Protein 6ESC (pdb70)

Solvent-accessible surface area: 39099 Å² total; per-residue (Å²): 238,95,47,38,141,10,73,58,69,144,231,32,88,3,49,1,12,46,90,12,70,47,99,72,77,58,166,46,118,73,110,99,100,34,52,164,108,115,168,70,130,98,91,30,85,1,0,0,0,0,0,79,45,45,140,54,30,13,118,18,167,3,48,0,7,23,2,28,6,18,41,5,32,10,65,11,9,103,135,124,68,37,110,74,81,126,116,69,15,65,0,15,0,55,18,128,20,0,34,40,16,0,6,144,100,8,58,0,32,8,54,3,100,31,81,52,130,147,124,190,55,62,7,77,22,130,70,83,127,63,89,59,38,61,14,149,72,35,238,154,43,56,188,41,92,57,9,3,37,22,26,134,109,61,52,46,56,167,33,65,57,51,123,151,37,65,0,13,3,3,27,2,28,0,53,33,6,74,0,130,1,106,95,66,12,67,39,4,35,8,81,58,62,24,86,0,120,0,0,3,4,24,0,105,104,161,60,9,102,69,44,91,47,48,41,63,124,62,77,14,76,22,42,83,138,18,100,44,25,46,21,68,54,87,128,117,45,101,136,38,42,19,17,0,0,0,80,7,51,76,10,0,0,0,1,69,39,23,53,35,74,194,115,11,16,34,4,26,82,69,127,61,0,41,74,0,21,25,14,51,60,106,140,56,24,20,32,0,30,2,138,82,27,11,4,2,0,16,7,92,72,102,93,10,77,22,156,81,11,63,13,7,85,8,0,69,110,58,0,32,109,10,0,48,44,1,32,165,156,116,24,86,132,80,30,64,31,15,69,135,165,8,39,5,7,63,4,129,33,13,5,0,0,0,0,29,13,13,57,31,59,133,141,58,182,99,132,46,168,14,103,27,70,73,20,114,61,0,136,108,47,36,69,141,18,121,105,62,64,105,64,81,67,61,107,3,148,110,32,35,55,164,20,95,99,107,25,162,56,74,103,125,112,20,97,84,7,163,138,69,15,32,48,4,6,33,59,81,92,67,73,52,2,19,11,136,56,97,61,140,44,9,0,20,19,141,2,62,48,10,200,27,19,5,70,0,38,31,36,0,122,21,92,83,105,240,43,42,0,21,23,71,0,13,0,29,1,67,46,150,73,100,44,99,24,122,0,1,1,9,84,86,3,36,0,43,96,52,54,120,60,90,31,98,46,74,70,134,2,159,87,125,24,64,7,0,76,18,68,0,23,0,71,61,1,47,46,54,142,83,32,144,68,104,145,123,175,87,139,215,142,125,143,124,145,116,172,175,125,131,158,149,188,140,134,171,132,130,136,56,214,144,86,114,86,116,114,54,174,126,63,170,64,118,71,51,186,172,83,134,87,100,49,103,117,119,152,99,103,122,164,134,115,250

Organism: Suid herpesvirus 1 (strain Kaplan) (NCBI:txid33703)

Structure (mmCIF, N/CA/C/O backbone):
data_6ESC
#
_entry.id   6ESC
#
_cell.length_a   99.890
_cell.length_b   99.890
_cell.length_c   272.800
_cell.angle_alpha   90.00
_cell.angle_beta   90.00
_cell.angle_gamma   120.00
#
_symmetry.space_group_name_H-M   'H 3'
#
loop_
_entity.id
_entity.type
_entity.pdbx_description
1 polymer 'Envelope glycoprotein B'
2 non-polymer 2-acetamido-2-deoxy-beta-D-glucopyranose
3 non-polymer GLYCEROL
4 water water
#
loop_
_atom_site.group_PDB
_atom_site.id
_atom_site.type_symbol
_atom_site.label_atom_id
_atom_site.label_alt_id
_atom_site.label_comp_id
_atom_site.label_asym_id
_atom_site.label_entity_id
_atom_site.label_seq_id
_atom_site.pdbx_PDB_ins_code
_atom_site.Cartn_x
_atom_site.Cartn_y
_atom_site.Cartn_z
_atom_site.occupancy
_atom_site.B_iso_or_equiv
_atom_site.auth_seq_id
_atom_site.auth_comp_id
_atom_site.auth_asym_id
_atom_site.auth_atom_id
_atom_site.pdbx_PDB_model_num
ATOM 1 N N . ARG A 1 56 ? 32.509 -10.154 51.422 1.00 118.91 113 ARG A N 1
ATOM 2 C CA . ARG A 1 56 ? 32.287 -8.705 51.363 1.00 118.56 113 ARG A CA 1
ATOM 3 C C . ARG A 1 56 ? 33.214 -7.988 50.329 1.00 121.07 113 ARG A C 1
ATOM 4 O O . ARG A 1 56 ? 33.484 -6.782 50.458 1.00 120.83 113 ARG A O 1
ATOM 12 N N . THR A 1 57 ? 33.665 -8.740 49.284 1.00 115.64 114 THR A N 1
ATOM 13 C CA . THR A 1 57 ? 34.520 -8.256 48.177 1.00 114.05 114 THR A CA 1
ATOM 14 C C . THR A 1 57 ? 33.637 -7.533 47.085 1.00 113.94 114 THR A C 1
ATOM 15 O O . THR A 1 57 ? 32.477 -7.193 47.355 1.00 113.03 114 THR A O 1
ATOM 19 N N . ALA A 1 58 ? 34.205 -7.264 45.890 1.00 107.89 115 ALA A N 1
ATOM 20 C CA . ALA A 1 58 ? 33.521 -6.573 44.792 1.00 106.47 115 ALA A CA 1
ATOM 21 C C . ALA A 1 58 ? 33.904 -7.112 43.411 1.00 107.68 115 ALA A C 1
ATOM 22 O O . ALA A 1 58 ? 35.063 -7.472 43.203 1.00 107.15 115 ALA A O 1
ATOM 24 N N . VAL A 1 59 ? 32.936 -7.135 42.458 1.00 102.31 116 VAL A N 1
ATOM 25 C CA . VAL A 1 59 ? 33.124 -7.603 41.065 1.00 100.81 116 VAL A CA 1
ATOM 26 C C . VAL A 1 59 ? 32.977 -6.406 40.103 1.00 104.56 116 VAL A C 1
ATOM 27 O O . VAL A 1 59 ? 31.960 -5.720 40.151 1.00 104.41 116 VAL A O 1
ATOM 31 N N . ARG A 1 60 ? 33.977 -6.160 39.233 1.00 100.81 117 ARG A N 1
ATOM 32 C CA . ARG A 1 60 ? 33.935 -5.036 38.291 1.00 100.27 117 ARG A CA 1
ATOM 33 C C . ARG A 1 60 ? 32.971 -5.286 37.135 1.00 102.76 117 ARG A C 1
ATOM 34 O O . ARG A 1 60 ? 33.136 -6.242 36.370 1.00 101.70 117 ARG A O 1
ATOM 42 N N . ALA A 1 61 ? 31.976 -4.398 37.018 1.00 98.90 118 ALA A N 1
ATOM 43 C CA . ALA A 1 61 ? 30.947 -4.413 35.988 1.00 98.98 118 ALA A CA 1
ATOM 44 C C . ALA A 1 61 ? 31.550 -4.033 34.641 1.00 104.46 118 ALA A C 1
ATOM 45 O O . ALA A 1 61 ? 32.548 -3.318 34.594 1.00 103.71 118 ALA A O 1
ATOM 47 N N . ALA A 1 62 ? 30.957 -4.535 33.550 1.00 102.91 119 ALA A N 1
ATOM 48 C CA . ALA A 1 62 ? 31.422 -4.267 32.192 1.00 103.25 119 ALA A CA 1
ATOM 49 C C . ALA A 1 62 ? 30.309 -3.674 31.298 1.00 108.19 119 ALA A C 1
ATOM 50 O O . ALA A 1 62 ? 29.289 -4.337 31.045 1.00 107.59 119 ALA A O 1
ATOM 52 N N . ALA A 1 63 ? 30.522 -2.407 30.833 1.00 105.21 120 ALA A N 1
ATOM 53 C CA . ALA A 1 63 ? 29.615 -1.649 29.950 1.00 104.81 120 ALA A CA 1
ATOM 54 C C . ALA A 1 63 ? 30.096 -1.594 28.487 1.00 108.81 120 ALA A C 1
ATOM 55 O O . ALA A 1 63 ? 31.280 -1.361 28.221 1.00 108.79 120 ALA A O 1
ATOM 57 N N . THR A 1 64 ? 29.163 -1.801 27.548 1.00 104.84 121 THR A N 1
ATOM 58 C CA . THR A 1 64 ? 29.412 -1.719 26.104 1.00 104.57 121 THR A CA 1
ATOM 59 C C . THR A 1 64 ? 28.702 -0.467 25.585 1.00 107.64 121 THR A C 1
ATOM 60 O O . THR A 1 64 ? 27.867 0.094 26.297 1.00 107.48 121 THR A O 1
ATOM 64 N N . GLU A 1 65 ? 29.007 -0.034 24.352 1.00 102.69 122 GLU A N 1
ATOM 65 C CA . GLU A 1 65 ? 28.254 1.062 23.759 1.00 102.34 122 GLU A CA 1
ATOM 66 C C . GLU A 1 65 ? 26.917 0.389 23.401 1.00 104.75 122 GLU A C 1
ATOM 67 O O . GLU A 1 65 ? 26.940 -0.686 22.791 1.00 105.66 122 GLU A O 1
ATOM 73 N N . ARG A 1 66 ? 25.784 0.953 23.889 1.00 98.08 123 ARG A N 1
ATOM 74 C CA . ARG A 1 66 ? 24.370 0.486 23.821 1.00 96.06 123 ARG A CA 1
ATOM 75 C C . ARG A 1 66 ? 23.892 0.081 25.219 1.00 93.77 123 ARG A C 1
ATOM 76 O O . ARG A 1 66 ? 22.732 0.320 25.584 1.00 93.27 123 ARG A O 1
ATOM 84 N N . ASP A 1 67 ? 24.823 -0.481 26.018 1.00 85.25 124 ASP A N 1
ATOM 85 C CA . ASP A 1 67 ? 24.605 -0.893 27.398 1.00 82.28 124 ASP A CA 1
ATOM 86 C C . ASP A 1 67 ? 25.560 -0.162 28.347 1.00 82.26 124 ASP A C 1
ATOM 87 O O . ASP A 1 67 ? 26.406 -0.764 29.018 1.00 80.98 124 ASP A O 1
ATOM 92 N N . ARG A 1 68 ? 25.404 1.175 28.359 1.00 76.77 125 ARG A N 1
ATOM 93 C CA . ARG A 1 68 ? 26.133 2.161 29.148 1.00 75.28 125 ARG A CA 1
ATOM 94 C C . ARG A 1 68 ? 25.433 2.372 30.487 1.00 77.31 125 ARG A C 1
ATOM 95 O O . ARG A 1 68 ? 24.207 2.262 30.574 1.00 78.22 125 ARG A O 1
ATOM 103 N N . PHE A 1 69 ? 26.209 2.744 31.510 1.00 71.49 126 PHE A N 1
ATOM 104 C CA . PHE A 1 69 ? 25.713 3.084 32.835 1.00 69.57 126 PHE A CA 1
ATOM 105 C C . PHE A 1 69 ? 25.314 4.540 32.836 1.00 71.85 126 PHE A C 1
ATOM 106 O O . PHE A 1 69 ? 25.926 5.356 32.129 1.00 70.07 126 PHE A O 1
ATOM 114 N N . TYR A 1 70 ? 24.262 4.855 33.614 1.00 68.88 127 TYR A N 1
ATOM 115 C CA . TYR A 1 70 ? 23.673 6.189 33.727 1.00 67.99 127 TYR A CA 1
ATOM 116 C C . TYR A 1 70 ? 23.386 6.621 35.141 1.00 68.82 127 TYR A C 1
ATOM 117 O O . TYR A 1 70 ? 22.904 5.825 35.944 1.00 67.13 127 TYR A O 1
ATOM 126 N N . VAL A 1 71 ? 23.628 7.908 35.422 1.00 65.28 128 VAL A N 1
ATOM 127 C CA . VAL A 1 71 ? 23.273 8.553 36.696 1.00 65.40 128 VAL A CA 1
ATOM 128 C C . VAL A 1 71 ? 22.165 9.527 36.346 1.00 69.01 128 VAL A C 1
ATOM 129 O O . VAL A 1 71 ? 22.259 10.228 35.333 1.00 65.70 128 VAL A O 1
ATOM 133 N N . CYS A 1 72 ? 21.128 9.588 37.190 1.00 67.95 129 CYS A N 1
ATOM 134 C CA . CYS A 1 72 ? 20.006 10.458 36.895 1.00 68.04 129 CYS A CA 1
ATOM 135 C C . CYS A 1 72 ? 19.832 11.562 37.922 1.00 74.48 129 CYS A C 1
ATOM 136 O O . CYS A 1 72 ? 19.208 11.321 38.963 1.00 75.80 129 CYS A O 1
ATOM 139 N N . PRO A 1 73 ? 20.382 12.787 37.638 1.00 71.45 130 PRO A N 1
ATOM 140 C CA . PRO A 1 73 ? 20.229 13.922 38.588 1.00 71.51 130 PRO A CA 1
ATOM 141 C C . PRO A 1 73 ? 18.757 14.249 38.858 1.00 77.38 130 PRO A C 1
ATOM 142 O O . PRO A 1 73 ? 17.940 14.103 37.941 1.00 78.11 130 PRO A O 1
ATOM 146 N N . PRO A 1 74 ? 18.376 14.640 40.092 1.00 74.42 131 PRO A N 1
ATOM 147 C CA . PRO A 1 74 ? 16.952 14.913 40.363 1.00 74.46 131 PRO A CA 1
ATOM 148 C C . PRO A 1 74 ? 16.379 16.067 39.555 1.00 81.48 131 PRO A C 1
ATOM 149 O O . PRO A 1 74 ? 17.041 17.108 39.403 1.00 82.23 131 PRO A O 1
ATOM 153 N N . PRO A 1 75 ? 15.152 15.906 39.013 1.00 79.02 132 PRO A N 1
ATOM 154 C CA . PRO A 1 75 ? 14.564 17.004 38.240 1.00 78.46 132 PRO A CA 1
ATOM 155 C C . PRO A 1 75 ? 13.886 18.061 39.109 1.00 80.89 132 PRO A C 1
ATOM 156 O O . PRO A 1 75 ? 13.006 17.736 39.928 1.00 80.18 132 PRO A O 1
ATOM 160 N N . SER A 1 76 ? 14.306 19.337 38.929 1.00 75.89 133 SER A N 1
ATOM 161 C CA . SER A 1 76 ? 13.663 20.510 39.548 1.00 74.38 133 SER A CA 1
ATOM 162 C C . SER A 1 76 ? 12.633 20.969 38.507 1.00 80.91 133 SER A C 1
ATOM 163 O O . SER A 1 76 ? 12.670 20.514 37.345 1.00 83.95 133 SER A O 1
ATOM 166 N N . GLY A 1 77 ? 11.767 21.897 38.874 1.00 74.75 134 GLY A N 1
ATOM 167 C CA . GLY A 1 77 ? 10.788 22.403 37.916 1.00 72.74 134 GLY A CA 1
ATOM 168 C C . GLY A 1 77 ? 11.371 23.277 36.816 1.00 71.17 134 GLY A C 1
ATOM 169 O O . GLY A 1 77 ? 10.627 24.047 36.210 1.00 72.40 134 GLY A O 1
ATOM 170 N N . SER A 1 78 ? 12.693 23.184 36.556 1.00 63.08 135 SER A N 1
ATOM 171 C CA . SER A 1 78 ? 13.401 23.990 35.554 1.00 62.93 135 SER A CA 1
ATOM 172 C C . SER A 1 78 ? 12.826 23.783 34.119 1.00 68.38 135 SER A C 1
ATOM 173 O O . SER A 1 78 ? 12.594 24.764 33.403 1.00 69.17 135 SER A O 1
ATOM 176 N N . THR A 1 79 ? 12.589 22.508 33.732 1.00 61.75 136 THR A N 1
ATOM 177 C CA . THR A 1 79 ? 11.978 22.116 32.476 1.00 59.39 136 THR A CA 1
ATOM 178 C C . THR A 1 79 ? 10.748 21.289 32.815 1.00 59.95 136 THR A C 1
ATOM 179 O O . THR A 1 79 ? 10.822 20.310 33.562 1.00 58.53 136 THR A O 1
ATOM 183 N N . VAL A 1 80 ? 9.606 21.733 32.328 1.00 56.89 137 VAL A N 1
ATOM 184 C CA . VAL A 1 80 ? 8.348 21.028 32.549 1.00 56.70 137 VAL A CA 1
ATOM 185 C C . VAL A 1 80 ? 7.708 20.695 31.213 1.00 62.17 137 VAL A C 1
ATOM 186 O O . VAL A 1 80 ? 7.789 21.466 30.250 1.00 63.34 137 VAL A O 1
ATOM 190 N N . VAL A 1 81 ? 7.169 19.487 31.119 1.00 57.60 138 VAL A N 1
ATOM 191 C CA . VAL A 1 81 ? 6.544 19.027 29.889 1.00 55.28 138 VAL A CA 1
ATOM 192 C C . VAL A 1 81 ? 5.177 18.454 30.172 1.00 58.89 138 VAL A C 1
ATOM 193 O O . VAL A 1 81 ? 4.886 18.007 31.290 1.00 59.60 138 VAL A O 1
ATOM 197 N N . ARG A 1 82 ? 4.386 18.400 29.103 1.00 52.66 139 ARG A N 1
ATOM 198 C CA . ARG A 1 82 ? 3.070 17.820 28.987 1.00 50.64 139 ARG A CA 1
ATOM 199 C C . ARG A 1 82 ? 3.174 16.704 27.962 1.00 53.23 139 ARG A C 1
ATOM 200 O O . ARG A 1 82 ? 3.957 16.798 27.013 1.00 49.84 139 ARG A O 1
ATOM 208 N N . LEU A 1 83 ? 2.282 15.709 28.070 1.00 51.15 140 LEU A N 1
ATOM 209 C CA . LEU A 1 83 ? 2.196 14.702 27.039 1.00 50.68 140 LEU A CA 1
ATOM 210 C C . LEU A 1 83 ? 1.369 15.320 25.930 1.00 54.17 140 LEU A C 1
ATOM 211 O O . LEU A 1 83 ? 0.308 15.870 26.214 1.00 53.53 140 LEU A O 1
ATOM 216 N N . GLU A 1 84 ? 1.881 15.265 24.681 1.00 51.78 141 GLU A N 1
ATOM 217 C CA . GLU A 1 84 ? 1.281 15.836 23.482 1.00 52.19 141 GLU A CA 1
ATOM 218 C C . GLU A 1 84 ? -0.120 15.332 23.296 1.00 59.58 141 GLU A C 1
ATOM 219 O O . GLU A 1 84 ? -0.332 14.120 23.321 1.00 60.67 141 GLU A O 1
ATOM 225 N N . PRO A 1 85 ? -1.110 16.237 23.147 1.00 57.92 142 PRO A N 1
ATOM 226 C CA . PRO A 1 85 ? -2.500 15.783 22.999 1.00 56.50 142 PRO A CA 1
ATOM 227 C C . PRO A 1 85 ? -2.745 15.071 21.668 1.00 55.91 142 PRO A C 1
ATOM 228 O O . PRO A 1 85 ? -1.930 15.181 20.750 1.00 54.48 142 PRO A O 1
ATOM 232 N N . GLU A 1 86 ? -3.889 14.353 21.588 1.00 49.32 143 GLU A N 1
ATOM 233 C CA . GLU A 1 86 ? -4.361 13.646 20.415 1.00 47.64 143 GLU A CA 1
ATOM 234 C C . GLU A 1 86 ? -4.301 14.606 19.227 1.00 53.56 143 GLU A C 1
ATOM 235 O O . GLU A 1 86 ? -4.630 15.792 19.385 1.00 52.04 143 GLU A O 1
ATOM 241 N N . GLN A 1 87 ? -3.829 14.101 18.057 1.00 50.92 144 GLN A N 1
ATOM 242 C CA . GLN A 1 87 ? -3.756 14.871 16.830 1.00 51.02 144 GLN A CA 1
ATOM 243 C C . GLN A 1 87 ? -5.060 14.830 16.046 1.00 58.62 144 GLN A C 1
ATOM 244 O O . GLN A 1 87 ? -5.938 13.983 16.274 1.00 58.49 144 GLN A O 1
ATOM 250 N N . ALA A 1 88 ? -5.160 15.747 15.095 1.00 57.96 145 ALA A N 1
ATOM 251 C CA . ALA A 1 88 ? -6.236 15.826 14.117 1.00 58.45 145 ALA A CA 1
ATOM 252 C C . ALA A 1 88 ? -5.872 14.799 13.060 1.00 61.97 145 ALA A C 1
ATOM 253 O O . ALA A 1 88 ? -4.719 14.732 12.618 1.00 60.24 145 ALA A O 1
ATOM 255 N N . CYS A 1 89 ? -6.850 13.999 12.653 1.00 60.73 146 CYS A N 1
ATOM 256 C CA . CYS A 1 89 ? -6.584 12.946 11.697 1.00 60.97 146 CYS A CA 1
ATOM 257 C C . CYS A 1 89 ? -6.819 13.330 10.257 1.00 72.99 146 CYS A C 1
ATOM 258 O O . CYS A 1 89 ? -7.746 14.073 9.966 1.00 73.23 146 CYS A O 1
ATOM 261 N N . PRO A 1 90 ? -5.962 12.842 9.330 1.00 75.45 147 PRO A N 1
ATOM 262 C CA . PRO A 1 90 ? -6.169 13.173 7.919 1.00 77.68 147 PRO A CA 1
ATOM 263 C C . PRO A 1 90 ? -7.463 12.563 7.374 1.00 87.52 147 PRO A C 1
ATOM 264 O O . PRO A 1 90 ? -7.738 11.375 7.582 1.00 86.36 147 PRO A O 1
ATOM 268 N N . GLU A 1 91 ? -8.283 13.424 6.745 1.00 89.54 148 GLU A N 1
ATOM 269 C CA . GLU A 1 91 ? -9.556 13.090 6.092 1.00 91.58 148 GLU A CA 1
ATOM 270 C C . GLU A 1 91 ? -9.264 13.195 4.589 1.00 99.65 148 GLU A C 1
ATOM 271 O O . GLU A 1 91 ? -8.912 14.278 4.095 1.00 100.04 148 GLU A O 1
ATOM 277 N N . TYR A 1 92 ? -9.305 12.054 3.891 1.00 97.98 149 TYR A N 1
ATOM 278 C CA . TYR A 1 92 ? -9.034 11.959 2.455 1.00 98.73 149 TYR A CA 1
ATOM 279 C C . TYR A 1 92 ? -10.365 11.868 1.678 1.00 107.66 149 TYR A C 1
ATOM 280 O O . TYR A 1 92 ? -11.400 11.522 2.270 1.00 107.31 149 TYR A O 1
ATOM 289 N N . SER A 1 93 ? -10.333 12.200 0.362 1.00 107.27 150 SER A N 1
ATOM 290 C CA . SER A 1 93 ? -11.491 12.205 -0.542 1.00 108.33 150 SER A CA 1
ATOM 291 C C . SER A 1 93 ? -12.369 10.949 -0.432 1.00 115.33 150 SER A C 1
ATOM 292 O O . SER A 1 93 ? -12.071 9.900 -1.018 1.00 115.46 150 SER A O 1
ATOM 295 N N . GLN A 1 94 ? -13.439 11.062 0.365 1.00 113.71 151 GLN A N 1
ATOM 296 C CA . GLN A 1 94 ? -14.405 9.981 0.553 1.00 114.14 151 GLN A CA 1
ATOM 297 C C . GLN A 1 94 ? -15.638 10.324 -0.268 1.00 117.85 151 GLN A C 1
ATOM 298 O O . GLN A 1 94 ? -16.451 11.172 0.128 1.00 117.85 151 GLN A O 1
ATOM 304 N N . GLY A 1 95 ? -15.697 9.721 -1.452 1.00 113.39 152 GLY A N 1
ATOM 305 C CA . GLY A 1 95 ? -16.752 9.943 -2.429 1.00 112.75 152 GLY A CA 1
ATOM 306 C C . GLY A 1 95 ? -16.243 10.691 -3.646 1.00 114.91 152 GLY A C 1
ATOM 307 O O . GLY A 1 95 ? -15.526 11.696 -3.522 1.00 114.04 152 GLY A O 1
ATOM 308 N N . ARG A 1 96 ? -16.608 10.184 -4.837 1.00 109.98 153 ARG A N 1
ATOM 309 C CA . ARG A 1 96 ? -16.245 10.755 -6.134 1.00 108.74 153 ARG A CA 1
ATOM 310 C C . ARG A 1 96 ? -17.493 11.205 -6.944 1.00 108.85 153 ARG A C 1
ATOM 311 O O . ARG A 1 96 ? -18.557 10.579 -6.865 1.00 107.50 153 ARG A O 1
ATOM 319 N N . ASN A 1 97 ? -17.359 12.308 -7.695 1.00 102.96 154 ASN A N 1
ATOM 320 C CA . ASN A 1 97 ? -18.446 12.883 -8.492 1.00 101.61 154 ASN A CA 1
ATOM 321 C C . ASN A 1 97 ? -18.463 12.298 -9.926 1.00 100.76 154 ASN A C 1
ATOM 322 O O . ASN A 1 97 ? -17.490 12.464 -10.665 1.00 99.99 154 ASN A O 1
ATOM 327 N N . PHE A 1 98 ? -19.558 11.608 -10.309 1.00 93.90 155 PHE A N 1
ATOM 328 C CA . PHE A 1 98 ? -19.676 11.008 -11.640 1.00 92.29 155 PHE A CA 1
ATOM 329 C C . PHE A 1 98 ? -21.123 10.874 -12.161 1.00 92.66 155 PHE A C 1
ATOM 330 O O . PHE A 1 98 ? -22.084 11.068 -11.411 1.00 92.75 155 PHE A O 1
ATOM 338 N N . THR A 1 99 ? -21.251 10.508 -13.459 1.00 85.49 156 THR A N 1
ATOM 339 C CA . THR A 1 99 ? -22.515 10.279 -14.160 1.00 83.46 156 THR A CA 1
ATOM 340 C C . THR A 1 99 ? -22.464 8.966 -14.959 1.00 85.47 156 THR A C 1
ATOM 341 O O . THR A 1 99 ? -21.566 8.763 -15.782 1.00 85.09 156 THR A O 1
ATOM 345 N N . GLU A 1 100 ? -23.445 8.087 -14.723 1.00 80.06 157 GLU A N 1
ATOM 346 C CA . GLU A 1 100 ? -23.603 6.838 -15.464 1.00 78.35 157 GLU A CA 1
ATOM 347 C C . GLU A 1 100 ? -24.313 7.254 -16.750 1.00 79.24 157 GLU A C 1
ATOM 348 O O . GLU A 1 100 ? -24.987 8.280 -16.766 1.00 76.96 157 GLU A O 1
ATOM 354 N N . GLY A 1 101 ? -24.174 6.450 -17.798 1.00 75.75 158 GLY A N 1
ATOM 355 C CA . GLY A 1 101 ? -24.837 6.690 -19.074 1.00 74.29 158 GLY A CA 1
ATOM 356 C C . GLY A 1 101 ? -24.523 5.640 -20.108 1.00 74.70 158 GLY A C 1
ATOM 357 O O . GLY A 1 101 ? -24.068 4.539 -19.779 1.00 75.42 158 GLY A O 1
ATOM 358 N N . ILE A 1 102 ? -24.796 5.972 -21.363 1.00 67.64 159 ILE A N 1
ATOM 359 C CA . ILE A 1 102 ? -24.467 5.126 -22.517 1.00 65.30 159 ILE A CA 1
ATOM 360 C C . ILE A 1 102 ? -23.732 6.013 -23.516 1.00 64.99 159 ILE A C 1
ATOM 361 O O . ILE A 1 102 ? -24.097 7.179 -23.700 1.00 63.89 159 ILE A O 1
ATOM 366 N N . ALA A 1 103 ? -22.675 5.469 -24.134 1.00 59.34 160 ALA A N 1
ATOM 367 C CA . ALA A 1 103 ? -21.882 6.192 -25.127 1.00 56.95 160 ALA A CA 1
ATOM 368 C C . ALA A 1 103 ? -21.650 5.407 -26.403 1.00 56.61 160 ALA A C 1
ATOM 369 O O . ALA A 1 103 ? -21.737 4.178 -26.414 1.00 54.67 160 ALA A O 1
ATOM 371 N N . VAL A 1 104 ? -21.427 6.147 -27.491 1.00 53.07 161 VAL A N 1
ATOM 372 C CA . VAL A 1 104 ? -21.071 5.625 -28.810 1.00 53.93 161 VAL A CA 1
ATOM 373 C C . VAL A 1 104 ? -19.874 6.455 -29.245 1.00 61.50 161 VAL A C 1
ATOM 374 O O . VAL A 1 104 ? -19.971 7.691 -29.324 1.00 62.92 161 VAL A O 1
ATOM 378 N N . LEU A 1 105 ? -18.730 5.786 -29.450 1.00 57.36 162 LEU A N 1
ATOM 379 C CA . LEU A 1 105 ? -17.483 6.440 -29.836 1.00 56.72 162 LEU A CA 1
ATOM 380 C C . LEU A 1 105 ? -17.358 6.456 -31.339 1.00 62.33 162 LEU A C 1
ATOM 381 O O . LEU A 1 105 ? -17.692 5.470 -32.000 1.00 63.08 162 LEU A O 1
ATOM 386 N N . PHE A 1 106 ? -16.927 7.599 -31.884 1.00 58.52 163 PHE A N 1
ATOM 387 C CA . PHE A 1 106 ? -16.762 7.817 -33.324 1.00 56.44 163 PHE A CA 1
ATOM 388 C C . PHE A 1 106 ? -15.305 8.200 -33.621 1.00 60.25 163 PHE A C 1
ATOM 389 O O . PHE A 1 106 ? -14.680 8.952 -32.863 1.00 59.55 163 PHE A O 1
ATOM 397 N N . LYS A 1 107 ? -14.766 7.641 -34.711 1.00 55.65 164 LYS A N 1
ATOM 398 C CA . LYS A 1 107 ? -13.403 7.836 -35.200 1.00 54.34 164 LYS A CA 1
ATOM 399 C C . LYS A 1 107 ? -13.448 8.538 -36.578 1.00 60.84 164 LYS A C 1
ATOM 400 O O . LYS A 1 107 ? -14.484 8.510 -37.243 1.00 61.91 164 LYS A O 1
ATOM 406 N N . GLU A 1 108 ? -12.333 9.133 -37.013 1.00 56.46 165 GLU A N 1
ATOM 407 C CA . GLU A 1 108 ? -12.238 9.752 -38.328 1.00 56.27 165 GLU A CA 1
ATOM 408 C C . GLU A 1 108 ? -12.509 8.673 -39.392 1.00 61.28 165 GLU A C 1
ATOM 409 O O . GLU A 1 108 ? -11.950 7.582 -39.287 1.00 62.06 165 GLU A O 1
ATOM 415 N N . ASN A 1 109 ? -13.371 8.964 -40.398 1.00 57.54 166 ASN A N 1
ATOM 416 C CA . ASN A 1 109 ? -13.662 8.026 -41.479 1.00 56.35 166 ASN A CA 1
ATOM 417 C C . ASN A 1 109 ? -12.473 8.031 -42.394 1.00 60.03 166 ASN A C 1
ATOM 418 O O . ASN A 1 109 ? -12.058 9.083 -42.864 1.00 61.04 166 ASN A O 1
ATOM 423 N N . ILE A 1 110 ? -11.882 6.861 -42.590 1.00 54.61 167 ILE A N 1
ATOM 424 C CA . ILE A 1 110 ? -10.684 6.665 -43.401 1.00 52.28 167 ILE A CA 1
ATOM 425 C C . ILE A 1 110 ? -11.019 5.929 -44.712 1.00 53.82 167 ILE A C 1
ATOM 426 O O . ILE A 1 110 ? -10.298 6.045 -45.703 1.00 51.31 167 ILE A O 1
ATOM 431 N N . ALA A 1 111 ? -12.192 5.249 -44.718 1.00 51.39 168 ALA A N 1
ATOM 432 C CA . ALA A 1 111 ? -12.739 4.451 -45.811 1.00 50.30 168 ALA A CA 1
ATOM 433 C C . ALA A 1 111 ? -13.241 5.315 -46.948 1.00 57.51 168 ALA A C 1
ATOM 434 O O . ALA A 1 111 ? -13.832 6.384 -46.708 1.00 58.72 168 ALA A O 1
ATOM 436 N N . PRO A 1 112 ? -13.052 4.860 -48.210 1.00 52.62 169 PRO A N 1
ATOM 437 C CA . PRO A 1 112 ? -13.599 5.621 -49.331 1.00 50.54 169 PRO A CA 1
ATOM 438 C C . PRO A 1 112 ? -15.118 5.381 -49.441 1.00 55.09 169 PRO A C 1
ATOM 439 O O . PRO A 1 112 ? -15.691 4.472 -48.795 1.00 54.45 169 PRO A O 1
ATOM 443 N N . HIS A 1 113 ? -15.778 6.236 -50.222 1.00 50.62 170 HIS A N 1
ATOM 444 C CA . HIS A 1 113 ? -17.187 6.132 -50.495 1.00 50.41 170 HIS A CA 1
ATOM 445 C C . HIS A 1 113 ? -17.266 5.111 -51.592 1.00 55.83 170 HIS A C 1
ATOM 446 O O . HIS A 1 113 ? -16.634 5.300 -52.644 1.00 56.25 170 HIS A O 1
ATOM 453 N N . LYS A 1 114 ? -17.980 3.997 -51.342 1.00 52.09 171 LYS A N 1
ATOM 454 C CA . LYS A 1 114 ? -18.114 2.939 -52.346 1.00 50.62 171 LYS A CA 1
ATOM 455 C C . LYS A 1 114 ? -19.554 2.875 -52.847 1.00 54.08 171 LYS A C 1
ATOM 456 O O . LYS A 1 114 ? -20.502 2.983 -52.050 1.00 54.30 171 LYS A O 1
ATOM 462 N N . PHE A 1 115 ? -19.708 2.726 -54.172 1.00 47.72 172 PHE A N 1
ATOM 463 C CA . PHE A 1 115 ? -21.004 2.647 -54.842 1.00 46.78 172 PHE A CA 1
ATOM 464 C C . PHE A 1 115 ? -20.929 1.788 -56.085 1.00 50.86 172 PHE A C 1
ATOM 465 O O . PHE A 1 115 ? -19.847 1.650 -56.688 1.00 49.63 172 PHE A O 1
ATOM 473 N N . LYS A 1 116 ? -22.106 1.238 -56.485 1.00 46.78 173 LYS A N 1
ATOM 474 C CA . LYS A 1 116 ? -22.248 0.430 -57.697 1.00 45.64 173 LYS A CA 1
ATOM 475 C C . LYS A 1 116 ? -22.378 1.317 -58.943 1.00 49.10 173 LYS A C 1
ATOM 476 O O . LYS A 1 116 ? -22.878 2.451 -58.871 1.00 48.98 173 LYS A O 1
ATOM 482 N N . ALA A 1 117 ? -21.899 0.807 -60.081 1.00 45.51 174 ALA A N 1
ATOM 483 C CA . ALA A 1 117 ? -21.893 1.530 -61.355 1.00 45.75 174 ALA A CA 1
ATOM 484 C C . ALA A 1 117 ? -21.867 0.552 -62.536 1.00 52.58 174 ALA A C 1
ATOM 485 O O . ALA A 1 117 ? -21.655 -0.649 -62.323 1.00 54.04 174 ALA A O 1
ATOM 487 N N . HIS A 1 118 ? -22.056 1.050 -63.779 1.00 48.71 175 HIS A N 1
ATOM 488 C CA . HIS A 1 118 ? -21.991 0.198 -64.983 1.00 47.81 175 HIS A CA 1
ATOM 489 C C . HIS A 1 118 ? -21.146 0.895 -65.988 1.00 55.18 175 HIS A C 1
ATOM 490 O O . HIS A 1 118 ? -21.246 2.108 -66.124 1.00 56.15 175 HIS A O 1
ATOM 497 N N . ILE A 1 119 ? -20.302 0.140 -66.681 1.00 53.89 176 ILE A N 1
ATOM 498 C CA . ILE A 1 119 ? -19.437 0.643 -67.734 1.00 54.45 176 ILE A CA 1
ATOM 499 C C . ILE A 1 119 ? -19.958 0.092 -69.085 1.00 58.90 176 ILE A C 1
ATOM 500 O O . ILE A 1 119 ? -20.329 -1.079 -69.188 1.00 59.65 176 ILE A O 1
ATOM 505 N N . TYR A 1 120 ? -20.125 0.971 -70.066 1.00 55.25 177 TYR A N 1
ATOM 506 C CA . TYR A 1 120 ? -20.641 0.611 -71.394 1.00 54.20 177 TYR A CA 1
ATOM 507 C C . TYR A 1 120 ? -19.646 1.159 -72.395 1.00 58.38 177 TYR A C 1
ATOM 508 O O . TYR A 1 120 ? -19.338 2.356 -72.383 1.00 58.91 177 TYR A O 1
ATOM 517 N N . TYR A 1 121 ? -19.099 0.273 -73.218 1.00 54.36 178 TYR A N 1
ATOM 518 C CA . TYR A 1 121 ? -18.084 0.594 -74.216 1.00 53.68 178 TYR A CA 1
ATOM 519 C C . TYR A 1 121 ? -18.097 -0.443 -75.316 1.00 58.88 178 TYR A C 1
ATOM 520 O O . TYR A 1 121 ? -18.629 -1.537 -75.133 1.00 59.64 178 TYR A O 1
ATOM 529 N N . LYS A 1 122 ? -17.491 -0.120 -76.438 1.00 55.26 179 LYS A N 1
ATOM 530 C CA . LYS A 1 122 ? -17.339 -1.081 -77.513 1.00 55.59 179 LYS A CA 1
ATOM 531 C C . LYS A 1 122 ? -15.833 -1.281 -77.686 1.00 59.14 179 LYS A C 1
ATOM 532 O O . LYS A 1 122 ? -15.075 -0.304 -77.776 1.00 57.73 179 LYS A O 1
ATOM 538 N N . ASN A 1 123 ? -15.396 -2.540 -77.587 1.00 55.47 180 ASN A N 1
ATOM 539 C CA . ASN A 1 123 ? -14.003 -2.899 -77.701 1.00 55.53 180 ASN A CA 1
ATOM 540 C C . ASN A 1 123 ? -13.663 -3.118 -79.156 1.00 61.09 180 ASN A C 1
ATOM 541 O O . ASN A 1 123 ? -13.966 -4.177 -79.716 1.00 61.14 180 ASN A O 1
ATOM 546 N N . VAL A 1 124 ? -13.049 -2.085 -79.770 1.00 57.97 181 VAL A N 1
ATOM 547 C CA . VAL A 1 124 ? -12.603 -2.030 -81.169 1.00 57.14 181 VAL A CA 1
ATOM 548 C C . VAL A 1 124 ? -11.150 -2.523 -81.274 1.00 62.48 181 VAL A C 1
ATOM 549 O O . VAL A 1 124 ? -10.243 -1.890 -80.737 1.00 62.04 181 VAL A O 1
ATOM 553 N N . ILE A 1 125 ? -10.940 -3.633 -81.987 1.00 61.02 182 ILE A N 1
ATOM 554 C CA . ILE A 1 125 ? -9.613 -4.201 -82.294 1.00 61.36 182 ILE A CA 1
ATOM 555 C C . ILE A 1 125 ? -9.434 -4.243 -83.834 1.00 67.39 182 ILE A C 1
ATOM 556 O O . ILE A 1 125 ? -10.251 -4.845 -84.539 1.00 66.96 182 ILE A O 1
ATOM 561 N N . VAL A 1 126 ? -8.377 -3.602 -84.352 1.00 65.05 183 VAL A N 1
ATOM 562 C CA . VAL A 1 126 ? -8.075 -3.568 -85.802 1.00 63.91 183 VAL A CA 1
ATOM 563 C C . VAL A 1 126 ? -6.752 -4.293 -86.044 1.00 69.09 183 VAL A C 1
ATOM 564 O O . VAL A 1 126 ? -5.696 -3.863 -85.572 1.00 68.51 183 VAL A O 1
ATOM 568 N N . THR A 1 127 ? -6.825 -5.417 -86.762 1.00 67.32 184 THR A N 1
ATOM 569 C CA . THR A 1 127 ? -5.672 -6.267 -87.044 1.00 66.95 184 THR A CA 1
ATOM 570 C C . THR A 1 127 ? -5.217 -6.241 -88.506 1.00 72.59 184 THR A C 1
ATOM 571 O O . THR A 1 127 ? -6.022 -6.473 -89.407 1.00 72.18 184 THR A O 1
ATOM 575 N N . THR A 1 128 ? -3.907 -6.000 -88.721 1.00 70.44 185 THR A N 1
ATOM 576 C CA . THR A 1 128 ? -3.256 -6.008 -90.032 1.00 70.33 185 THR A CA 1
ATOM 577 C C . THR A 1 128 ? -2.427 -7.274 -90.088 1.00 78.17 185 THR A C 1
ATOM 578 O O . THR A 1 128 ? -1.512 -7.457 -89.289 1.00 77.96 185 THR A O 1
ATOM 582 N N . VAL A 1 129 ? -2.784 -8.160 -91.012 1.00 78.56 186 VAL A N 1
ATOM 583 C CA . VAL A 1 129 ? -2.138 -9.443 -91.246 1.00 80.16 186 VAL A CA 1
ATOM 584 C C . VAL A 1 129 ? -1.429 -9.431 -92.596 1.00 89.08 186 VAL A C 1
ATOM 585 O O . VAL A 1 129 ? -2.000 -8.964 -93.586 1.00 88.93 186 VAL A O 1
ATOM 589 N N . TRP A 1 130 ? -0.186 -9.917 -92.637 1.00 89.70 187 TRP A N 1
ATOM 590 C CA . TRP A 1 130 ? 0.482 -10.059 -93.910 1.00 92.04 187 TRP A CA 1
ATOM 591 C C . TRP A 1 130 ? 0.459 -11.538 -94.280 1.00 97.85 187 TRP A C 1
ATOM 592 O O . TRP A 1 130 ? 1.130 -12.343 -93.624 1.00 97.47 187 TRP A O 1
ATOM 603 N N . SER A 1 131 ? -0.357 -11.901 -95.301 1.00 95.54 188 SER A N 1
ATOM 604 C CA . SER A 1 131 ? -0.455 -13.280 -95.786 1.00 95.70 188 SER A CA 1
ATOM 605 C C . SER A 1 131 ? 0.739 -13.595 -96.679 1.00 99.69 188 SER A C 1
ATOM 606 O O . SER A 1 131 ? 1.024 -12.869 -97.632 1.00 98.64 188 SER A O 1
ATOM 609 N N . GLY A 1 132 ? 1.476 -14.620 -96.293 1.00 96.93 189 GLY A N 1
ATOM 610 C CA . GLY A 1 132 ? 2.643 -15.066 -97.025 1.00 97.23 189 GLY A CA 1
ATOM 611 C C . GLY A 1 132 ? 2.381 -16.347 -97.775 1.00 102.12 189 GLY A C 1
ATOM 612 O O . GLY A 1 132 ? 1.230 -16.755 -97.974 1.00 100.86 189 GLY A O 1
ATOM 613 N N . SER A 1 133 ? 3.475 -16.984 -98.177 1.00 100.16 190 SER A N 1
ATOM 614 C CA . SER A 1 133 ? 3.533 -18.253 -98.898 1.00 100.23 190 SER A CA 1
ATOM 615 C C . SER A 1 133 ? 2.811 -19.374 -98.121 1.00 102.40 190 SER A C 1
ATOM 616 O O . SER A 1 133 ? 1.754 -19.838 -98.557 1.00 101.87 190 SER A O 1
ATOM 619 N N . THR A 1 134 ? 3.375 -19.755 -96.951 1.00 97.33 191 THR A N 1
ATOM 620 C CA . THR A 1 134 ? 2.912 -20.815 -96.044 1.00 96.21 191 THR A CA 1
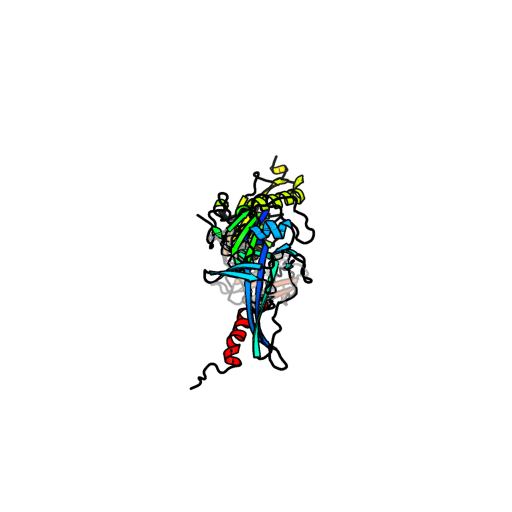ATOM 621 C C . THR A 1 134 ? 2.664 -20.286 -94.610 1.00 95.83 191 THR A C 1
ATOM 622 O O . THR A 1 134 ? 2.806 -21.037 -93.631 1.00 95.07 191 THR A O 1
ATOM 626 N N . TYR A 1 135 ? 2.298 -19.000 -94.486 1.00 88.53 192 TYR A N 1
ATOM 627 C CA . TYR A 1 135 ? 2.080 -18.381 -93.180 1.00 86.27 192 TYR A CA 1
ATOM 628 C C . TYR A 1 135 ? 1.346 -17.045 -93.272 1.00 86.34 192 TYR A C 1
ATOM 629 O O . TYR A 1 135 ? 1.155 -16.499 -94.360 1.00 84.94 192 TYR A O 1
ATOM 638 N N . ALA A 1 136 ? 0.977 -16.515 -92.096 1.00 80.08 193 ALA A N 1
ATOM 639 C CA . ALA A 1 136 ? 0.361 -15.212 -91.890 1.00 78.31 193 ALA A CA 1
ATOM 640 C C . ALA A 1 136 ? 1.085 -14.617 -90.697 1.00 79.82 193 ALA A C 1
ATOM 641 O O . ALA A 1 136 ? 1.428 -15.345 -89.760 1.00 79.40 193 ALA A O 1
ATOM 643 N N . ALA A 1 137 ? 1.354 -13.311 -90.733 1.00 73.83 194 ALA A N 1
ATOM 644 C CA . ALA A 1 137 ? 2.040 -12.648 -89.632 1.00 71.46 194 ALA A CA 1
ATOM 645 C C . ALA A 1 137 ? 1.269 -11.419 -89.253 1.00 74.82 194 ALA A C 1
ATOM 646 O O . ALA A 1 137 ? 0.878 -10.659 -90.140 1.00 74.56 194 ALA A O 1
ATOM 648 N N . ILE A 1 138 ? 1.030 -11.222 -87.935 1.00 70.66 195 ILE A N 1
ATOM 649 C CA . ILE A 1 138 ? 0.388 -10.007 -87.438 1.00 69.06 195 ILE A CA 1
ATOM 650 C C . ILE A 1 138 ? 1.443 -8.910 -87.484 1.00 72.07 195 ILE A C 1
ATOM 651 O O . ILE A 1 138 ? 2.525 -9.048 -86.904 1.00 70.83 195 ILE A O 1
ATOM 656 N N . THR A 1 139 ? 1.158 -7.872 -88.254 1.00 69.80 196 THR A N 1
ATOM 657 C CA . THR A 1 139 ? 2.064 -6.737 -88.366 1.00 70.32 196 THR A CA 1
ATOM 658 C C . THR A 1 139 ? 1.556 -5.610 -87.455 1.00 73.74 196 THR A C 1
ATOM 659 O O . THR A 1 139 ? 2.342 -4.757 -87.036 1.00 73.43 196 THR A O 1
ATOM 663 N N . ASN A 1 140 ? 0.246 -5.648 -87.121 1.00 69.61 197 ASN A N 1
ATOM 664 C CA . ASN A 1 140 ? -0.411 -4.700 -86.221 1.00 69.23 197 ASN A CA 1
ATOM 665 C C . ASN A 1 140 ? -1.723 -5.239 -85.628 1.00 72.09 197 ASN A C 1
ATOM 666 O O . ASN A 1 140 ? -2.427 -6.026 -86.262 1.00 72.10 197 ASN A O 1
ATOM 671 N N . ARG A 1 141 ? -2.021 -4.811 -84.396 1.00 65.97 198 ARG A N 1
ATOM 672 C CA . ARG A 1 141 ? -3.210 -5.165 -83.644 1.00 64.40 198 ARG A CA 1
ATOM 673 C C . ARG A 1 141 ? -3.504 -3.973 -82.755 1.00 65.86 198 ARG A C 1
ATOM 674 O O . ARG A 1 141 ? -3.001 -3.880 -81.634 1.00 66.08 198 ARG A O 1
ATOM 682 N N . PHE A 1 142 ? -4.284 -3.032 -83.280 1.00 60.54 199 PHE A N 1
ATOM 683 C CA . PHE A 1 142 ? -4.611 -1.804 -82.561 1.00 59.54 199 PHE A CA 1
ATOM 684 C C . PHE A 1 142 ? -5.971 -1.890 -81.835 1.00 62.52 199 PHE A C 1
ATOM 685 O O . PHE A 1 142 ? -7.023 -1.997 -82.477 1.00 62.68 199 PHE A O 1
ATOM 693 N N . THR A 1 143 ? -5.920 -1.803 -80.482 1.00 58.08 200 THR A N 1
ATOM 694 C CA . THR A 1 143 ? -7.051 -1.898 -79.544 1.00 57.71 200 THR A CA 1
ATOM 695 C C . THR A 1 143 ? -7.482 -0.507 -79.020 1.00 61.33 200 THR A C 1
ATOM 696 O O . THR A 1 143 ? -6.640 0.342 -78.692 1.00 61.28 200 THR A O 1
ATOM 700 N N . ASP A 1 144 ? -8.798 -0.300 -78.909 1.00 56.90 201 ASP A N 1
ATOM 701 C CA . ASP A 1 144 ? -9.363 0.954 -78.450 1.00 56.24 201 ASP A CA 1
ATOM 702 C C . ASP A 1 144 ? -10.773 0.762 -77.946 1.00 60.87 201 ASP A C 1
ATOM 703 O O . ASP A 1 144 ? -11.601 0.170 -78.642 1.00 61.09 201 ASP A O 1
ATOM 708 N N . ARG A 1 145 ? -11.042 1.262 -76.727 1.00 57.67 202 ARG A N 1
ATOM 709 C CA . ARG A 1 145 ? -12.369 1.287 -76.124 1.00 57.51 202 ARG A CA 1
ATOM 710 C C . ARG A 1 145 ? -13.013 2.613 -76.522 1.00 62.88 202 ARG A C 1
ATOM 711 O O . ARG A 1 145 ? -12.400 3.686 -76.458 1.00 63.16 202 ARG A O 1
ATOM 719 N N . VAL A 1 146 ? -14.259 2.505 -76.964 1.00 59.53 203 VAL A N 1
ATOM 720 C CA . VAL A 1 146 ? -15.104 3.556 -77.509 1.00 58.29 203 VAL A CA 1
ATOM 721 C C . VAL A 1 146 ? -16.423 3.644 -76.685 1.00 57.34 203 VAL A C 1
ATOM 722 O O . VAL A 1 146 ? -16.960 2.622 -76.266 1.00 55.32 203 VAL A O 1
ATOM 726 N N . PRO A 1 147 ? -16.972 4.844 -76.434 1.00 51.89 204 PRO A N 1
ATOM 727 C CA . PRO A 1 147 ? -18.197 4.904 -75.640 1.00 52.17 204 PRO A CA 1
ATOM 728 C C . PRO A 1 147 ? -19.444 4.441 -76.383 1.00 58.60 204 PRO A C 1
ATOM 729 O O . PRO A 1 147 ? -19.527 4.568 -77.603 1.00 59.83 204 PRO A O 1
ATOM 733 N N . VAL A 1 148 ? -20.428 3.963 -75.627 1.00 55.81 205 VAL A N 1
ATOM 734 C CA . VAL A 1 148 ? -21.763 3.617 -76.115 1.00 55.89 205 VAL A CA 1
ATOM 735 C C . VAL A 1 148 ? -22.660 4.862 -75.772 1.00 61.25 205 VAL A C 1
ATOM 736 O O . VAL A 1 148 ? -22.802 5.191 -74.579 1.00 60.44 205 VAL A O 1
ATOM 740 N N . PRO A 1 149 ? -23.257 5.565 -76.777 1.00 57.62 206 PRO A N 1
ATOM 741 C CA . PRO A 1 149 ? -24.081 6.750 -76.462 1.00 56.11 206 PRO A CA 1
ATOM 742 C C . PRO A 1 149 ? -25.269 6.432 -75.557 1.00 60.99 206 PRO A C 1
ATOM 743 O O . PRO A 1 149 ? -25.792 5.321 -75.623 1.00 62.14 206 PRO A O 1
ATOM 747 N N . VAL A 1 150 ? -25.677 7.384 -74.696 1.00 57.16 207 VAL A N 1
ATOM 748 C CA . VAL A 1 150 ? -26.800 7.215 -73.755 1.00 56.81 207 VAL A CA 1
ATOM 749 C C . VAL A 1 150 ? -28.067 6.681 -74.465 1.00 62.53 207 VAL A C 1
ATOM 750 O O . VAL A 1 150 ? -28.702 5.740 -73.969 1.00 61.86 207 VAL A O 1
ATOM 754 N N . GLN A 1 151 ? -28.388 7.271 -75.646 1.00 60.25 208 GLN A N 1
ATOM 755 C CA . GLN A 1 151 ? -29.482 6.899 -76.546 1.00 60.00 208 GLN A CA 1
ATOM 756 C C . GLN A 1 151 ? -29.464 5.376 -76.721 1.00 62.05 208 GLN A C 1
ATOM 757 O O . GLN A 1 151 ? -30.475 4.748 -76.449 1.00 61.76 208 GLN A O 1
ATOM 763 N N . GLU A 1 152 ? -28.308 4.800 -77.144 1.00 57.83 209 GLU A N 1
ATOM 764 C CA . GLU A 1 152 ? -28.101 3.371 -77.364 1.00 58.13 209 GLU A CA 1
ATOM 765 C C . GLU A 1 152 ? -28.263 2.516 -76.104 1.00 63.02 209 GLU A C 1
ATOM 766 O O . GLU A 1 152 ? -28.723 1.379 -76.188 1.00 61.43 209 GLU A O 1
ATOM 772 N N . ILE A 1 153 ? -27.880 3.063 -74.936 1.00 62.49 210 ILE A N 1
ATOM 773 C CA . ILE A 1 153 ? -28.006 2.386 -73.646 1.00 61.51 210 ILE A CA 1
ATOM 774 C C . ILE A 1 153 ? -29.485 2.202 -73.369 1.00 67.27 210 ILE A C 1
ATOM 775 O O . ILE A 1 153 ? -29.932 1.069 -73.278 1.00 68.31 210 ILE A O 1
ATOM 780 N N . THR A 1 154 ? -30.246 3.309 -73.273 1.00 63.23 211 THR A N 1
ATOM 781 C CA . THR A 1 154 ? -31.682 3.291 -72.960 1.00 62.60 211 THR A CA 1
ATOM 782 C C . THR A 1 154 ? -32.576 2.638 -74.035 1.00 68.81 211 THR A C 1
ATOM 783 O O . THR A 1 154 ? -33.471 1.859 -73.692 1.00 70.40 211 THR A O 1
ATOM 787 N N . ASP A 1 155 ? -32.348 2.967 -75.320 1.00 64.40 212 ASP A N 1
ATOM 788 C CA . ASP A 1 155 ? -33.194 2.535 -76.437 1.00 64.21 212 ASP A CA 1
ATOM 789 C C . ASP A 1 155 ? -32.861 1.174 -77.072 1.00 68.97 212 ASP A C 1
ATOM 790 O O . ASP A 1 155 ? -33.734 0.617 -77.732 1.00 69.34 212 ASP A O 1
ATOM 795 N N . VAL A 1 156 ? -31.622 0.658 -76.922 1.00 64.06 213 VAL A N 1
ATOM 796 C CA . VAL A 1 156 ? -31.229 -0.627 -77.511 1.00 62.05 213 VAL A CA 1
ATOM 797 C C . VAL A 1 156 ? -30.883 -1.599 -76.386 1.00 66.96 213 VAL A C 1
ATOM 798 O O . VAL A 1 156 ? -31.574 -2.619 -76.236 1.00 67.64 213 VAL A O 1
ATOM 802 N N . ILE A 1 157 ? -29.854 -1.252 -75.560 1.00 62.01 214 ILE A N 1
ATOM 803 C CA . ILE A 1 157 ? -29.355 -2.079 -74.443 1.00 60.65 214 ILE A CA 1
ATOM 804 C C . ILE A 1 157 ? -30.440 -2.321 -73.380 1.00 64.08 214 ILE A C 1
ATOM 805 O O . ILE A 1 157 ? -30.688 -3.483 -73.098 1.00 64.98 214 ILE A O 1
ATOM 810 N N . ASP A 1 158 ? -31.073 -1.296 -72.786 1.00 61.38 215 ASP A N 1
ATOM 811 C CA . ASP A 1 158 ? -32.122 -1.565 -71.779 1.00 62.03 215 ASP A CA 1
ATOM 812 C C . ASP A 1 158 ? -33.373 -2.143 -72.440 1.00 66.57 215 ASP A C 1
ATOM 813 O O . ASP A 1 158 ? -33.895 -3.165 -71.994 1.00 65.10 215 ASP A O 1
ATOM 818 N N . ARG A 1 159 ? -33.832 -1.501 -73.524 1.00 65.69 216 ARG A N 1
ATOM 819 C CA . ARG A 1 159 ? -35.048 -1.887 -74.237 1.00 66.08 216 ARG A CA 1
ATOM 820 C C . ARG A 1 159 ? -35.063 -3.337 -74.750 1.00 71.59 216 ARG A C 1
ATOM 821 O O . ARG A 1 159 ? -36.005 -4.081 -74.438 1.00 71.91 216 ARG A O 1
ATOM 829 N N . ARG A 1 160 ? -34.012 -3.747 -75.480 1.00 67.82 217 ARG A N 1
ATOM 830 C CA . ARG A 1 160 ? -33.976 -5.075 -76.086 1.00 68.08 217 ARG A CA 1
ATOM 831 C C . ARG A 1 160 ? -32.898 -6.037 -75.578 1.00 72.31 217 ARG A C 1
ATOM 832 O O . ARG A 1 160 ? -33.048 -7.251 -75.746 1.00 73.14 217 ARG A O 1
ATOM 840 N N . GLY A 1 161 ? -31.824 -5.515 -75.005 1.00 68.05 218 GLY A N 1
ATOM 841 C CA . GLY A 1 161 ? -30.724 -6.354 -74.526 1.00 67.81 218 GLY A CA 1
ATOM 842 C C . GLY A 1 161 ? -29.795 -6.687 -75.673 1.00 69.60 218 GLY A C 1
ATOM 843 O O . GLY A 1 161 ? -29.141 -7.741 -75.714 1.00 68.82 218 GLY A O 1
ATOM 844 N N . LYS A 1 162 ? -29.776 -5.764 -76.617 1.00 64.67 219 LYS A N 1
ATOM 845 C CA . LYS A 1 162 ? -29.033 -5.832 -77.852 1.00 63.70 219 LYS A CA 1
ATOM 846 C C . LYS A 1 162 ? -28.172 -4.589 -77.927 1.00 67.35 219 LYS A C 1
ATOM 847 O O . LYS A 1 162 ? -28.442 -3.589 -77.257 1.00 65.59 219 LYS A O 1
ATOM 853 N N . CYS A 1 163 ? -27.152 -4.653 -78.768 1.00 65.69 220 CYS A N 1
ATOM 854 C CA . CYS A 1 163 ? -26.219 -3.585 -79.020 1.00 66.57 220 CYS A CA 1
ATOM 855 C C . CYS A 1 163 ? -25.882 -3.577 -80.553 1.00 68.06 220 CYS A C 1
ATOM 856 O O . CYS A 1 163 ? -25.729 -4.640 -81.149 1.00 68.06 220 CYS A O 1
ATOM 859 N N . VAL A 1 164 ? -25.802 -2.392 -81.177 1.00 62.09 221 VAL A N 1
ATOM 860 C CA . VAL A 1 164 ? -25.475 -2.218 -82.607 1.00 61.25 221 VAL A CA 1
ATOM 861 C C . VAL A 1 164 ? -23.993 -2.653 -82.891 1.00 69.17 221 VAL A C 1
ATOM 862 O O . VAL A 1 164 ? -23.102 -2.347 -82.097 1.00 70.52 221 VAL A O 1
ATOM 866 N N . SER A 1 165 ? -23.740 -3.347 -84.017 1.00 66.26 222 SER A N 1
ATOM 867 C CA . SER A 1 165 ? -22.421 -3.891 -84.348 1.00 66.16 222 SER A CA 1
ATOM 868 C C . SER A 1 165 ? -21.415 -2.853 -84.858 1.00 69.72 222 SER A C 1
ATOM 869 O O . SER A 1 165 ? -20.312 -3.223 -85.280 1.00 69.13 222 SER A O 1
ATOM 872 N N . LYS A 1 166 ? -21.759 -1.565 -84.768 1.00 66.71 223 LYS A N 1
ATOM 873 C CA . LYS A 1 166 ? -20.861 -0.476 -85.168 1.00 66.06 223 LYS A CA 1
ATOM 874 C C . LYS A 1 166 ? -20.675 0.547 -84.035 1.00 71.34 223 LYS A C 1
ATOM 875 O O . LYS A 1 166 ? -21.519 0.624 -83.137 1.00 71.23 223 LYS A O 1
ATOM 881 N N . ALA A 1 167 ? -19.604 1.370 -84.133 1.00 68.06 224 ALA A N 1
ATOM 882 C CA . ALA A 1 167 ? -19.258 2.452 -83.209 1.00 67.48 224 ALA A CA 1
ATOM 883 C C . ALA A 1 167 ? -19.121 3.751 -84.006 1.00 70.94 224 ALA A C 1
ATOM 884 O O . ALA A 1 167 ? -18.624 3.718 -85.126 1.00 70.07 224 ALA A O 1
ATOM 886 N N . GLU A 1 168 ? -19.608 4.879 -83.450 1.00 68.21 225 GLU A N 1
ATOM 887 C CA . GLU A 1 168 ? -19.570 6.219 -84.065 1.00 68.30 225 GLU A CA 1
ATOM 888 C C . GLU A 1 168 ? -19.117 7.148 -82.955 1.00 71.11 225 GLU A C 1
ATOM 889 O O . GLU A 1 168 ? -19.894 7.524 -82.071 1.00 70.69 225 GLU A O 1
ATOM 895 N N . TYR A 1 169 ? -17.833 7.477 -82.991 1.00 66.59 226 TYR A N 1
ATOM 896 C CA . TYR A 1 169 ? -17.124 8.238 -81.975 1.00 65.18 226 TYR A CA 1
ATOM 897 C C . TYR A 1 169 ? -16.162 9.314 -82.561 1.00 68.46 226 TYR A C 1
ATOM 898 O O . TYR A 1 169 ? -15.970 9.376 -83.773 1.00 67.42 226 TYR A O 1
ATOM 907 N N . VAL A 1 170 ? -15.556 10.144 -81.690 1.00 65.27 227 VAL A N 1
ATOM 908 C CA . VAL A 1 170 ? -14.588 11.174 -82.088 1.00 64.83 227 VAL A CA 1
ATOM 909 C C . VAL A 1 170 ? -13.200 10.820 -81.593 1.00 70.61 227 VAL A C 1
ATOM 910 O O . VAL A 1 170 ? -12.989 10.578 -80.392 1.00 70.91 227 VAL A O 1
ATOM 914 N N . ARG A 1 171 ? -12.253 10.807 -82.536 1.00 67.36 228 ARG A N 1
ATOM 915 C CA . ARG A 1 171 ? -10.849 10.525 -82.293 1.00 66.53 228 ARG A CA 1
ATOM 916 C C . ARG A 1 171 ? -10.047 11.552 -83.099 1.00 70.87 228 ARG A C 1
ATOM 917 O O . ARG A 1 171 ? -10.327 11.766 -84.281 1.00 71.05 228 ARG A O 1
ATOM 925 N N . ASN A 1 172 ? -9.102 12.246 -82.434 1.00 67.83 229 ASN A N 1
ATOM 926 C CA . ASN A 1 172 ? -8.242 13.301 -83.007 1.00 67.19 229 ASN A CA 1
ATOM 927 C C . ASN A 1 172 ? -9.034 14.487 -83.528 1.00 72.91 229 ASN A C 1
ATOM 928 O O . ASN A 1 172 ? -8.550 15.202 -84.406 1.00 72.59 229 ASN A O 1
ATOM 933 N N . ASN A 1 173 ? -10.242 14.709 -82.955 1.00 70.77 230 ASN A N 1
ATOM 934 C CA . ASN A 1 173 ? -11.205 15.769 -83.282 1.00 69.97 230 ASN A CA 1
ATOM 935 C C . ASN A 1 173 ? -12.030 15.436 -84.532 1.00 73.50 230 ASN A C 1
ATOM 936 O O . ASN A 1 173 ? -12.908 16.209 -84.924 1.00 73.89 230 ASN A O 1
ATOM 941 N N . HIS A 1 174 ? -11.779 14.262 -85.118 1.00 69.08 231 HIS A N 1
ATOM 942 C CA . HIS A 1 174 ? -12.490 13.748 -86.283 1.00 68.25 231 HIS A CA 1
ATOM 943 C C . HIS A 1 174 ? -13.510 12.688 -85.913 1.00 72.59 231 HIS A C 1
ATOM 944 O O . HIS A 1 174 ? -13.229 11.791 -85.111 1.00 73.03 231 HIS A O 1
ATOM 951 N N . LYS A 1 175 ? -14.687 12.792 -86.526 1.00 68.77 232 LYS A N 1
ATOM 952 C CA . LYS A 1 175 ? -15.816 11.875 -86.392 1.00 68.03 232 LYS A CA 1
ATOM 953 C C . LYS A 1 175 ? -15.406 10.579 -87.150 1.00 70.18 232 LYS A C 1
ATOM 954 O O . LYS A 1 175 ? -15.187 10.617 -88.363 1.00 69.18 232 LYS A O 1
ATOM 960 N N . VAL A 1 176 ? -15.236 9.456 -86.422 1.00 65.81 233 VAL A N 1
ATOM 961 C CA . VAL A 1 176 ? -14.809 8.176 -87.015 1.00 65.34 233 VAL A CA 1
ATOM 962 C C . VAL A 1 176 ? -15.788 7.008 -86.705 1.00 68.20 233 VAL A C 1
ATOM 963 O O . VAL A 1 176 ? -16.540 7.077 -85.731 1.00 68.71 233 VAL A O 1
ATOM 967 N N . THR A 1 177 ? -15.780 5.957 -87.553 1.00 63.40 234 THR A N 1
ATOM 968 C CA . THR A 1 177 ? -16.664 4.793 -87.448 1.00 63.65 234 THR A CA 1
ATOM 969 C C . THR A 1 177 ? -15.888 3.486 -87.438 1.00 70.02 234 THR A C 1
ATOM 970 O O . THR A 1 177 ? -14.855 3.372 -88.091 1.00 71.20 234 THR A O 1
ATOM 974 N N . ALA A 1 178 ? -16.426 2.481 -86.755 1.00 67.16 235 ALA A N 1
ATOM 975 C CA . ALA A 1 178 ? -15.862 1.142 -86.710 1.00 67.16 235 ALA A CA 1
ATOM 976 C C . ALA A 1 178 ? -16.980 0.125 -86.880 1.00 70.48 235 ALA A C 1
ATOM 977 O O . ALA A 1 178 ? -17.990 0.200 -86.178 1.00 69.26 235 ALA A O 1
ATOM 979 N N . PHE A 1 179 ? -16.806 -0.810 -87.829 1.00 66.76 236 PHE A N 1
ATOM 980 C CA . PHE A 1 179 ? -17.782 -1.845 -88.123 1.00 65.81 236 PHE A CA 1
ATOM 981 C C . PHE A 1 179 ? -17.233 -3.204 -87.774 1.00 66.12 236 PHE A C 1
ATOM 982 O O . PHE A 1 179 ? -16.152 -3.570 -88.258 1.00 64.93 236 PHE A O 1
ATOM 990 N N . ASP A 1 180 ? -18.000 -3.982 -86.992 1.00 61.72 237 ASP A N 1
ATOM 991 C CA . ASP A 1 180 ? -17.623 -5.360 -86.695 1.00 62.56 237 ASP A CA 1
ATOM 992 C C . ASP A 1 180 ? -17.679 -6.159 -88.004 1.00 71.46 237 ASP A C 1
ATOM 993 O O . ASP A 1 180 ? -18.638 -6.007 -88.782 1.00 70.29 237 ASP A O 1
ATOM 998 N N . ARG A 1 181 ? -16.639 -7.002 -88.239 1.00 71.43 238 ARG A N 1
ATOM 999 C CA . ARG A 1 181 ? -16.441 -7.883 -89.419 1.00 72.26 238 ARG A CA 1
ATOM 1000 C C . ARG A 1 181 ? -16.403 -7.115 -90.762 1.00 80.06 238 ARG A C 1
ATOM 1001 O O . ARG A 1 181 ? -16.574 -7.731 -91.833 1.00 81.11 238 ARG A O 1
ATOM 1009 N N . ASP A 1 182 ? -16.153 -5.765 -90.698 1.00 77.07 239 ASP A N 1
ATOM 1010 C CA . ASP A 1 182 ? -16.160 -4.829 -91.828 1.00 76.60 239 ASP A CA 1
ATOM 1011 C C . ASP A 1 182 ? -17.458 -5.076 -92.633 1.00 81.24 239 ASP A C 1
ATOM 1012 O O . ASP A 1 182 ? -17.416 -5.301 -93.839 1.00 82.02 239 ASP A O 1
ATOM 1017 N N . GLU A 1 183 ? -18.603 -5.117 -91.910 1.00 77.10 240 GLU A N 1
ATOM 1018 C CA . GLU A 1 183 ? -19.957 -5.430 -92.389 1.00 76.01 240 GLU A CA 1
ATOM 1019 C C . GLU A 1 183 ? -20.970 -4.373 -91.972 1.00 82.70 240 GLU A C 1
ATOM 1020 O O . GLU A 1 183 ? -20.629 -3.460 -91.228 1.00 83.08 240 GLU A O 1
ATOM 1026 N N . ASN A 1 184 ? -22.231 -4.535 -92.421 1.00 81.17 241 ASN A N 1
ATOM 1027 C CA . ASN A 1 184 ? -23.346 -3.626 -92.160 1.00 81.43 241 ASN A CA 1
ATOM 1028 C C . ASN A 1 184 ? -23.878 -3.724 -90.736 1.00 84.88 241 ASN A C 1
ATOM 1029 O O . ASN A 1 184 ? -23.955 -4.836 -90.188 1.00 84.23 241 ASN A O 1
ATOM 1034 N N . PRO A 1 185 ? -24.306 -2.562 -90.160 1.00 80.78 242 PRO A N 1
ATOM 1035 C CA . PRO A 1 185 ? -24.840 -2.564 -88.786 1.00 80.38 242 PRO A CA 1
ATOM 1036 C C . PRO A 1 185 ? -26.059 -3.451 -88.547 1.00 83.97 242 PRO A C 1
ATOM 1037 O O . PRO A 1 185 ? -27.072 -3.365 -89.251 1.00 84.28 242 PRO A O 1
ATOM 1041 N N . VAL A 1 186 ? -25.935 -4.295 -87.515 1.00 79.09 243 VAL A N 1
ATOM 1042 C CA . VAL A 1 186 ? -26.933 -5.238 -87.016 1.00 77.57 243 VAL A CA 1
ATOM 1043 C C . VAL A 1 186 ? -26.993 -5.106 -85.466 1.00 78.57 243 VAL A C 1
ATOM 1044 O O . VAL A 1 186 ? -25.951 -4.942 -84.816 1.00 77.78 243 VAL A O 1
ATOM 1048 N N . GLU A 1 187 ? -28.217 -5.132 -84.891 1.00 71.79 244 GLU A N 1
ATOM 1049 C CA . GLU A 1 187 ? -28.389 -5.134 -83.444 1.00 69.14 244 GLU A CA 1
ATOM 1050 C C . GLU A 1 187 ? -28.116 -6.571 -83.024 1.00 71.04 244 GLU A C 1
ATOM 1051 O O . GLU A 1 187 ? -28.766 -7.507 -83.500 1.00 71.32 244 GLU A O 1
ATOM 1057 N N . VAL A 1 188 ? -27.075 -6.742 -82.228 1.00 65.55 245 VAL A N 1
ATOM 1058 C CA . VAL A 1 188 ? -26.616 -8.034 -81.755 1.00 64.25 245 VAL A CA 1
ATOM 1059 C C . VAL A 1 188 ? -27.041 -8.188 -80.312 1.00 68.65 245 VAL A C 1
ATOM 1060 O O . VAL A 1 188 ? -27.016 -7.218 -79.577 1.00 68.67 245 VAL A O 1
ATOM 1064 N N . ASP A 1 189 ? -27.419 -9.400 -79.903 1.00 65.74 246 ASP A N 1
ATOM 1065 C CA . ASP A 1 189 ? -27.797 -9.690 -78.520 1.00 65.51 246 ASP A CA 1
ATOM 1066 C C . ASP A 1 189 ? -26.553 -9.643 -77.635 1.00 68.06 246 ASP A C 1
ATOM 1067 O O . ASP A 1 189 ? -25.473 -10.046 -78.083 1.00 66.87 246 ASP A O 1
ATOM 1072 N N . LEU A 1 190 ? -26.719 -9.164 -76.374 1.00 63.35 247 LEU A N 1
ATOM 1073 C CA . LEU A 1 190 ? -25.668 -9.105 -75.343 1.00 60.94 247 LEU A CA 1
ATOM 1074 C C . LEU A 1 190 ? -25.760 -10.389 -74.537 1.00 63.32 247 LEU A C 1
ATOM 1075 O O . LEU A 1 190 ? -26.754 -10.608 -73.831 1.00 62.88 247 LEU A O 1
ATOM 1080 N N . ARG A 1 191 ? -24.738 -11.241 -74.634 1.00 60.01 248 ARG A N 1
ATOM 1081 C CA . ARG A 1 191 ? -24.742 -12.518 -73.897 1.00 59.29 248 ARG A CA 1
ATOM 1082 C C . ARG A 1 191 ? -23.825 -12.436 -72.697 1.00 62.16 248 ARG A C 1
ATOM 1083 O O . ARG A 1 191 ? -22.783 -11.761 -72.771 1.00 60.04 248 ARG A O 1
ATOM 1091 N N . PRO A 1 192 ? -24.186 -13.095 -71.568 1.00 60.67 249 PRO A N 1
ATOM 1092 C CA . PRO A 1 192 ? -23.305 -13.055 -70.391 1.00 61.39 249 PRO A CA 1
ATOM 1093 C C . PRO A 1 192 ? -21.974 -13.754 -70.631 1.00 67.93 249 PRO A C 1
ATOM 1094 O O . PRO A 1 192 ? -21.894 -14.708 -71.418 1.00 69.05 249 PRO A O 1
ATOM 1098 N N . SER A 1 193 ? -20.929 -13.287 -69.946 1.00 64.84 250 SER A N 1
ATOM 1099 C CA . SER A 1 193 ? -19.636 -13.948 -70.016 1.00 63.91 250 SER A CA 1
ATOM 1100 C C . SER A 1 193 ? -19.688 -15.226 -69.154 1.00 65.53 250 SER A C 1
ATOM 1101 O O . SER A 1 193 ? -20.468 -15.294 -68.207 1.00 63.52 250 SER A O 1
ATOM 1104 N N . ARG A 1 194 ? -18.869 -16.238 -69.505 1.00 63.88 251 ARG A N 1
ATOM 1105 C CA . ARG A 1 194 ? -18.743 -17.535 -68.807 1.00 64.04 251 ARG A CA 1
ATOM 1106 C C . ARG A 1 194 ? -18.279 -17.339 -67.354 1.00 65.96 251 ARG A C 1
ATOM 1107 O O . ARG A 1 194 ? -18.695 -18.062 -66.437 1.00 62.96 251 ARG A O 1
ATOM 1115 N N . LEU A 1 195 ? -17.429 -16.315 -67.162 1.00 64.16 252 LEU A N 1
ATOM 1116 C CA . LEU A 1 195 ? -16.802 -15.952 -65.901 1.00 64.02 252 LEU A CA 1
ATOM 1117 C C . LEU A 1 195 ? -17.686 -15.137 -64.975 1.00 65.31 252 LEU A C 1
ATOM 1118 O O . LEU A 1 195 ? -17.287 -14.921 -63.836 1.00 66.13 252 LEU A O 1
ATOM 1123 N N . ASN A 1 196 ? -18.904 -14.759 -65.407 1.00 60.16 253 ASN A N 1
ATOM 1124 C CA . ASN A 1 196 ? -19.850 -13.970 -64.600 1.00 59.43 253 ASN A CA 1
ATOM 1125 C C . ASN A 1 196 ? -20.061 -14.493 -63.148 1.00 66.18 253 ASN A C 1
ATOM 1126 O O . ASN A 1 196 ? -20.360 -15.668 -62.919 1.00 65.90 253 ASN A O 1
ATOM 1131 N N . ALA A 1 197 ? -19.875 -13.580 -62.186 1.00 64.79 254 ALA A N 1
ATOM 1132 C CA . ALA A 1 197 ? -19.997 -13.798 -60.744 1.00 65.45 254 ALA A CA 1
ATOM 1133 C C . ALA A 1 197 ? -20.665 -12.583 -60.095 1.00 71.99 254 ALA A C 1
ATOM 1134 O O . ALA A 1 197 ? -20.691 -11.492 -60.684 1.00 71.81 254 ALA A O 1
ATOM 1136 N N . LEU A 1 198 ? -21.215 -12.796 -58.877 1.00 69.57 255 LEU A N 1
ATOM 1137 C CA . LEU A 1 198 ? -21.877 -11.807 -58.027 1.00 69.18 255 LEU A CA 1
ATOM 1138 C C . LEU A 1 198 ? -21.002 -10.523 -57.953 1.00 72.74 255 LEU A C 1
ATOM 1139 O O . LEU A 1 198 ? -19.815 -10.614 -57.622 1.00 72.11 255 LEU A O 1
ATOM 1144 N N . GLY A 1 199 ? -21.569 -9.399 -58.420 1.00 68.90 256 GLY A N 1
ATOM 1145 C CA . GLY A 1 199 ? -20.924 -8.086 -58.494 1.00 68.22 256 GLY A CA 1
ATOM 1146 C C . GLY A 1 199 ? -19.953 -7.816 -59.646 1.00 69.63 256 GLY A C 1
ATOM 1147 O O . GLY A 1 199 ? -19.464 -6.685 -59.776 1.00 67.51 256 GLY A O 1
ATOM 1148 N N . THR A 1 200 ? -19.650 -8.849 -60.479 1.00 65.29 257 THR A N 1
ATOM 1149 C CA . THR A 1 200 ? -18.701 -8.802 -61.609 1.00 64.54 257 THR A CA 1
ATOM 1150 C C . THR A 1 200 ? -19.290 -9.393 -62.913 1.00 68.89 257 THR A C 1
ATOM 1151 O O . THR A 1 200 ? -18.594 -10.069 -63.690 1.00 69.78 257 THR A O 1
ATOM 1155 N N . ARG A 1 201 ? -20.578 -9.130 -63.159 1.00 61.90 258 ARG A N 1
ATOM 1156 C CA . ARG A 1 201 ? -21.212 -9.605 -64.368 1.00 58.08 258 ARG A CA 1
ATOM 1157 C C . ARG A 1 201 ? -20.813 -8.712 -65.516 1.00 62.15 258 ARG A C 1
ATOM 1158 O O . ARG A 1 201 ? -20.502 -7.545 -65.328 1.00 63.73 258 ARG A O 1
ATOM 1166 N N . GLY A 1 202 ? -20.759 -9.296 -66.692 1.00 57.40 259 GLY A N 1
ATOM 1167 C CA . GLY A 1 202 ? -20.409 -8.625 -67.927 1.00 55.45 259 GLY A CA 1
ATOM 1168 C C . GLY A 1 202 ? -21.157 -9.302 -69.050 1.00 56.63 259 GLY A C 1
ATOM 1169 O O . GLY A 1 202 ? -21.441 -10.504 -68.970 1.00 55.96 259 GLY A O 1
ATOM 1170 N N . TRP A 1 203 ? -21.510 -8.520 -70.082 1.00 50.43 260 TRP A N 1
ATOM 1171 C CA . TRP A 1 203 ? -22.225 -8.977 -71.252 1.00 49.69 260 TRP A CA 1
ATOM 1172 C C . TRP A 1 203 ? -21.445 -8.473 -72.429 1.00 57.65 260 TRP A C 1
ATOM 1173 O O . TRP A 1 203 ? -20.853 -7.373 -72.372 1.00 57.33 260 TRP A O 1
ATOM 1184 N N . HIS A 1 204 ? -21.378 -9.297 -73.487 1.00 55.79 261 HIS A N 1
ATOM 1185 C CA . HIS A 1 204 ? -20.663 -8.908 -74.704 1.00 55.79 261 HIS A CA 1
ATOM 1186 C C . HIS A 1 204 ? -21.442 -9.381 -75.927 1.00 60.25 261 HIS A C 1
ATOM 1187 O O . HIS A 1 204 ? -22.437 -10.094 -75.744 1.00 59.21 261 HIS A O 1
ATOM 1194 N N . THR A 1 205 ? -21.045 -8.935 -77.153 1.00 57.56 262 THR A N 1
ATOM 1195 C CA . THR A 1 205 ? -21.768 -9.265 -78.392 1.00 57.34 262 THR A CA 1
ATOM 1196 C C . THR A 1 205 ? -21.056 -10.273 -79.282 1.00 62.64 262 THR A C 1
ATOM 1197 O O . THR A 1 205 ? -21.714 -10.865 -80.137 1.00 61.99 262 THR A O 1
ATOM 1201 N N . THR A 1 206 ? -19.739 -10.475 -79.094 1.00 59.39 263 THR A N 1
ATOM 1202 C CA . THR A 1 206 ? -18.975 -11.448 -79.867 1.00 58.14 263 THR A CA 1
ATOM 1203 C C . THR A 1 206 ? -17.880 -12.120 -79.053 1.00 65.38 263 THR A C 1
ATOM 1204 O O . THR A 1 206 ? -17.322 -11.502 -78.140 1.00 66.66 263 THR A O 1
ATOM 1208 N N . ASN A 1 207 ? -17.532 -13.369 -79.427 1.00 61.70 264 ASN A N 1
ATOM 1209 C CA . ASN A 1 207 ? -16.454 -14.147 -78.806 1.00 60.89 264 ASN A CA 1
ATOM 1210 C C . ASN A 1 207 ? -15.272 -14.136 -79.755 1.00 65.68 264 ASN A C 1
ATOM 1211 O O . ASN A 1 207 ? -14.198 -14.650 -79.425 1.00 65.80 264 ASN A O 1
ATOM 1216 N N . ASP A 1 208 ? -15.504 -13.599 -80.956 1.00 63.12 2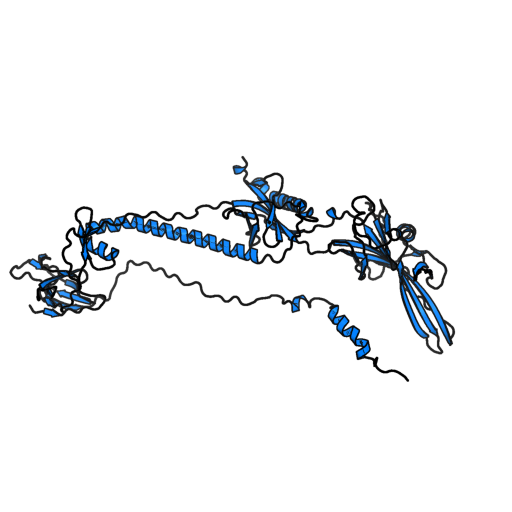65 ASP A N 1
ATOM 1217 C CA . ASP A 1 208 ? -14.565 -13.572 -82.059 1.00 63.76 265 ASP A CA 1
ATOM 1218 C C . ASP A 1 208 ? -13.980 -12.216 -82.299 1.00 71.24 265 ASP A C 1
ATOM 1219 O O . ASP A 1 208 ? -14.655 -11.201 -82.101 1.00 71.20 265 ASP A O 1
ATOM 1224 N N . THR A 1 209 ? -12.713 -12.200 -82.761 1.00 70.45 266 THR A N 1
ATOM 1225 C CA . THR A 1 209 ? -11.958 -10.995 -83.137 1.00 70.53 266 THR A CA 1
ATOM 1226 C C . THR A 1 209 ? -11.707 -11.093 -84.651 1.00 78.69 266 THR A C 1
ATOM 1227 O O . THR A 1 209 ? -10.864 -11.893 -85.082 1.00 80.22 266 THR A O 1
ATOM 1231 N N . TYR A 1 210 ? -12.466 -10.330 -85.457 1.00 76.20 267 TYR A N 1
ATOM 1232 C CA . TYR A 1 210 ? -12.349 -10.357 -86.917 1.00 76.74 267 TYR A CA 1
ATOM 1233 C C . TYR A 1 210 ? -10.958 -10.027 -87.473 1.00 83.07 267 TYR A C 1
ATOM 1234 O O . TYR A 1 210 ? -10.402 -8.963 -87.205 1.00 83.51 267 TYR A O 1
ATOM 1243 N N . THR A 1 211 ? -10.438 -10.943 -88.296 1.00 80.81 268 THR A N 1
ATOM 1244 C CA . THR A 1 211 ? -9.150 -10.848 -88.980 1.00 81.13 268 THR A CA 1
ATOM 1245 C C . THR A 1 211 ? -9.383 -11.227 -90.452 1.00 88.12 268 THR A C 1
ATOM 1246 O O . THR A 1 211 ? -10.212 -12.102 -90.752 1.00 86.39 268 THR A O 1
ATOM 1250 N N . LYS A 1 212 ? -8.630 -10.582 -91.356 1.00 87.95 269 LYS A N 1
ATOM 1251 C CA . LYS A 1 212 ? -8.742 -10.828 -92.784 1.00 89.18 269 LYS A CA 1
ATOM 1252 C C . LYS A 1 212 ? -7.769 -11.872 -93.297 1.00 94.56 269 LYS A C 1
ATOM 1253 O O . LYS A 1 212 ? -6.564 -11.777 -93.072 1.00 91.73 269 LYS A O 1
ATOM 1259 N N . ILE A 1 213 ? -8.345 -12.872 -94.003 1.00 95.41 270 ILE A N 1
ATOM 1260 C CA . ILE A 1 213 ? -7.741 -14.042 -94.670 1.00 96.28 270 ILE A CA 1
ATOM 1261 C C . ILE A 1 213 ? -7.639 -13.683 -96.160 1.00 101.75 270 ILE A C 1
ATOM 1262 O O . ILE A 1 213 ? -8.663 -13.697 -96.874 1.00 102.26 270 ILE A O 1
ATOM 1267 N N . GLY A 1 214 ? -6.434 -13.342 -96.613 1.00 97.55 271 GLY A N 1
ATOM 1268 C CA . GLY A 1 214 ? -6.263 -12.945 -98.002 1.00 96.94 271 GLY A CA 1
ATOM 1269 C C . GLY A 1 214 ? -5.160 -13.591 -98.811 1.00 99.43 271 GLY A C 1
ATOM 1270 O O . GLY A 1 214 ? -4.508 -14.549 -98.380 1.00 98.73 271 GLY A O 1
ATOM 1271 N N . ALA A 1 215 ? -4.969 -13.026 -100.012 1.00 95.18 272 ALA A N 1
ATOM 1272 C CA . ALA A 1 215 ? -4.011 -13.418 -101.036 1.00 94.65 272 ALA A CA 1
ATOM 1273 C C . ALA A 1 215 ? -2.584 -13.098 -100.617 1.00 98.31 272 ALA A C 1
ATOM 1274 O O . ALA A 1 215 ? -2.333 -11.989 -100.141 1.00 98.99 272 ALA A O 1
ATOM 1276 N N . ALA A 1 216 ? -1.641 -14.044 -100.835 1.00 93.34 273 ALA A N 1
ATOM 1277 C CA . ALA A 1 216 ? -0.212 -13.872 -100.511 1.00 92.52 273 ALA A CA 1
ATOM 1278 C C . ALA A 1 216 ? 0.419 -12.646 -101.205 1.00 95.40 273 ALA A C 1
ATOM 1279 O O . ALA A 1 216 ? -0.044 -12.238 -102.269 1.00 95.13 273 ALA A O 1
ATOM 1281 N N . GLY A 1 217 ? 1.436 -12.065 -100.569 1.00 91.36 274 GLY A N 1
ATOM 1282 C CA . GLY A 1 217 ? 2.123 -10.862 -101.030 1.00 90.54 274 GLY A CA 1
ATOM 1283 C C . GLY A 1 217 ? 1.349 -9.588 -100.743 1.00 93.23 274 GLY A C 1
ATOM 1284 O O . GLY A 1 217 ? 1.678 -8.527 -101.288 1.00 92.63 274 GLY A O 1
ATOM 1285 N N . PHE A 1 218 ? 0.303 -9.683 -99.890 1.00 89.51 275 PHE A N 1
ATOM 1286 C CA . PHE A 1 218 ? -0.568 -8.559 -99.530 1.00 89.37 275 PHE A CA 1
ATOM 1287 C C . PHE A 1 218 ? -0.801 -8.367 -98.034 1.00 90.47 275 PHE A C 1
ATOM 1288 O O . PHE A 1 218 ? -0.766 -9.329 -97.260 1.00 88.89 275 PHE A O 1
ATOM 1296 N N . TYR A 1 219 ? -1.065 -7.101 -97.651 1.00 86.00 276 TYR A N 1
ATOM 1297 C CA . TYR A 1 219 ? -1.421 -6.673 -96.302 1.00 85.09 276 TYR A CA 1
ATOM 1298 C C . TYR A 1 219 ? -2.944 -6.502 -96.227 1.00 89.46 276 TYR A C 1
ATOM 1299 O O . TYR A 1 219 ? -3.510 -5.638 -96.915 1.00 87.54 276 TYR A O 1
ATOM 1308 N N . HIS A 1 220 ? -3.597 -7.330 -95.378 1.00 87.88 277 HIS A N 1
ATOM 1309 C CA . HIS A 1 220 ? -5.046 -7.315 -95.141 1.00 88.20 277 HIS A CA 1
ATOM 1310 C C . HIS A 1 220 ? -5.394 -6.753 -93.759 1.00 88.76 277 HIS A C 1
ATOM 1311 O O . HIS A 1 220 ? -4.723 -7.064 -92.780 1.00 88.12 277 HIS A O 1
ATOM 1318 N N . THR A 1 221 ? -6.463 -5.952 -93.681 1.00 83.09 278 THR A N 1
ATOM 1319 C CA . THR A 1 221 ? -6.932 -5.354 -92.435 1.00 81.34 278 THR A CA 1
ATOM 1320 C C . THR A 1 221 ? -8.374 -5.784 -92.110 1.00 84.11 278 THR A C 1
ATOM 1321 O O . THR A 1 221 ? -9.275 -5.596 -92.919 1.00 84.19 278 THR A O 1
ATOM 1325 N N . GLY A 1 222 ? -8.552 -6.365 -90.926 1.00 79.58 279 GLY A N 1
ATOM 1326 C CA . GLY A 1 222 ? -9.848 -6.772 -90.391 1.00 78.25 279 GLY A CA 1
ATOM 1327 C C . GLY A 1 222 ? -10.238 -5.919 -89.194 1.00 78.23 279 GLY A C 1
ATOM 1328 O O . GLY A 1 222 ? -9.356 -5.426 -88.489 1.00 77.04 279 GLY A O 1
ATOM 1329 N N . THR A 1 223 ? -11.562 -5.728 -88.953 1.00 72.58 280 THR A N 1
ATOM 1330 C CA . THR A 1 223 ? -12.081 -4.921 -87.838 1.00 70.55 280 THR A CA 1
ATOM 1331 C C . THR A 1 223 ? -13.084 -5.667 -86.965 1.00 72.82 280 THR A C 1
ATOM 1332 O O . THR A 1 223 ? -14.184 -5.996 -87.404 1.00 74.15 280 THR A O 1
ATOM 1336 N N . SER A 1 224 ? -12.720 -5.855 -85.702 1.00 66.25 281 SER A N 1
ATOM 1337 C CA . SER A 1 224 ? -13.563 -6.451 -84.686 1.00 63.85 281 SER A CA 1
ATOM 1338 C C . SER A 1 224 ? -14.150 -5.324 -83.847 1.00 64.62 281 SER A C 1
ATOM 1339 O O . SER A 1 224 ? -13.444 -4.385 -83.496 1.00 64.16 281 SER A O 1
ATOM 1342 N N . VAL A 1 225 ? -15.453 -5.408 -83.555 1.00 59.72 282 VAL A N 1
ATOM 1343 C CA . VAL A 1 225 ? -16.192 -4.504 -82.673 1.00 58.47 282 VAL A CA 1
ATOM 1344 C C . VAL A 1 225 ? -17.027 -5.395 -81.745 1.00 62.66 282 VAL A C 1
ATOM 1345 O O . VAL A 1 225 ? -17.938 -6.104 -82.206 1.00 62.13 282 VAL A O 1
ATOM 1349 N N . ASN A 1 226 ? -16.638 -5.417 -80.442 1.00 58.85 283 ASN A N 1
ATOM 1350 C CA . ASN A 1 226 ? -17.272 -6.182 -79.362 1.00 57.14 283 ASN A CA 1
ATOM 1351 C C . ASN A 1 226 ? -17.928 -5.193 -78.450 1.00 63.51 283 ASN A C 1
ATOM 1352 O O . ASN A 1 226 ? -17.235 -4.357 -77.905 1.00 64.79 283 ASN A O 1
ATOM 1357 N N . CYS A 1 227 ? -19.245 -5.214 -78.319 1.00 63.12 284 CYS A N 1
ATOM 1358 C CA . CYS A 1 227 ? -19.927 -4.250 -77.444 1.00 65.11 284 CYS A CA 1
ATOM 1359 C C . CYS A 1 227 ? -19.962 -4.843 -76.033 1.00 65.96 284 CYS A C 1
ATOM 1360 O O . CYS A 1 227 ? -20.462 -5.956 -75.861 1.00 65.63 284 CYS A O 1
ATOM 1363 N N . ILE A 1 228 ? -19.379 -4.125 -75.041 1.00 59.45 285 ILE A N 1
ATOM 1364 C CA . ILE A 1 228 ? -19.242 -4.621 -73.670 1.00 58.18 285 ILE A CA 1
ATOM 1365 C C . ILE A 1 228 ? -19.931 -3.744 -72.588 1.00 62.49 285 ILE A C 1
ATOM 1366 O O . ILE A 1 228 ? -19.781 -2.522 -72.533 1.00 63.47 285 ILE A O 1
ATOM 1371 N N . VAL A 1 229 ? -20.700 -4.421 -71.736 1.00 56.79 286 VAL A N 1
ATOM 1372 C CA . VAL A 1 229 ? -21.400 -3.856 -70.587 1.00 55.95 286 VAL A CA 1
ATOM 1373 C C . VAL A 1 229 ? -20.879 -4.645 -69.400 1.00 59.38 286 VAL A C 1
ATOM 1374 O O . VAL A 1 229 ? -20.819 -5.866 -69.455 1.00 58.79 286 VAL A O 1
ATOM 1378 N N . GLU A 1 230 ? -20.430 -3.944 -68.368 1.00 56.03 287 GLU A N 1
ATOM 1379 C CA . GLU A 1 230 ? -19.789 -4.553 -67.212 1.00 55.12 287 GLU A CA 1
ATOM 1380 C C . GLU A 1 230 ? -20.294 -3.914 -65.914 1.00 57.00 287 GLU A C 1
ATOM 1381 O O . GLU A 1 230 ? -20.422 -2.681 -65.831 1.00 55.71 287 GLU A O 1
ATOM 1387 N N . GLU A 1 231 ? -20.644 -4.770 -64.931 1.00 52.90 288 GLU A N 1
ATOM 1388 C CA . GLU A 1 231 ? -20.999 -4.374 -63.561 1.00 53.09 288 GLU A CA 1
ATOM 1389 C C . GLU A 1 231 ? -19.685 -3.873 -62.959 1.00 61.33 288 GLU A C 1
ATOM 1390 O O . GLU A 1 231 ? -18.672 -4.572 -62.995 1.00 62.12 288 GLU A O 1
ATOM 1396 N N . VAL A 1 232 ? -19.672 -2.647 -62.480 1.00 58.46 289 VAL A N 1
ATOM 1397 C CA . VAL A 1 232 ? -18.429 -2.087 -61.980 1.00 57.11 289 VAL A CA 1
ATOM 1398 C C . VAL A 1 232 ? -18.595 -1.505 -60.559 1.00 59.85 289 VAL A C 1
ATOM 1399 O O . VAL A 1 232 ? -19.687 -1.122 -60.164 1.00 59.79 289 VAL A O 1
ATOM 1403 N N . GLU A 1 233 ? -17.534 -1.545 -59.770 1.00 56.43 290 GLU A N 1
ATOM 1404 C CA . GLU A 1 233 ? -17.513 -1.009 -58.408 1.00 55.03 290 GLU A CA 1
ATOM 1405 C C . GLU A 1 233 ? -16.756 0.273 -58.482 1.00 56.48 290 GLU A C 1
ATOM 1406 O O . GLU A 1 233 ? -15.721 0.345 -59.153 1.00 55.22 290 GLU A O 1
ATOM 1412 N N . ALA A 1 234 ? -17.324 1.325 -57.866 1.00 51.79 291 ALA A N 1
ATOM 1413 C CA . ALA A 1 234 ? -16.704 2.636 -57.833 1.00 48.36 291 ALA A CA 1
ATOM 1414 C C . ALA A 1 234 ? -16.346 3.010 -56.400 1.00 52.38 291 ALA A C 1
ATOM 1415 O O . ALA A 1 234 ? -16.868 2.433 -55.434 1.00 51.84 291 ALA A O 1
ATOM 1417 N N . ARG A 1 235 ? -15.299 3.842 -56.291 1.00 48.25 292 ARG A N 1
ATOM 1418 C CA . ARG A 1 235 ? -14.690 4.318 -55.058 1.00 45.87 292 ARG A CA 1
ATOM 1419 C C . ARG A 1 235 ? -14.382 5.765 -55.222 1.00 50.66 292 ARG A C 1
ATOM 1420 O O . ARG A 1 235 ? -13.855 6.184 -56.257 1.00 47.88 292 ARG A O 1
ATOM 1428 N N . SER A 1 236 ? -14.655 6.529 -54.167 1.00 49.78 293 SER A N 1
ATOM 1429 C CA . SER A 1 236 ? -14.335 7.940 -54.149 1.00 49.54 293 SER A CA 1
ATOM 1430 C C . SER A 1 236 ? -13.605 8.264 -52.858 1.00 54.34 293 SER A C 1
ATOM 1431 O O . SER A 1 236 ? -13.989 7.841 -51.761 1.00 52.25 293 SER A O 1
ATOM 1434 N N . VAL A 1 237 ? -12.512 8.970 -52.994 1.00 54.34 294 VAL A N 1
ATOM 1435 C CA . VAL A 1 237 ? -11.730 9.356 -51.822 1.00 54.42 294 VAL A CA 1
ATOM 1436 C C . VAL A 1 237 ? -11.904 10.858 -51.661 1.00 60.83 294 VAL A C 1
ATOM 1437 O O . VAL A 1 237 ? -11.946 11.575 -52.665 1.00 61.85 294 VAL A O 1
ATOM 1441 N N . TYR A 1 238 ? -12.083 11.300 -50.406 1.00 59.86 295 TYR A N 1
ATOM 1442 C CA . TYR A 1 238 ? -12.227 12.683 -49.950 1.00 61.68 295 TYR A CA 1
ATOM 1443 C C . TYR A 1 238 ? -11.251 13.593 -50.705 1.00 64.44 295 TYR A C 1
ATOM 1444 O O . TYR A 1 238 ? -10.098 13.199 -50.920 1.00 62.17 295 TYR A O 1
ATOM 1453 N N . PRO A 1 239 ? -11.695 14.781 -51.195 1.00 62.08 296 PRO A N 1
ATOM 1454 C CA . PRO A 1 239 ? -12.988 15.458 -50.973 1.00 61.60 296 PRO A CA 1
ATOM 1455 C C . PRO A 1 239 ? -14.137 15.022 -51.878 1.00 66.39 296 PRO A C 1
ATOM 1456 O O . PRO A 1 239 ? -15.180 15.678 -51.892 1.00 68.09 296 PRO A O 1
ATOM 1460 N N . TYR A 1 240 ? -13.965 13.897 -52.582 1.00 61.14 297 TYR A N 1
ATOM 1461 C CA . TYR A 1 240 ? -14.915 13.290 -53.514 1.00 59.71 297 TYR A CA 1
ATOM 1462 C C . TYR A 1 240 ? -15.204 14.170 -54.753 1.00 63.63 297 TYR A C 1
ATOM 1463 O O . TYR A 1 240 ? -16.364 14.409 -55.076 1.00 64.51 297 TYR A O 1
ATOM 1472 N N . ASP A 1 241 ? -14.145 14.620 -55.456 1.00 58.95 298 ASP A N 1
ATOM 1473 C CA . ASP A 1 241 ? -14.234 15.455 -56.664 1.00 58.20 298 ASP A CA 1
ATOM 1474 C C . ASP A 1 241 ? -13.917 14.600 -57.891 1.00 60.76 298 ASP A C 1
ATOM 1475 O O . ASP A 1 241 ? -13.785 15.130 -59.011 1.00 60.01 298 ASP A O 1
ATOM 1480 N N . SER A 1 242 ? -13.719 13.275 -57.650 1.00 55.22 299 SER A N 1
ATOM 1481 C CA . SER A 1 242 ? -13.420 12.230 -58.644 1.00 52.61 299 SER A CA 1
ATOM 1482 C C . SER A 1 242 ? -13.752 10.823 -58.072 1.00 57.61 299 SER A C 1
ATOM 1483 O O . SER A 1 242 ? -13.889 10.656 -56.854 1.00 54.53 299 SER A O 1
ATOM 1486 N N . PHE A 1 243 ? -13.901 9.823 -58.963 1.00 55.70 300 PHE A N 1
ATOM 1487 C CA . PHE A 1 243 ? -14.101 8.426 -58.574 1.00 54.96 300 PHE A CA 1
ATOM 1488 C C . PHE A 1 243 ? -13.355 7.476 -59.471 1.00 56.25 300 PHE A C 1
ATOM 1489 O O . PHE A 1 243 ? -12.989 7.846 -60.571 1.00 57.55 300 PHE A O 1
ATOM 1497 N N . ALA A 1 244 ? -13.081 6.277 -59.006 1.00 50.81 301 ALA A N 1
ATOM 1498 C CA . ALA A 1 244 ? -12.396 5.296 -59.834 1.00 50.27 301 ALA A CA 1
ATOM 1499 C C . ALA A 1 244 ? -13.169 4.016 -59.839 1.00 54.61 301 ALA A C 1
ATOM 1500 O O . ALA A 1 244 ? -13.759 3.638 -58.816 1.00 55.88 301 ALA A O 1
ATOM 1502 N N . LEU A 1 245 ? -13.178 3.352 -60.999 1.00 49.49 302 LEU A N 1
ATOM 1503 C CA . LEU A 1 245 ? -13.882 2.103 -61.257 1.00 47.98 302 LEU A CA 1
ATOM 1504 C C . LEU A 1 245 ? -12.901 0.922 -61.173 1.00 51.23 302 LEU A C 1
ATOM 1505 O O . LEU A 1 245 ? -11.682 1.102 -61.319 1.00 48.87 302 LEU A O 1
ATOM 1510 N N . SER A 1 246 ? -13.457 -0.283 -60.917 1.00 48.91 303 SER A N 1
ATOM 1511 C CA . SER A 1 246 ? -12.805 -1.592 -60.820 1.00 48.90 303 SER A CA 1
ATOM 1512 C C . SER A 1 246 ? -11.933 -1.909 -62.047 1.00 56.15 303 SER A C 1
ATOM 1513 O O . SER A 1 246 ? -11.102 -2.818 -61.999 1.00 56.38 303 SER A O 1
ATOM 1516 N N . THR A 1 247 ? -12.167 -1.186 -63.148 1.00 53.44 304 THR A N 1
ATOM 1517 C CA . THR A 1 247 ? -11.455 -1.347 -64.407 1.00 54.19 304 THR A CA 1
ATOM 1518 C C . THR A 1 247 ? -10.131 -0.574 -64.478 1.00 60.53 304 THR A C 1
ATOM 1519 O O . THR A 1 247 ? -9.350 -0.815 -65.406 1.00 63.53 304 THR A O 1
ATOM 1523 N N . GLY A 1 248 ? -9.887 0.310 -63.504 1.00 53.62 305 GLY A N 1
ATOM 1524 C CA . GLY A 1 248 ? -8.698 1.137 -63.416 1.00 51.48 305 GLY A CA 1
ATOM 1525 C C . GLY A 1 248 ? -8.951 2.557 -63.870 1.00 54.07 305 GLY A C 1
ATOM 1526 O O . GLY A 1 248 ? -8.063 3.409 -63.755 1.00 53.68 305 GLY A O 1
ATOM 1527 N N . ASP A 1 249 ? -10.161 2.829 -64.383 1.00 50.35 306 ASP A N 1
ATOM 1528 C CA . ASP A 1 249 ? -10.546 4.147 -64.912 1.00 50.18 306 ASP A CA 1
ATOM 1529 C C . ASP A 1 249 ? -10.936 5.096 -63.848 1.00 53.58 306 ASP A C 1
ATOM 1530 O O . ASP A 1 249 ? -11.734 4.747 -62.994 1.00 52.64 306 ASP A O 1
ATOM 1535 N N . ILE A 1 250 ? -10.415 6.322 -63.940 1.00 51.52 307 ILE A N 1
ATOM 1536 C CA . ILE A 1 250 ? -10.675 7.423 -63.010 1.00 51.39 307 ILE A CA 1
ATOM 1537 C C . ILE A 1 250 ? -11.604 8.327 -63.741 1.00 55.75 307 ILE A C 1
ATOM 1538 O O . ILE A 1 250 ? -11.290 8.686 -64.872 1.00 56.87 307 ILE A O 1
ATOM 1543 N N . VAL A 1 251 ? -12.735 8.690 -63.099 1.00 51.80 308 VAL A N 1
ATOM 1544 C CA . VAL A 1 251 ? -13.750 9.614 -63.607 1.00 52.15 308 VAL A CA 1
ATOM 1545 C C . VAL A 1 251 ? -13.562 10.945 -62.871 1.00 55.06 308 VAL A C 1
ATOM 1546 O O . VAL A 1 251 ? -13.756 10.988 -61.659 1.00 55.10 308 VAL A O 1
ATOM 1550 N N . TYR A 1 252 ? -13.139 12.007 -63.599 1.00 50.42 309 TYR A N 1
ATOM 1551 C CA . TYR A 1 252 ? -12.832 13.329 -63.042 1.00 49.46 309 TYR A CA 1
ATOM 1552 C C . TYR A 1 252 ? -14.063 14.169 -62.789 1.00 55.18 309 TYR A C 1
ATOM 1553 O O . TYR A 1 252 ? -14.202 15.294 -63.262 1.00 56.55 309 TYR A O 1
ATOM 1562 N N . MET A 1 253 ? -14.913 13.653 -61.940 1.00 52.57 310 MET A N 1
ATOM 1563 C CA . MET A 1 253 ? -16.147 14.288 -61.615 1.00 53.94 310 MET A CA 1
ATOM 1564 C C . MET A 1 253 ? -16.592 13.812 -60.257 1.00 58.10 310 MET A C 1
ATOM 1565 O O . MET A 1 253 ? -16.235 12.719 -59.819 1.00 58.78 310 ME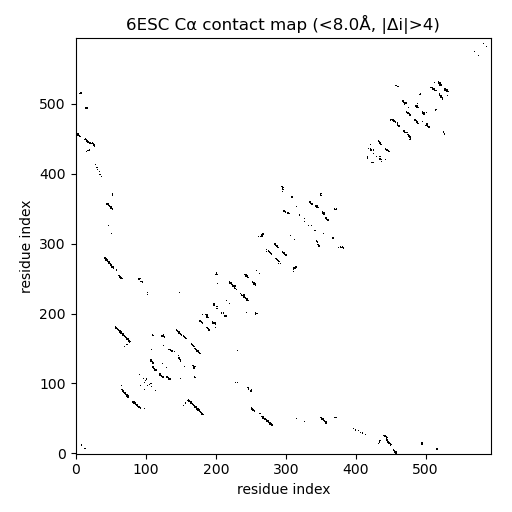T A O 1
ATOM 1570 N N . SER A 1 254 ? -17.446 14.574 -59.620 1.00 55.83 311 SER A N 1
ATOM 1571 C CA . SER A 1 254 ? -18.000 14.167 -58.333 1.00 56.23 311 SER A CA 1
ATOM 1572 C C . SER A 1 254 ? -19.075 13.054 -58.523 1.00 61.36 311 SER A C 1
ATOM 1573 O O . SER A 1 254 ? -19.995 13.214 -59.340 1.00 61.76 311 SER A O 1
ATOM 1576 N N . PRO A 1 255 ? -19.055 11.960 -57.738 1.00 55.95 312 PRO A N 1
ATOM 1577 C CA . PRO A 1 255 ? -20.169 10.990 -57.834 1.00 55.18 312 PRO A CA 1
ATOM 1578 C C . PRO A 1 255 ? -21.534 11.594 -57.454 1.00 58.48 312 PRO A C 1
ATOM 1579 O O . PRO A 1 255 ? -22.566 11.002 -57.736 1.00 56.43 312 PRO A O 1
ATOM 1583 N N . PHE A 1 256 ? -21.530 12.745 -56.760 1.00 57.16 313 PHE A N 1
ATOM 1584 C CA . PHE A 1 256 ? -22.737 13.405 -56.251 1.00 57.71 313 PHE A CA 1
ATOM 1585 C C . PHE A 1 256 ? -23.142 14.631 -57.063 1.00 65.57 313 PHE A C 1
ATOM 1586 O O . PHE A 1 256 ? -24.007 15.397 -56.644 1.00 66.13 313 PHE A O 1
ATOM 1594 N N . TYR A 1 257 ? -22.532 14.797 -58.232 1.00 64.17 314 TYR A N 1
ATOM 1595 C CA . TYR A 1 257 ? -22.851 15.862 -59.162 1.00 64.88 314 TYR A CA 1
ATOM 1596 C C . TYR A 1 257 ? -24.169 15.509 -59.834 1.00 73.04 314 TYR A C 1
ATOM 1597 O O . TYR A 1 257 ? -24.373 14.373 -60.279 1.00 72.48 314 TYR A O 1
ATOM 1606 N N . GLY A 1 258 ? -25.052 16.494 -59.841 1.00 72.61 315 GLY A N 1
ATOM 1607 C CA . GLY A 1 258 ? -26.381 16.450 -60.421 1.00 73.66 315 GLY A CA 1
ATOM 1608 C C . GLY A 1 258 ? -26.735 17.796 -61.018 1.00 80.55 315 GLY A C 1
ATOM 1609 O O . GLY A 1 258 ? -25.906 18.704 -61.042 1.00 79.24 315 GLY A O 1
ATOM 1610 N N . LEU A 1 259 ? -27.960 17.931 -61.521 1.00 80.86 316 LEU A N 1
ATOM 1611 C CA . LEU A 1 259 ? -28.401 19.184 -62.116 1.00 82.26 316 LEU A CA 1
ATOM 1612 C C . LEU A 1 259 ? -29.473 19.852 -61.257 1.00 91.98 316 LEU A C 1
ATOM 1613 O O . LEU A 1 259 ? -29.624 21.074 -61.333 1.00 91.73 316 LEU A O 1
ATOM 1618 N N . ARG A 1 260 ? -30.155 19.074 -60.381 1.00 93.11 317 ARG A N 1
ATOM 1619 C CA . ARG A 1 260 ? -31.126 19.625 -59.428 1.00 95.72 317 ARG A CA 1
ATOM 1620 C C . ARG A 1 260 ? -30.315 20.263 -58.304 1.00 106.10 317 ARG A C 1
ATOM 1621 O O . ARG A 1 260 ? -29.336 19.654 -57.843 1.00 107.15 317 ARG A O 1
ATOM 1629 N N . GLU A 1 261 ? -30.736 21.482 -57.871 1.00 104.62 318 GLU A N 1
ATOM 1630 C CA . GLU A 1 261 ? -30.132 22.363 -56.849 1.00 104.86 318 GLU A CA 1
ATOM 1631 C C . GLU A 1 261 ? -29.385 21.645 -55.683 1.00 107.42 318 GLU A C 1
ATOM 1632 O O . GLU A 1 261 ? -29.866 20.645 -55.127 1.00 105.89 318 GLU A O 1
ATOM 1638 N N . GLY A 1 262 ? -28.212 22.206 -55.359 1.00 103.48 319 GLY A N 1
ATOM 1639 C CA . GLY A 1 262 ? -27.275 21.729 -54.345 1.00 102.51 319 GLY A CA 1
ATOM 1640 C C . GLY A 1 262 ? -26.162 20.916 -54.979 1.00 103.79 319 GLY A C 1
ATOM 1641 O O . GLY A 1 262 ? -24.971 21.245 -54.849 1.00 103.10 319 GLY A O 1
ATOM 1642 N N . ALA A 1 263 ? -26.586 19.869 -55.723 1.00 97.84 320 ALA A N 1
ATOM 1643 C CA . ALA A 1 263 ? -25.765 18.916 -56.459 1.00 96.21 320 ALA A CA 1
ATOM 1644 C C . ALA A 1 263 ? -24.915 19.540 -57.581 1.00 99.09 320 ALA A C 1
ATOM 1645 O O . ALA A 1 263 ? -23.819 19.051 -57.826 1.00 99.35 320 ALA A O 1
ATOM 1647 N N . HIS A 1 264 ? -25.398 20.610 -58.245 1.00 94.86 321 HIS A N 1
ATOM 1648 C CA . HIS A 1 264 ? -24.704 21.308 -59.352 1.00 94.68 321 HIS A CA 1
ATOM 1649 C C . HIS A 1 264 ? -23.392 22.097 -58.924 1.00 93.52 321 HIS A C 1
ATOM 1650 O O . HIS A 1 264 ? -22.563 22.417 -59.786 1.00 93.81 321 HIS A O 1
ATOM 1657 N N . GLY A 1 265 ? -23.213 22.359 -57.620 1.00 84.76 322 GLY A N 1
ATOM 1658 C CA . GLY A 1 265 ? -22.029 23.023 -57.076 1.00 82.07 322 GLY A CA 1
ATOM 1659 C C . GLY A 1 265 ? -20.965 22.047 -56.596 1.00 80.76 322 GLY A C 1
ATOM 1660 O O . GLY A 1 265 ? -20.287 22.280 -55.585 1.00 80.70 322 GLY A O 1
ATOM 1661 N N . GLU A 1 266 ? -20.849 20.923 -57.319 1.00 71.82 323 GLU A N 1
ATOM 1662 C CA . GLU A 1 266 ? -19.953 19.793 -57.106 1.00 68.14 323 GLU A CA 1
ATOM 1663 C C . GLU A 1 266 ? -19.077 19.713 -58.378 1.00 68.79 323 GLU A C 1
ATOM 1664 O O . GLU A 1 266 ? -19.535 20.126 -59.447 1.00 70.93 323 GLU A O 1
ATOM 1670 N N . HIS A 1 267 ? -17.811 19.285 -58.271 1.00 60.44 324 HIS A N 1
ATOM 1671 C CA . HIS A 1 267 ? -16.888 19.273 -59.416 1.00 58.62 324 HIS A CA 1
ATOM 1672 C C . HIS A 1 267 ? -17.327 18.396 -60.598 1.00 62.08 324 HIS A C 1
ATOM 1673 O O . HIS A 1 267 ? -17.889 17.327 -60.407 1.00 63.07 324 HIS A O 1
ATOM 1680 N N . ILE A 1 268 ? -17.046 18.867 -61.819 1.00 58.88 325 ILE A N 1
ATOM 1681 C CA . ILE A 1 268 ? -17.227 18.177 -63.095 1.00 59.00 325 ILE A CA 1
ATOM 1682 C C . ILE A 1 268 ? -16.068 18.620 -63.990 1.00 66.36 325 ILE A C 1
ATOM 1683 O O . ILE A 1 268 ? -15.969 19.807 -64.311 1.00 68.32 325 ILE A O 1
ATOM 1688 N N . GLY A 1 269 ? -15.168 17.687 -64.316 1.00 61.58 326 GLY A N 1
ATOM 1689 C CA . GLY A 1 269 ? -13.983 17.971 -65.122 1.00 60.33 326 GLY A CA 1
ATOM 1690 C C . GLY A 1 269 ? -14.214 17.765 -66.594 1.00 63.59 326 GLY A C 1
ATOM 1691 O O . GLY A 1 269 ? -13.280 17.774 -67.405 1.00 62.83 326 GLY A O 1
ATOM 1692 N N . TYR A 1 270 ? -15.481 17.592 -66.938 1.00 60.61 327 TYR A N 1
ATOM 1693 C CA . TYR A 1 270 ? -15.936 17.289 -68.283 1.00 59.51 327 TYR A CA 1
ATOM 1694 C C . TYR A 1 270 ? -16.937 18.360 -68.771 1.00 65.81 327 TYR A C 1
ATOM 1695 O O . TYR A 1 270 ? -17.748 18.863 -67.976 1.00 64.90 327 TYR A O 1
ATOM 1704 N N . ALA A 1 271 ? -16.862 18.693 -70.089 1.00 64.24 328 ALA A N 1
ATOM 1705 C CA . ALA A 1 271 ? -17.764 19.578 -70.838 1.00 64.82 328 ALA A CA 1
ATOM 1706 C C . ALA A 1 271 ? -19.224 19.170 -70.559 1.00 72.97 328 ALA A C 1
ATOM 1707 O O . ALA A 1 271 ? -19.500 17.969 -70.461 1.00 72.70 328 ALA A O 1
ATOM 1709 N N . PRO A 1 272 ? -20.162 20.145 -70.409 1.00 73.08 329 PRO A N 1
ATOM 1710 C CA . PRO A 1 272 ? -21.558 19.808 -70.031 1.00 73.33 329 PRO A CA 1
ATOM 1711 C C . PRO A 1 272 ? -22.318 18.811 -70.909 1.00 77.47 329 PRO A C 1
ATOM 1712 O O . PRO A 1 272 ? -23.235 18.145 -70.409 1.00 77.99 329 PRO A O 1
ATOM 1716 N N . GLY A 1 273 ? -21.944 18.731 -72.186 1.00 73.61 330 GLY A N 1
ATOM 1717 C CA . GLY A 1 273 ? -22.531 17.822 -73.166 1.00 72.86 330 GLY A CA 1
ATOM 1718 C C . GLY A 1 273 ? -22.205 16.361 -72.929 1.00 76.30 330 GLY A C 1
ATOM 1719 O O . GLY A 1 273 ? -22.995 15.481 -73.300 1.00 77.93 330 GLY A O 1
ATOM 1720 N N . ARG A 1 274 ? -21.036 16.095 -72.297 1.00 69.26 331 ARG A N 1
ATOM 1721 C CA . ARG A 1 274 ? -20.547 14.756 -71.970 1.00 66.62 331 ARG A CA 1
ATOM 1722 C C . ARG A 1 274 ? -21.351 14.123 -70.834 1.00 66.34 331 ARG A C 1
ATOM 1723 O O . ARG A 1 274 ? -21.277 12.909 -70.671 1.00 66.50 331 ARG A O 1
ATOM 1731 N N . PHE A 1 275 ? -22.123 14.935 -70.059 1.00 59.56 332 PHE A N 1
ATOM 1732 C CA . PHE A 1 275 ? -22.955 14.502 -68.910 1.00 57.05 332 PHE A CA 1
ATOM 1733 C C . PHE A 1 275 ? -24.444 14.647 -69.200 1.00 62.39 332 PHE A C 1
ATOM 1734 O O . PHE A 1 275 ? -24.828 15.478 -70.017 1.00 64.44 332 PHE A O 1
ATOM 1742 N N . GLN A 1 276 ? -25.285 13.863 -68.486 1.00 59.05 333 GLN A N 1
ATOM 1743 C CA . GLN A 1 276 ? -26.742 13.767 -68.587 1.00 57.48 333 GLN A CA 1
ATOM 1744 C C . GLN A 1 276 ? -27.322 12.960 -67.398 1.00 61.63 333 GLN A C 1
ATOM 1745 O O . GLN A 1 276 ? -26.750 11.934 -67.022 1.00 62.44 333 GLN A O 1
ATOM 1751 N N . GLN A 1 277 ? -28.466 13.397 -66.836 1.00 56.98 334 GLN A N 1
ATOM 1752 C CA . GLN A 1 277 ? -29.195 12.668 -65.788 1.00 56.07 334 GLN A CA 1
ATOM 1753 C C . GLN A 1 277 ? -30.511 12.221 -66.415 1.00 63.71 334 GLN A C 1
ATOM 1754 O O . GLN A 1 277 ? -31.048 12.916 -67.291 1.00 64.45 334 GLN A O 1
ATOM 1760 N N . VAL A 1 278 ? -31.022 11.051 -65.989 1.00 60.46 335 VAL A N 1
ATOM 1761 C CA . VAL A 1 278 ? -32.285 10.504 -66.466 1.00 59.31 335 VAL A CA 1
ATOM 1762 C C . VAL A 1 278 ? -33.097 10.160 -65.256 1.00 65.76 335 VAL A C 1
ATOM 1763 O O . VAL A 1 278 ? -32.771 9.215 -64.534 1.00 67.00 335 VAL A O 1
ATOM 1767 N N . GLU A 1 279 ? -34.111 10.996 -64.991 1.00 63.80 336 GLU A N 1
ATOM 1768 C CA . GLU A 1 279 ? -35.001 10.897 -63.838 1.00 64.49 336 GLU A CA 1
ATOM 1769 C C . GLU A 1 279 ? -36.018 9.779 -64.048 1.00 69.47 336 GLU A C 1
ATOM 1770 O O . GLU A 1 279 ? -36.293 9.402 -65.188 1.00 69.06 336 GLU A O 1
ATOM 1776 N N . HIS A 1 280 ? -36.541 9.216 -62.953 1.00 67.39 337 HIS A N 1
ATOM 1777 C CA . HIS A 1 280 ? -37.543 8.135 -62.986 1.00 68.63 337 HIS A CA 1
ATOM 1778 C C . HIS A 1 280 ? -37.116 6.911 -63.804 1.00 70.17 337 HIS A C 1
ATOM 1779 O O . HIS A 1 280 ? -37.966 6.166 -64.276 1.00 69.62 337 HIS A O 1
ATOM 1786 N N . TYR A 1 281 ? -35.789 6.704 -63.927 1.00 64.59 338 TYR A N 1
ATOM 1787 C CA . TYR A 1 281 ? -35.129 5.588 -64.595 1.00 61.82 338 TYR A CA 1
ATOM 1788 C C . TYR A 1 281 ? -35.357 4.317 -63.773 1.00 66.44 338 TYR A C 1
ATOM 1789 O O . TYR A 1 281 ? -35.034 4.289 -62.589 1.00 66.16 338 TYR A O 1
ATOM 1798 N N . TYR A 1 282 ? -35.960 3.285 -64.385 1.00 63.43 339 TYR A N 1
ATOM 1799 C CA . TYR A 1 282 ? -36.185 2.010 -63.704 1.00 61.85 339 TYR A CA 1
ATOM 1800 C C . TYR A 1 282 ? -35.133 1.063 -64.274 1.00 62.96 339 TYR A C 1
ATOM 1801 O O . TYR A 1 282 ? -35.156 0.791 -65.478 1.00 62.61 339 TYR A O 1
ATOM 1810 N N . PRO A 1 283 ? -34.127 0.640 -63.484 1.00 57.43 340 PRO A N 1
ATOM 1811 C CA . PRO A 1 283 ? -33.086 -0.227 -64.051 1.00 56.19 340 PRO A CA 1
ATOM 1812 C C . PRO A 1 283 ? -33.623 -1.595 -64.480 1.00 59.76 340 PRO A C 1
ATOM 1813 O O . PRO A 1 283 ? -34.660 -2.046 -63.973 1.00 59.32 340 PRO A O 1
ATOM 1817 N N . ILE A 1 284 ? -32.882 -2.267 -65.385 1.00 53.93 341 ILE A N 1
ATOM 1818 C CA . ILE A 1 284 ? -33.233 -3.592 -65.873 1.00 51.37 341 ILE A CA 1
ATOM 1819 C C . ILE A 1 284 ? -32.091 -4.597 -65.675 1.00 53.80 341 ILE A C 1
ATOM 1820 O O . ILE A 1 284 ? -30.934 -4.299 -65.995 1.00 54.10 341 ILE A O 1
ATOM 1825 N N . ASP A 1 285 ? -32.415 -5.820 -65.255 1.00 48.54 342 ASP A N 1
ATOM 1826 C CA . ASP A 1 285 ? -31.389 -6.855 -65.204 1.00 48.16 342 ASP A CA 1
ATOM 1827 C C . ASP A 1 285 ? -31.103 -7.332 -66.645 1.00 53.67 342 ASP A C 1
ATOM 1828 O O . ASP A 1 285 ? -32.023 -7.580 -67.422 1.00 54.02 342 ASP A O 1
ATOM 1833 N N . LEU A 1 286 ? -29.842 -7.375 -67.039 1.00 51.41 34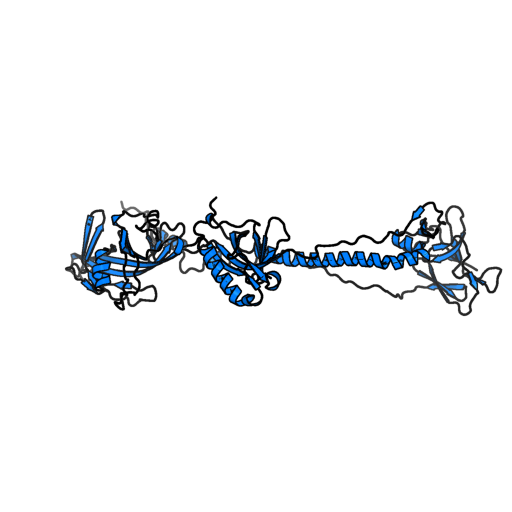3 LEU A N 1
ATOM 1834 C CA . LEU A 1 286 ? -29.541 -7.787 -68.405 1.00 50.83 343 LEU A CA 1
ATOM 1835 C C . LEU A 1 286 ? -29.504 -9.312 -68.536 1.00 57.17 343 LEU A C 1
ATOM 1836 O O . LEU A 1 286 ? -29.086 -9.821 -69.570 1.00 58.66 343 LEU A O 1
ATOM 1841 N N . ASP A 1 287 ? -29.961 -10.048 -67.506 1.00 54.68 344 ASP A N 1
ATOM 1842 C CA . ASP A 1 287 ? -30.039 -11.511 -67.559 1.00 55.19 344 ASP A CA 1
ATOM 1843 C C . ASP A 1 287 ? -31.497 -11.899 -67.574 1.00 63.06 344 ASP A C 1
ATOM 1844 O O . ASP A 1 287 ? -31.960 -12.385 -68.599 1.00 64.45 344 ASP A O 1
ATOM 1849 N N . SER A 1 288 ? -32.240 -11.608 -66.481 1.00 60.46 345 SER A N 1
ATOM 1850 C CA . SER A 1 288 ? -33.696 -11.746 -66.396 1.00 60.23 345 SER A CA 1
ATOM 1851 C C . SER A 1 288 ? -34.041 -10.393 -66.926 1.00 68.67 345 SER A C 1
ATOM 1852 O O . SER A 1 288 ? -33.557 -9.406 -66.385 1.00 72.92 345 SER A O 1
ATOM 1855 N N . ARG A 1 289 ? -34.744 -10.285 -68.009 1.00 62.18 346 ARG A N 1
ATOM 1856 C CA . ARG A 1 289 ? -34.904 -8.934 -68.512 1.00 60.02 346 ARG A CA 1
ATOM 1857 C C . ARG A 1 289 ? -36.059 -8.203 -67.848 1.00 62.88 346 ARG A C 1
ATOM 1858 O O . ARG A 1 289 ? -36.919 -7.615 -68.513 1.00 63.16 346 ARG A O 1
ATOM 1866 N N . LEU A 1 290 ? -36.021 -8.193 -66.501 1.00 58.00 347 LEU A N 1
ATOM 1867 C CA . LEU A 1 290 ? -36.988 -7.586 -65.594 1.00 56.44 347 LEU A CA 1
ATOM 1868 C C . LEU A 1 290 ? -36.521 -6.218 -65.092 1.00 62.13 347 LEU A C 1
ATOM 1869 O O . LEU A 1 290 ? -35.342 -6.029 -64.807 1.00 63.33 347 LEU A O 1
ATOM 1874 N N . ARG A 1 291 ? -37.459 -5.282 -64.940 1.00 58.61 348 ARG A N 1
ATOM 1875 C CA . ARG A 1 291 ? -37.169 -3.963 -64.390 1.00 57.94 348 ARG A CA 1
ATOM 1876 C C . ARG A 1 291 ? -37.352 -3.977 -62.854 1.00 62.98 348 ARG A C 1
ATOM 1877 O O . ARG A 1 291 ? -38.117 -4.806 -62.306 1.00 62.48 348 ARG A O 1
ATOM 1885 N N . ALA A 1 292 ? -36.637 -3.055 -62.169 1.00 58.91 349 ALA A N 1
ATOM 1886 C CA . ALA A 1 292 ? -36.732 -2.885 -60.723 1.00 59.54 349 ALA A CA 1
ATOM 1887 C C . ALA A 1 292 ? -38.034 -2.143 -60.387 1.00 63.98 349 ALA A C 1
ATOM 1888 O O . ALA A 1 292 ? -38.508 -1.347 -61.196 1.00 64.54 349 ALA A O 1
ATOM 1890 N N . SER A 1 293 ? -38.590 -2.393 -59.207 1.00 61.11 350 SER A N 1
ATOM 1891 C CA . SER A 1 293 ? -39.835 -1.803 -58.723 1.00 62.64 350 SER A CA 1
ATOM 1892 C C . SER A 1 293 ? -39.709 -0.301 -58.427 1.00 71.84 350 SER A C 1
ATOM 1893 O O . SER A 1 293 ? -40.659 0.452 -58.668 1.00 73.14 350 SER A O 1
ATOM 1896 N N . GLU A 1 294 ? -38.544 0.130 -57.907 1.00 69.34 351 GLU A N 1
ATOM 1897 C CA . GLU A 1 294 ? -38.297 1.533 -57.592 1.00 68.55 351 GLU A CA 1
ATOM 1898 C C . GLU A 1 294 ? -37.390 2.187 -58.647 1.00 67.73 351 GLU A C 1
ATOM 1899 O O . GLU A 1 294 ? -36.405 1.592 -59.076 1.00 67.10 351 GLU A O 1
ATOM 1905 N N . SER A 1 295 ? -37.733 3.405 -59.060 1.00 61.51 352 SER A N 1
ATOM 1906 C CA . SER A 1 295 ? -36.952 4.177 -60.007 1.00 60.67 352 SER A CA 1
ATOM 1907 C C . SER A 1 295 ? -35.824 4.936 -59.307 1.00 64.87 352 SER A C 1
ATOM 1908 O O . SER A 1 295 ? -35.788 5.005 -58.074 1.00 66.13 352 SER A O 1
ATOM 1911 N N . VAL A 1 296 ? -34.906 5.518 -60.103 1.00 58.36 353 VAL A N 1
ATOM 1912 C CA . VAL A 1 296 ? -33.762 6.302 -59.645 1.00 56.02 353 VAL A CA 1
ATOM 1913 C C . VAL A 1 296 ? -33.463 7.460 -60.617 1.00 61.48 353 VAL A C 1
ATOM 1914 O O . VAL A 1 296 ? -33.886 7.445 -61.782 1.00 60.92 353 VAL A O 1
ATOM 1918 N N . THR A 1 297 ? -32.639 8.411 -60.156 1.00 59.15 354 THR A N 1
ATOM 1919 C CA . THR A 1 297 ? -32.096 9.453 -61.007 1.00 59.64 354 THR A CA 1
ATOM 1920 C C . THR A 1 297 ? -30.781 8.833 -61.469 1.00 63.76 354 THR A C 1
ATOM 1921 O O . THR A 1 297 ? -29.912 8.504 -60.643 1.00 64.00 354 THR A O 1
ATOM 1925 N N . ARG A 1 298 ? -30.684 8.580 -62.764 1.00 58.38 355 ARG A N 1
ATOM 1926 C CA . ARG A 1 298 ? -29.524 7.896 -63.315 1.00 57.99 355 ARG A CA 1
ATOM 1927 C C . ARG A 1 298 ? -28.513 8.848 -63.955 1.00 61.91 355 ARG A C 1
ATOM 1928 O O . ARG A 1 298 ? -28.866 9.587 -64.871 1.00 61.80 355 ARG A O 1
ATOM 1936 N N . ASN A 1 299 ? -27.259 8.838 -63.458 1.00 58.15 356 ASN A N 1
ATOM 1937 C CA . ASN A 1 299 ? -26.201 9.694 -63.985 1.00 57.62 356 ASN A CA 1
ATOM 1938 C C . ASN A 1 299 ? -25.521 8.975 -65.106 1.00 59.44 356 ASN A C 1
ATOM 1939 O O . ASN A 1 299 ? -25.324 7.775 -65.029 1.00 58.63 356 ASN A O 1
ATOM 1944 N N . PHE A 1 300 ? -25.176 9.712 -66.147 1.00 54.82 357 PHE A N 1
ATOM 1945 C CA . PHE A 1 300 ? -24.479 9.217 -67.313 1.00 54.09 357 PHE A CA 1
ATOM 1946 C C . PHE A 1 300 ? -23.361 10.165 -67.649 1.00 56.85 357 PHE A C 1
ATOM 1947 O O . PHE A 1 300 ? -23.585 11.371 -67.828 1.00 55.53 357 PHE A O 1
ATOM 1955 N N . LEU A 1 301 ? -22.168 9.604 -67.806 1.00 51.97 358 LEU A N 1
ATOM 1956 C CA . LEU A 1 301 ? -21.022 10.358 -68.245 1.00 50.08 358 LEU A CA 1
ATOM 1957 C C . LEU A 1 301 ? -20.325 9.621 -69.368 1.00 53.89 358 LEU A C 1
ATOM 1958 O O . LEU A 1 301 ? -19.884 8.482 -69.195 1.00 53.95 358 LEU A O 1
ATOM 1963 N N . ARG A 1 302 ? -20.217 10.296 -70.514 1.00 51.43 359 ARG A N 1
ATOM 1964 C CA . ARG A 1 302 ? -19.572 9.784 -71.709 1.00 52.00 359 ARG A CA 1
ATOM 1965 C C . ARG A 1 302 ? -18.168 10.340 -71.791 1.00 57.21 359 ARG A C 1
ATOM 1966 O O . ARG A 1 302 ? -17.989 11.541 -71.996 1.00 57.44 359 ARG A O 1
ATOM 1974 N N . THR A 1 303 ? -17.172 9.475 -71.584 1.00 53.81 360 THR A N 1
ATOM 1975 C CA . THR A 1 303 ? -15.767 9.866 -71.707 1.00 52.94 360 THR A CA 1
ATOM 1976 C C . THR A 1 303 ? -15.306 9.368 -73.082 1.00 56.53 360 THR A C 1
ATOM 1977 O O . THR A 1 303 ? -15.992 8.528 -73.662 1.00 55.67 360 THR A O 1
ATOM 1981 N N . PRO A 1 304 ? -14.122 9.769 -73.600 1.00 52.13 361 PRO A N 1
ATOM 1982 C CA . PRO A 1 304 ? -13.710 9.243 -74.910 1.00 51.66 361 PRO A CA 1
ATOM 1983 C C . PRO A 1 304 ? -13.595 7.718 -74.992 1.00 56.48 361 PRO A C 1
ATOM 1984 O O . PRO A 1 304 ? -13.692 7.176 -76.098 1.00 55.17 361 PRO A O 1
ATOM 1988 N N . HIS A 1 305 ? -13.453 7.013 -73.848 1.00 55.02 362 HIS A N 1
ATOM 1989 C CA . HIS A 1 305 ? -13.279 5.560 -73.942 1.00 56.64 362 HIS A CA 1
ATOM 1990 C C . HIS A 1 305 ? -14.417 4.723 -73.433 1.00 61.39 362 HIS A C 1
ATOM 1991 O O . HIS A 1 305 ? -14.415 3.526 -73.711 1.00 62.80 362 HIS A O 1
ATOM 1998 N N . PHE A 1 306 ? -15.397 5.316 -72.725 1.00 56.13 363 PHE A N 1
ATOM 1999 C CA . PHE A 1 306 ? -16.533 4.564 -72.201 1.00 55.16 363 PHE A CA 1
ATOM 2000 C C . PHE A 1 306 ? -17.629 5.497 -71.720 1.00 59.25 363 PHE A C 1
ATOM 2001 O O . PHE A 1 306 ? -17.378 6.683 -71.466 1.00 58.76 363 PHE A O 1
ATOM 2009 N N . THR A 1 307 ? -18.836 4.937 -71.546 1.00 54.90 364 THR A N 1
ATOM 2010 C CA . THR A 1 307 ? -19.936 5.600 -70.884 1.00 54.04 364 THR A CA 1
ATOM 2011 C C . THR A 1 307 ? -20.062 4.875 -69.550 1.00 58.48 364 THR A C 1
ATOM 2012 O O . THR A 1 307 ? -20.044 3.651 -69.515 1.00 58.97 364 THR A O 1
ATOM 2016 N N . VAL A 1 308 ? -20.107 5.636 -68.451 1.00 53.69 365 VAL A N 1
ATOM 2017 C CA . VAL A 1 308 ? -20.286 5.125 -67.091 1.00 51.52 365 VAL A CA 1
ATOM 2018 C C . VAL A 1 308 ? -21.634 5.672 -66.579 1.00 56.62 365 VAL A C 1
ATOM 2019 O O . VAL A 1 308 ? -21.994 6.834 -66.831 1.00 56.47 365 VAL A O 1
ATOM 2023 N N . ALA A 1 309 ? -22.388 4.809 -65.903 1.00 52.03 366 ALA A N 1
ATOM 2024 C CA . ALA A 1 309 ? -23.654 5.182 -65.329 1.00 50.49 366 ALA A CA 1
ATOM 2025 C C . ALA A 1 309 ? -23.641 4.803 -63.861 1.00 54.38 366 ALA A C 1
ATOM 2026 O O . ALA A 1 309 ? -23.042 3.779 -63.498 1.00 54.78 366 ALA A O 1
ATOM 2028 N N . TRP A 1 310 ? -24.323 5.612 -63.030 1.00 48.10 367 TRP A N 1
ATOM 2029 C CA . TRP A 1 310 ? -24.460 5.379 -61.613 1.00 47.90 367 TRP A CA 1
ATOM 2030 C C . TRP A 1 310 ? -25.716 6.049 -61.039 1.00 54.18 367 TRP A C 1
ATOM 2031 O O . TRP A 1 310 ? -26.241 6.955 -61.660 1.00 54.62 367 TRP A O 1
ATOM 2042 N N . ASP A 1 311 ? -26.222 5.589 -59.887 1.00 53.62 368 ASP A N 1
ATOM 2043 C CA . ASP A 1 311 ? -27.403 6.211 -59.273 1.00 54.65 368 ASP A CA 1
ATOM 2044 C C . ASP A 1 311 ? -26.960 7.408 -58.487 1.00 63.44 368 ASP A C 1
ATOM 2045 O O . ASP A 1 311 ? -26.102 7.306 -57.602 1.00 63.58 368 ASP A O 1
ATOM 2050 N N . TRP A 1 312 ? -27.575 8.536 -58.793 1.00 63.02 369 TRP A N 1
ATOM 2051 C CA . TRP A 1 312 ? -27.311 9.783 -58.134 1.00 63.78 369 TRP A CA 1
ATOM 2052 C C . TRP A 1 312 ? -27.954 9.747 -56.766 1.00 67.79 369 TRP A C 1
ATOM 2053 O O . TRP A 1 312 ? -29.073 9.284 -56.583 1.00 65.71 369 TRP A O 1
ATOM 2064 N N . ALA A 1 313 ? -27.205 10.221 -55.798 1.00 68.43 370 ALA A N 1
ATOM 2065 C CA . ALA A 1 313 ? -27.613 10.320 -54.409 1.00 69.31 370 ALA A CA 1
ATOM 2066 C C . ALA A 1 313 ? -26.984 11.597 -53.829 1.00 75.03 370 ALA A C 1
ATOM 2067 O O . ALA A 1 313 ? -25.928 12.045 -54.315 1.00 73.64 370 ALA A O 1
ATOM 2069 N N . PRO A 1 314 ? -27.664 12.247 -52.857 1.00 73.89 371 PRO A N 1
ATOM 2070 C CA . PRO A 1 314 ? -27.086 13.463 -52.250 1.00 73.64 371 PRO A CA 1
ATOM 2071 C C . PRO A 1 314 ? -25.956 13.135 -51.243 1.00 75.66 371 PRO A C 1
ATOM 2072 O O . PRO A 1 314 ? -26.116 12.281 -50.350 1.00 74.11 371 PRO A O 1
ATOM 2076 N N . LYS A 1 315 ? -24.809 13.829 -51.402 1.00 72.06 372 LYS A N 1
ATOM 2077 C CA . LYS A 1 315 ? -23.580 13.705 -50.607 1.00 72.08 372 LYS A CA 1
ATOM 2078 C C . LYS A 1 315 ? -23.818 13.495 -49.100 1.00 78.04 372 LYS A C 1
ATOM 2079 O O . LYS A 1 315 ? -23.340 12.508 -48.548 1.00 76.85 372 LYS A O 1
ATOM 2085 N N . THR A 1 316 ? -24.586 14.395 -48.463 1.00 76.78 373 THR A N 1
ATOM 2086 C CA . THR A 1 316 ? -24.900 14.401 -47.027 1.00 77.21 373 THR A CA 1
ATOM 2087 C C . THR A 1 316 ? -25.565 13.112 -46.512 1.00 84.69 373 THR A C 1
ATOM 2088 O O . THR A 1 316 ? -25.405 12.758 -45.337 1.00 85.10 373 THR A O 1
ATOM 2092 N N . ARG A 1 317 ? -26.291 12.410 -47.382 1.00 83.42 374 ARG A N 1
ATOM 2093 C CA . ARG A 1 317 ? -26.973 11.172 -47.001 1.00 84.09 374 ARG A CA 1
ATOM 2094 C C . ARG A 1 317 ? -26.002 9.968 -47.062 1.00 86.74 374 ARG A C 1
ATOM 2095 O O . ARG A 1 317 ? -25.870 9.222 -46.086 1.00 87.36 374 ARG A O 1
ATOM 2103 N N . ARG A 1 318 ? -25.276 9.842 -48.183 1.00 80.89 375 ARG A N 1
ATOM 2104 C CA . ARG A 1 318 ? -24.320 8.774 -48.509 1.00 78.95 375 ARG A CA 1
ATOM 2105 C C . ARG A 1 318 ? -22.932 8.798 -47.747 1.00 76.58 375 ARG A C 1
ATOM 2106 O O . ARG A 1 318 ? -22.366 7.740 -47.464 1.00 75.31 375 ARG A O 1
ATOM 2114 N N . VAL A 1 319 ? -22.383 9.981 -47.467 1.00 69.36 376 VAL A N 1
ATOM 2115 C CA . VAL A 1 319 ? -21.047 10.143 -46.884 1.00 67.79 376 VAL A CA 1
ATOM 2116 C C . VAL A 1 319 ? -20.999 10.869 -45.538 1.00 70.78 376 VAL A C 1
ATOM 2117 O O . VAL A 1 319 ? -21.719 11.836 -45.326 1.00 70.24 376 VAL A O 1
ATOM 2121 N N . CYS A 1 320 ? -20.076 10.438 -44.664 1.00 68.83 377 CYS A N 1
ATOM 2122 C CA . CYS A 1 320 ? -19.795 11.041 -43.350 1.00 68.98 377 CYS A CA 1
ATOM 2123 C C . CYS A 1 320 ? -18.265 11.136 -43.109 1.00 67.55 377 CYS A C 1
ATOM 2124 O O . CYS A 1 320 ? -17.518 10.274 -43.569 1.00 66.22 377 CYS A O 1
ATOM 2127 N N . SER A 1 321 ? -17.803 12.201 -42.429 1.00 60.29 378 SER A N 1
ATOM 2128 C CA . SER A 1 321 ? -16.380 12.374 -42.132 1.00 58.45 378 SER A CA 1
ATOM 2129 C C . SER A 1 321 ? -15.950 11.554 -40.902 1.00 58.36 378 SER A C 1
ATOM 2130 O O . SER A 1 321 ? -14.763 11.412 -40.643 1.00 57.34 378 SER A O 1
ATOM 2133 N N . LEU A 1 322 ? -16.916 11.008 -40.174 1.00 53.50 379 LEU A N 1
ATOM 2134 C CA . LEU A 1 322 ? -16.702 10.209 -38.975 1.00 52.90 379 LEU A CA 1
ATOM 2135 C C . LEU A 1 322 ? -17.302 8.829 -39.152 1.00 56.28 379 LEU A C 1
ATOM 2136 O O . LEU A 1 322 ? -18.138 8.637 -40.038 1.00 58.74 379 LEU A O 1
ATOM 2141 N N . ALA A 1 323 ? -16.862 7.860 -38.343 1.00 49.82 380 ALA A N 1
ATOM 2142 C CA . ALA A 1 323 ? -17.367 6.494 -38.419 1.00 49.79 380 ALA A CA 1
ATOM 2143 C C . ALA A 1 323 ? -17.531 5.922 -37.041 1.00 55.33 380 ALA A C 1
ATOM 2144 O O . ALA A 1 323 ? -16.669 6.122 -36.185 1.00 55.71 380 ALA A O 1
ATOM 2146 N N . LYS A 1 324 ? -18.631 5.204 -36.827 1.00 53.44 381 LYS A N 1
ATOM 2147 C CA . LYS A 1 324 ? -18.897 4.515 -35.570 1.00 54.98 381 LYS A CA 1
ATOM 2148 C C . LYS A 1 324 ? -17.747 3.568 -35.288 1.00 61.77 381 LYS A C 1
ATOM 2149 O O . LYS A 1 324 ? -17.345 2.799 -36.156 1.00 61.98 381 LYS A O 1
ATOM 2155 N N . TRP A 1 325 ? -17.197 3.664 -34.086 1.00 58.70 382 TRP A N 1
ATOM 2156 C CA . TRP A 1 325 ? -16.103 2.829 -33.674 1.00 57.40 382 TRP A CA 1
ATOM 2157 C C . TRP A 1 325 ? -16.566 1.770 -32.676 1.00 61.24 382 TRP A C 1
ATOM 2158 O O . TRP A 1 325 ? -16.466 0.577 -32.969 1.00 60.85 382 TRP A O 1
ATOM 2169 N N . ARG A 1 326 ? -17.042 2.199 -31.493 1.00 57.94 383 ARG A N 1
ATOM 2170 C CA . ARG A 1 326 ? -17.464 1.284 -30.433 1.00 58.54 383 ARG A CA 1
ATOM 2171 C C . ARG A 1 326 ? -18.615 1.813 -29.590 1.00 64.94 383 ARG A C 1
ATOM 2172 O O . ARG A 1 326 ? -18.766 3.023 -29.401 1.00 64.04 383 ARG A O 1
ATOM 2180 N N . GLU A 1 327 ? -19.358 0.880 -28.985 1.00 63.24 384 GLU A N 1
ATOM 2181 C CA . GLU A 1 327 ? -20.431 1.200 -28.055 1.00 62.96 384 GLU A CA 1
ATOM 2182 C C . GLU A 1 327 ? -19.925 0.948 -26.636 1.00 68.19 384 GLU A C 1
ATOM 2183 O O . GLU A 1 327 ? -19.339 -0.101 -26.375 1.00 67.40 384 GLU A O 1
ATOM 2189 N N . ALA A 1 328 ? -20.144 1.910 -25.725 1.00 68.17 385 ALA A N 1
ATOM 2190 C CA . ALA A 1 328 ? -19.780 1.794 -24.299 1.00 69.30 385 ALA A CA 1
ATOM 2191 C C . ALA A 1 328 ? -21.079 1.762 -23.475 1.00 73.75 385 ALA A C 1
ATOM 2192 O O . ALA A 1 328 ? -21.583 2.803 -23.041 1.00 73.40 385 ALA A O 1
ATOM 2194 N N . GLU A 1 329 ? -21.653 0.550 -23.344 1.00 70.65 386 GLU A N 1
ATOM 2195 C CA . GLU A 1 329 ? -22.929 0.271 -22.677 1.00 70.32 386 GLU A CA 1
ATOM 2196 C C . GLU A 1 329 ? -23.012 0.787 -21.245 1.00 71.70 386 GLU A C 1
ATOM 2197 O O . GLU A 1 329 ? -24.062 1.291 -20.850 1.00 70.23 386 GLU A O 1
ATOM 2203 N N . GLU A 1 330 ? -21.902 0.684 -20.489 1.00 68.07 387 GLU A N 1
ATOM 2204 C CA . GLU A 1 330 ? -21.790 1.118 -19.092 1.00 67.15 387 GLU A CA 1
ATOM 2205 C C . GLU A 1 330 ? -20.818 2.313 -18.926 1.00 70.39 387 GLU A C 1
ATOM 2206 O O . GLU A 1 330 ? -20.058 2.350 -17.951 1.00 70.55 387 GLU A O 1
ATOM 2212 N N . MET A 1 331 ? -20.856 3.292 -19.856 1.00 66.10 388 MET A N 1
ATOM 2213 C CA . MET A 1 331 ? -19.956 4.454 -19.820 1.00 65.76 388 MET A CA 1
ATOM 2214 C C . MET A 1 331 ? -20.141 5.299 -18.573 1.00 70.41 388 MET A C 1
ATOM 2215 O O . MET A 1 331 ? -21.262 5.708 -18.261 1.00 71.52 388 MET A O 1
ATOM 2220 N N . ILE A 1 332 ? -19.040 5.530 -17.845 1.00 66.71 389 ILE A N 1
ATOM 2221 C CA . ILE A 1 332 ? -19.005 6.369 -16.639 1.00 65.88 389 ILE A CA 1
ATOM 2222 C C . ILE A 1 332 ? -18.300 7.642 -17.032 1.00 69.67 389 ILE A C 1
ATOM 2223 O O . ILE A 1 332 ? -17.191 7.588 -17.578 1.00 68.18 389 ILE A O 1
ATOM 2228 N N . ARG A 1 333 ? -18.945 8.784 -16.771 1.00 68.25 390 ARG A N 1
ATOM 2229 C CA . ARG A 1 333 ? -18.362 10.096 -17.024 1.00 68.27 390 ARG A CA 1
ATOM 2230 C C . ARG A 1 333 ? -17.959 10.658 -15.658 1.00 77.88 390 ARG A C 1
ATOM 2231 O O . ARG A 1 333 ? -18.813 10.938 -14.822 1.00 77.34 390 ARG A O 1
ATOM 2239 N N . ASP A 1 334 ? -16.648 10.735 -15.418 1.00 79.49 391 ASP A N 1
ATOM 2240 C CA . ASP A 1 334 ? -16.031 11.214 -14.183 1.00 80.99 391 ASP A CA 1
ATOM 2241 C C . ASP A 1 334 ? -16.005 12.727 -14.191 1.00 86.81 391 ASP A C 1
ATOM 2242 O O . ASP A 1 334 ? -15.799 13.355 -15.233 1.00 84.94 391 ASP A O 1
ATOM 2247 N N . GLU A 1 335 ? -16.219 13.317 -13.021 1.00 87.34 392 GLU A N 1
ATOM 2248 C CA . GLU A 1 335 ? -16.280 14.768 -12.879 1.00 88.64 392 GLU A CA 1
ATOM 2249 C C . GLU A 1 335 ? -15.392 15.308 -11.725 1.00 94.40 392 GLU A C 1
ATOM 2250 O O . GLU A 1 335 ? -15.553 16.464 -11.313 1.00 94.34 392 GLU A O 1
ATOM 2256 N N . THR A 1 336 ? -14.434 14.481 -11.239 1.00 92.43 393 THR A N 1
ATOM 2257 C CA . THR A 1 336 ? -13.510 14.826 -10.143 1.00 93.61 393 THR A CA 1
ATOM 2258 C C . THR A 1 336 ? -12.479 15.912 -10.578 1.00 100.57 393 THR A C 1
ATOM 2259 O O . THR A 1 336 ? -12.287 16.905 -9.851 1.00 100.96 393 THR A O 1
ATOM 2263 N N . ARG A 1 337 ? -11.846 15.746 -11.764 1.00 97.35 394 ARG A N 1
ATOM 2264 C CA . ARG A 1 337 ? -10.937 16.766 -12.287 1.00 96.64 394 ARG A CA 1
ATOM 2265 C C . ARG A 1 337 ? -11.788 17.886 -12.902 1.00 102.00 394 ARG A C 1
ATOM 2266 O O . ARG A 1 337 ? -12.847 17.615 -13.487 1.00 101.95 394 ARG A O 1
ATOM 2274 N N . ASP A 1 338 ? -11.375 19.143 -12.675 1.00 98.97 395 ASP A N 1
ATOM 2275 C CA . ASP A 1 338 ? -12.111 20.330 -13.098 1.00 98.62 395 ASP A CA 1
ATOM 2276 C C . ASP A 1 338 ? -11.774 20.834 -14.488 1.00 98.95 395 ASP A C 1
ATOM 2277 O O . ASP A 1 338 ? -10.597 20.885 -14.876 1.00 99.06 395 ASP A O 1
ATOM 2282 N N . GLY A 1 339 ? -12.829 21.237 -15.197 1.00 91.41 396 GLY A N 1
ATOM 2283 C CA . GLY A 1 339 ? -12.762 21.779 -16.548 1.00 89.73 396 GLY A CA 1
ATOM 2284 C C . GLY A 1 339 ? -12.611 20.715 -17.611 1.00 90.12 396 GLY A C 1
ATOM 2285 O O . GLY A 1 339 ? -12.316 21.022 -18.776 1.00 90.32 396 GLY A O 1
ATOM 2286 N N . SER A 1 340 ? -12.852 19.451 -17.208 1.00 82.35 397 SER A N 1
ATOM 2287 C CA . SER A 1 340 ? -12.731 18.282 -18.060 1.00 79.60 397 SER A CA 1
ATOM 2288 C C . SER A 1 340 ? -13.662 17.164 -17.633 1.00 79.92 397 SER A C 1
ATOM 2289 O O . SER A 1 340 ? -14.028 17.052 -16.464 1.00 79.77 397 SER A O 1
ATOM 2292 N N . PHE A 1 341 ? -14.021 16.328 -18.603 1.00 73.58 398 PHE A N 1
ATOM 2293 C CA . PHE A 1 341 ? -14.788 15.111 -18.433 1.00 71.43 398 PHE A CA 1
ATOM 2294 C C . PHE A 1 341 ? -13.815 14.000 -18.802 1.00 72.76 398 PHE A C 1
ATOM 2295 O O . PHE A 1 341 ? -12.842 14.242 -19.533 1.00 72.25 398 PHE A O 1
ATOM 2303 N N . ARG A 1 342 ? -14.050 12.806 -18.268 1.00 67.30 399 ARG A N 1
ATOM 2304 C CA . ARG A 1 342 ? -13.205 11.642 -18.486 1.00 66.97 399 ARG A CA 1
ATOM 2305 C C . ARG A 1 342 ? -14.179 10.510 -18.664 1.00 68.91 399 ARG A C 1
ATOM 2306 O O . ARG A 1 342 ? -14.965 10.217 -17.761 1.00 68.83 399 ARG A O 1
ATOM 2314 N N . PHE A 1 343 ? -14.217 9.959 -19.878 1.00 63.16 400 PHE A N 1
ATOM 2315 C CA . PHE A 1 343 ? -15.170 8.923 -20.237 1.00 61.34 400 PHE A CA 1
ATOM 2316 C C . PHE A 1 343 ? -14.514 7.571 -20.111 1.00 65.42 400 PHE A C 1
ATOM 2317 O O . PHE A 1 343 ? -13.733 7.158 -20.971 1.00 67.09 400 PHE A O 1
ATOM 2325 N N . THR A 1 344 ? -14.800 6.899 -19.004 1.00 60.81 401 THR A N 1
ATOM 2326 C CA . THR A 1 344 ? -14.189 5.623 -18.670 1.00 59.79 401 THR A CA 1
ATOM 2327 C C . THR A 1 344 ? -15.080 4.465 -19.019 1.00 61.88 401 THR A C 1
ATOM 2328 O O . THR A 1 344 ? -16.254 4.446 -18.642 1.00 62.05 401 THR A O 1
ATOM 2332 N N . SER A 1 345 ? -14.514 3.486 -19.730 1.00 56.91 402 SER A N 1
ATOM 2333 C CA . SER A 1 345 ? -15.251 2.308 -20.128 1.00 56.84 402 SER A CA 1
ATOM 2334 C C . SER A 1 345 ? -14.524 1.063 -19.649 1.00 63.64 402 SER A C 1
ATOM 2335 O O . SER A 1 345 ? -13.378 0.833 -20.019 1.00 63.55 402 SER A O 1
ATOM 2338 N N . ARG A 1 346 ? -15.179 0.304 -18.758 1.00 62.49 403 ARG A N 1
ATOM 2339 C CA . ARG A 1 346 ? -14.709 -0.957 -18.170 1.00 62.96 403 ARG A CA 1
ATOM 2340 C C . ARG A 1 346 ? -14.591 -1.941 -19.321 1.00 67.33 403 ARG A C 1
ATOM 2341 O O . ARG A 1 346 ? -13.528 -2.508 -19.532 1.00 67.03 403 ARG A O 1
ATOM 2349 N N . ALA A 1 347 ? -15.688 -2.080 -20.099 1.00 64.96 404 ALA A N 1
ATOM 2350 C CA . ALA A 1 347 ? -15.831 -2.918 -21.284 1.00 64.26 404 ALA A CA 1
ATOM 2351 C C . ALA A 1 347 ? -14.608 -2.751 -22.168 1.00 67.32 404 ALA A C 1
ATOM 2352 O O . ALA A 1 347 ? -13.845 -3.692 -22.277 1.00 68.16 404 ALA A O 1
ATOM 2354 N N . LEU A 1 348 ? -14.344 -1.517 -22.655 1.00 62.29 405 LEU A N 1
ATOM 2355 C CA . LEU A 1 348 ? -13.221 -1.161 -23.520 1.00 60.11 405 LEU A CA 1
ATOM 2356 C C . LEU A 1 348 ? -11.838 -1.152 -22.872 1.00 60.68 405 LEU A C 1
ATOM 2357 O O . LEU A 1 348 ? -10.858 -1.433 -23.556 1.00 59.23 405 LEU A O 1
ATOM 2362 N N . GLY A 1 349 ? -11.760 -0.809 -21.589 1.00 55.54 406 GLY A N 1
ATOM 2363 C CA . GLY A 1 349 ? -10.481 -0.633 -20.901 1.00 54.30 406 GLY A CA 1
ATOM 2364 C C . GLY A 1 349 ? -9.841 0.640 -21.429 1.00 56.01 406 GLY A C 1
ATOM 2365 O O . GLY A 1 349 ? -8.682 0.631 -21.863 1.00 55.99 406 GLY A O 1
ATOM 2366 N N . ALA A 1 350 ? -10.642 1.732 -21.478 1.00 49.87 407 ALA A N 1
ATOM 2367 C CA . ALA A 1 350 ? -10.207 3.002 -22.033 1.00 49.92 407 ALA A CA 1
ATOM 2368 C C . ALA A 1 350 ? -10.870 4.178 -21.348 1.00 55.01 407 ALA A C 1
ATOM 2369 O O . ALA A 1 350 ? -12.057 4.111 -21.048 1.00 53.54 407 ALA A O 1
ATOM 2371 N N . SER A 1 351 ? -10.104 5.277 -21.159 1.00 54.06 408 SER A N 1
ATOM 2372 C CA . SER A 1 351 ? -10.527 6.556 -20.575 1.00 55.21 408 SER A CA 1
ATOM 2373 C C . SER A 1 351 ? -10.318 7.630 -21.634 1.00 59.30 408 SER A C 1
ATOM 2374 O O . SER A 1 351 ? -9.234 7.710 -22.202 1.00 58.88 408 SER A O 1
ATOM 2377 N N . PHE A 1 352 ? -11.337 8.454 -21.905 1.00 56.87 409 PHE A N 1
ATOM 2378 C CA . PHE A 1 352 ? -11.240 9.518 -22.903 1.00 57.01 409 PHE A CA 1
ATOM 2379 C C . PHE A 1 352 ? -11.504 10.868 -22.289 1.00 61.70 409 PHE A C 1
ATOM 2380 O O . PHE A 1 352 ? -12.588 11.117 -21.768 1.00 60.56 409 PHE A O 1
ATOM 2388 N N . VAL A 1 353 ? -10.504 11.733 -22.361 1.00 60.59 410 VAL A N 1
ATOM 2389 C CA . VAL A 1 353 ? -10.520 13.070 -21.789 1.00 61.86 410 VAL A CA 1
ATOM 2390 C C . VAL A 1 353 ? -11.006 14.098 -22.803 1.00 69.65 410 VAL A C 1
ATOM 2391 O O . VAL A 1 353 ? -10.428 14.234 -23.886 1.00 69.85 410 VAL A O 1
ATOM 2395 N N . SER A 1 354 ? -12.042 14.853 -22.425 1.00 68.43 411 SER A N 1
ATOM 2396 C CA . SER A 1 354 ? -12.605 15.926 -23.240 1.00 69.07 411 SER A CA 1
ATOM 2397 C C . SER A 1 354 ? -12.903 17.130 -22.369 1.00 75.76 411 SER A C 1
ATOM 2398 O O . SER A 1 354 ? -12.847 17.037 -21.145 1.00 74.29 411 SER A O 1
ATOM 2401 N N . ASP A 1 355 ? -13.304 18.228 -23.009 1.00 75.80 412 ASP A N 1
ATOM 2402 C CA . ASP A 1 355 ? -13.734 19.446 -22.349 1.00 76.66 412 ASP A CA 1
ATOM 2403 C C . ASP A 1 355 ? -15.147 19.269 -21.803 1.00 79.55 412 ASP A C 1
ATOM 2404 O O . ASP A 1 355 ? -15.858 18.336 -22.184 1.00 78.37 412 ASP A O 1
ATOM 2409 N N . VAL A 1 356 ? -15.547 20.174 -20.904 1.00 77.27 413 VAL A N 1
ATOM 2410 C CA . VAL A 1 356 ? -16.865 20.180 -20.269 1.00 77.18 413 VAL A CA 1
ATOM 2411 C C . VAL A 1 356 ? -17.918 20.690 -21.276 1.00 81.31 413 VAL A C 1
ATOM 2412 O O . VAL A 1 356 ? -19.112 20.353 -21.192 1.00 80.39 413 VAL A O 1
ATOM 2416 N N . THR A 1 357 ? -17.431 21.478 -22.243 1.00 77.76 414 THR A N 1
ATOM 2417 C CA . THR A 1 357 ? -18.199 22.110 -23.300 1.00 78.17 414 THR A CA 1
ATOM 2418 C C . THR A 1 357 ? -18.375 21.174 -24.507 1.00 81.87 414 THR A C 1
ATOM 2419 O O . THR A 1 357 ? -17.406 20.599 -25.010 1.00 81.94 414 THR A O 1
ATOM 2423 N N . GLN A 1 358 ? -19.625 21.021 -24.958 1.00 76.77 415 GLN A N 1
ATOM 2424 C CA . GLN A 1 358 ? -19.978 20.150 -26.079 1.00 75.23 415 GLN A CA 1
ATOM 2425 C C . GLN A 1 358 ? -19.372 20.546 -27.439 1.00 79.51 415 GLN A C 1
ATOM 2426 O O . GLN A 1 358 ? -18.937 21.684 -27.660 1.00 79.28 415 GLN A O 1
ATOM 2432 N N . LEU A 1 359 ? -19.303 19.558 -28.326 1.00 75.83 416 LEU A N 1
ATOM 2433 C CA . LEU A 1 359 ? -18.861 19.733 -29.689 1.00 75.68 416 LEU A CA 1
ATOM 2434 C C . LEU A 1 359 ? -20.104 20.130 -30.503 1.00 81.33 416 LEU A C 1
ATOM 2435 O O . LEU A 1 359 ? -21.134 19.428 -30.465 1.00 80.88 416 LEU A O 1
ATOM 2440 N N . ASP A 1 360 ? -20.015 21.263 -31.221 1.00 78.38 417 ASP A N 1
ATOM 2441 C CA . ASP A 1 360 ? -21.094 21.640 -32.116 1.00 78.72 417 ASP A CA 1
ATOM 2442 C C . ASP A 1 360 ? -20.753 20.922 -33.430 1.00 82.29 417 ASP A C 1
ATOM 2443 O O . ASP A 1 360 ? -19.714 21.202 -34.041 1.00 81.49 417 ASP A O 1
ATOM 2448 N N . LEU A 1 361 ? -21.600 19.952 -33.824 1.00 78.05 418 LEU A N 1
ATOM 2449 C CA . LEU A 1 361 ? -21.381 19.146 -35.022 1.00 76.97 418 LEU A CA 1
ATOM 2450 C C . LEU A 1 361 ? -21.527 19.919 -36.335 1.00 81.28 418 LEU A C 1
ATOM 2451 O O . LEU A 1 361 ? -21.198 19.384 -37.391 1.00 81.27 418 LEU A O 1
ATOM 2456 N N . GLN A 1 362 ? -21.941 21.193 -36.259 1.00 78.18 419 GLN A N 1
ATOM 2457 C CA . GLN A 1 362 ? -22.054 22.089 -37.409 1.00 77.87 419 GLN A CA 1
ATOM 2458 C C . GLN A 1 362 ? -20.666 22.584 -37.817 1.00 80.76 419 GLN A C 1
ATOM 2459 O O . GLN A 1 362 ? -20.508 23.128 -38.910 1.00 80.63 419 GLN A O 1
ATOM 2465 N N . ARG A 1 363 ? -19.666 22.396 -36.934 1.00 77.00 420 ARG A N 1
ATOM 2466 C CA . ARG A 1 363 ? -18.266 22.753 -37.166 1.00 77.11 420 ARG A CA 1
ATOM 2467 C C . ARG A 1 363 ? -17.607 21.667 -38.019 1.00 81.63 420 ARG A C 1
ATOM 2468 O O . ARG A 1 363 ? -16.598 21.932 -38.673 1.00 81.54 420 ARG A O 1
ATOM 2476 N N . VAL A 1 364 ? -18.178 20.440 -38.000 1.00 78.17 421 VAL A N 1
ATOM 2477 C CA . VAL A 1 364 ? -17.697 19.256 -38.724 1.00 77.38 421 VAL A CA 1
ATOM 2478 C C . VAL A 1 364 ? -18.278 19.154 -40.156 1.00 81.49 421 VAL A C 1
ATOM 2479 O O . VAL A 1 364 ? -19.508 19.166 -40.334 1.00 79.60 421 VAL A O 1
ATOM 2483 N N . HIS A 1 365 ? -17.376 19.003 -41.171 1.00 79.36 422 HIS A N 1
ATOM 2484 C CA . HIS A 1 365 ? -17.779 18.786 -42.567 1.00 79.85 422 HIS A CA 1
ATOM 2485 C C . HIS A 1 365 ? -18.256 17.345 -42.710 1.00 81.42 422 HIS A C 1
ATOM 2486 O O . HIS A 1 365 ? -17.456 16.435 -42.581 1.00 81.78 422 HIS A O 1
ATOM 2493 N N . LEU A 1 366 ? -19.557 17.151 -42.927 1.00 75.55 423 LEU A N 1
ATOM 2494 C CA . LEU A 1 366 ? -20.248 15.863 -43.050 1.00 74.03 423 LEU A CA 1
ATOM 2495 C C . LEU A 1 366 ? -20.248 15.097 -41.728 1.00 76.46 423 LEU A C 1
ATOM 2496 O O . LEU A 1 366 ? -19.687 14.008 -41.647 1.00 75.95 423 LEU A O 1
ATOM 2501 N N . GLY A 1 367 ? -20.903 15.670 -40.715 1.00 72.10 424 GLY A N 1
ATOM 2502 C CA . GLY A 1 367 ? -21.026 15.061 -39.396 1.00 72.16 424 GLY A CA 1
ATOM 2503 C C . GLY A 1 367 ? -22.433 14.584 -39.075 1.00 80.49 424 GLY A C 1
ATOM 2504 O O . GLY A 1 367 ? -22.756 14.311 -37.911 1.00 81.15 424 GLY A O 1
ATOM 2505 N N . ASP A 1 368 ? -23.286 14.459 -40.105 1.00 78.88 425 ASP A N 1
ATOM 2506 C CA . ASP A 1 368 ? -24.683 14.061 -39.930 1.00 79.24 425 ASP A CA 1
ATOM 2507 C C . ASP A 1 368 ? -24.884 12.669 -39.365 1.00 79.12 425 ASP A C 1
ATOM 2508 O O . ASP A 1 368 ? -25.833 12.489 -38.598 1.00 80.40 425 ASP A O 1
ATOM 2513 N N . CYS A 1 369 ? -24.009 11.701 -39.715 1.00 71.97 426 CYS A N 1
ATOM 2514 C CA . CYS A 1 369 ? -24.100 10.298 -39.252 1.00 70.86 426 CYS A CA 1
ATOM 2515 C C . CYS A 1 369 ? -24.044 10.148 -37.722 1.00 72.81 426 CYS A C 1
ATOM 2516 O O . CYS A 1 369 ? -24.735 9.280 -37.193 1.00 71.94 426 CYS A O 1
ATOM 2519 N N . VAL A 1 370 ? -23.222 10.997 -37.027 1.00 68.45 427 VAL A N 1
ATOM 2520 C CA . VAL A 1 370 ? -22.981 11.002 -35.577 1.00 67.94 427 VAL A CA 1
ATOM 2521 C C . VAL A 1 370 ? -24.271 10.889 -34.777 1.00 75.78 427 VAL A C 1
ATOM 2522 O O . VAL A 1 370 ? -24.540 9.808 -34.240 1.00 75.47 427 VAL A O 1
ATOM 2526 N N . LEU A 1 371 ? -25.081 11.977 -34.727 1.00 74.65 428 LEU A N 1
ATOM 2527 C CA . LEU A 1 371 ? -26.338 12.017 -33.957 1.00 75.24 428 LEU A CA 1
ATOM 2528 C C . LEU A 1 371 ? -27.342 10.928 -34.322 1.00 79.09 428 LEU A C 1
ATOM 2529 O O . LEU A 1 371 ? -27.950 10.351 -33.427 1.00 79.89 428 LEU A O 1
ATOM 2534 N N . ARG A 1 372 ? -27.477 10.627 -35.616 1.00 74.34 429 ARG A N 1
ATOM 2535 C CA . ARG A 1 372 ? -28.352 9.590 -36.171 1.00 73.45 429 ARG A CA 1
ATOM 2536 C C . ARG A 1 372 ? -27.959 8.208 -35.605 1.00 76.04 429 ARG A C 1
ATOM 2537 O O . ARG A 1 372 ? -28.737 7.610 -34.866 1.00 74.08 429 ARG A O 1
ATOM 2545 N N . GLU A 1 373 ? -26.726 7.744 -35.904 1.00 73.81 430 GLU A N 1
ATOM 2546 C CA . GLU A 1 373 ? -26.186 6.440 -35.481 1.00 73.75 430 GLU A CA 1
ATOM 2547 C C . GLU A 1 373 ? -26.010 6.320 -33.970 1.00 77.44 430 GLU A C 1
ATOM 2548 O O . GLU A 1 373 ? -26.056 5.208 -33.436 1.00 77.29 430 GLU A O 1
ATOM 2554 N N . ALA A 1 374 ? -25.776 7.456 -33.288 1.00 73.67 431 ALA A N 1
ATOM 2555 C CA . ALA A 1 374 ? -25.586 7.482 -31.843 1.00 73.21 431 ALA A CA 1
ATOM 2556 C C . ALA A 1 374 ? -26.920 7.257 -31.144 1.00 78.51 431 ALA A C 1
ATOM 2557 O O . ALA A 1 374 ? -26.995 6.380 -30.287 1.00 77.91 431 ALA A O 1
ATOM 2559 N N . SER A 1 375 ? -27.991 7.998 -31.550 1.00 75.80 432 SER A N 1
ATOM 2560 C CA . SER A 1 375 ? -29.338 7.830 -30.998 1.00 75.47 432 SER A CA 1
ATOM 2561 C C . SER A 1 375 ? -29.820 6.417 -31.204 1.00 80.07 432 SER A C 1
ATOM 2562 O O . SER A 1 375 ? -30.295 5.834 -30.245 1.00 81.40 432 SER A O 1
ATOM 2565 N N . GLU A 1 376 ? -29.617 5.833 -32.409 1.00 75.66 433 GLU A N 1
ATOM 2566 C CA . GLU A 1 376 ? -30.012 4.456 -32.738 1.00 75.70 433 GLU A CA 1
ATOM 2567 C C . GLU A 1 376 ? -29.453 3.438 -31.748 1.00 79.04 433 GLU A C 1
ATOM 2568 O O . GLU A 1 376 ? -30.233 2.843 -30.997 1.00 78.63 433 GLU A O 1
ATOM 2574 N N . ALA A 1 377 ? -28.106 3.288 -31.703 1.00 74.51 434 ALA A N 1
ATOM 2575 C CA . ALA A 1 377 ? -27.415 2.359 -30.809 1.00 73.53 434 ALA A CA 1
ATOM 2576 C C . ALA A 1 377 ? -27.725 2.596 -29.314 1.00 77.11 434 ALA A C 1
ATOM 2577 O O . ALA A 1 377 ? -28.012 1.620 -28.621 1.00 76.86 434 ALA A O 1
ATOM 2579 N N . ILE A 1 378 ? -27.736 3.878 -28.835 1.00 73.01 435 ILE A N 1
ATOM 2580 C CA . ILE A 1 378 ? -28.065 4.248 -27.440 1.00 72.95 435 ILE A CA 1
ATOM 2581 C C . ILE A 1 378 ? -29.482 3.786 -27.098 1.00 76.37 435 ILE A C 1
ATOM 2582 O O . ILE A 1 378 ? -29.674 3.174 -26.053 1.00 75.65 435 ILE A O 1
ATOM 2587 N N . ASP A 1 379 ? -30.465 4.069 -27.987 1.00 73.99 436 ASP A N 1
ATOM 2588 C CA . ASP A 1 379 ? -31.866 3.674 -27.809 1.00 74.40 436 ASP A CA 1
ATOM 2589 C C . ASP A 1 379 ? -32.008 2.165 -27.827 1.00 79.58 436 ASP A C 1
ATOM 2590 O O . ASP A 1 379 ? -32.729 1.619 -26.999 1.00 79.73 436 ASP A O 1
ATOM 2595 N N . ALA A 1 380 ? -31.258 1.485 -28.707 1.00 77.58 437 ALA A N 1
ATOM 2596 C CA . ALA A 1 380 ? -31.246 0.023 -28.790 1.00 77.96 437 ALA A CA 1
ATOM 2597 C C . ALA A 1 380 ? -30.700 -0.586 -27.520 1.00 83.16 437 ALA A C 1
ATOM 2598 O O . ALA A 1 380 ? -31.299 -1.534 -27.021 1.00 83.91 437 ALA A O 1
ATOM 2600 N N . ILE A 1 381 ? -29.578 -0.028 -26.987 1.00 79.81 438 ILE A N 1
ATOM 2601 C CA . ILE A 1 381 ? -28.913 -0.481 -25.760 1.00 79.47 438 ILE A CA 1
ATOM 2602 C C . ILE A 1 381 ? -29.847 -0.341 -24.568 1.00 85.55 438 ILE A C 1
ATOM 2603 O O . ILE A 1 381 ? -30.037 -1.333 -23.861 1.00 84.69 438 ILE A O 1
ATOM 2608 N N . TYR A 1 382 ? -30.429 0.881 -24.359 1.00 84.44 439 TYR A N 1
ATOM 2609 C CA . TYR A 1 382 ? -31.360 1.230 -23.272 1.00 85.51 439 TYR A CA 1
ATOM 2610 C C . TYR A 1 382 ? -32.470 0.194 -23.137 1.00 92.07 439 TYR A C 1
ATOM 2611 O O . TYR A 1 382 ? -32.713 -0.303 -22.038 1.00 91.33 439 TYR A O 1
ATOM 2620 N N . ARG A 1 383 ? -33.147 -0.107 -24.270 1.00 90.77 440 ARG A N 1
ATOM 2621 C CA . ARG A 1 383 ? -34.227 -1.079 -24.412 1.00 91.04 440 ARG A CA 1
ATOM 2622 C C . ARG A 1 383 ? -33.790 -2.431 -23.906 1.00 95.67 440 ARG A C 1
ATOM 2623 O O . ARG A 1 383 ? -34.565 -3.128 -23.245 1.00 97.00 440 ARG A O 1
ATOM 2631 N N . ARG A 1 384 ? -32.537 -2.794 -24.210 1.00 91.29 441 ARG A N 1
ATOM 2632 C CA . ARG A 1 384 ? -31.938 -4.086 -23.902 1.00 90.51 441 ARG A CA 1
ATOM 2633 C C . ARG A 1 384 ? -31.454 -4.222 -22.453 1.00 94.14 441 ARG A C 1
ATOM 2634 O O . ARG A 1 384 ? -31.640 -5.287 -21.861 1.00 93.47 441 ARG A O 1
ATOM 2642 N N . ARG A 1 385 ? -30.859 -3.150 -21.881 1.00 90.97 442 ARG A N 1
ATOM 2643 C CA . ARG A 1 385 ? -30.195 -3.166 -20.568 1.00 90.37 442 ARG A CA 1
ATOM 2644 C C . ARG A 1 385 ? -30.808 -2.348 -19.421 1.00 93.62 442 ARG A C 1
ATOM 2645 O O . ARG A 1 385 ? -30.644 -2.766 -18.270 1.00 92.21 442 ARG A O 1
ATOM 2653 N N . TYR A 1 386 ? -31.439 -1.174 -19.701 1.00 91.30 443 TYR A N 1
ATOM 2654 C CA . TYR A 1 386 ? -31.927 -0.270 -18.641 1.00 91.93 443 TYR A CA 1
ATOM 2655 C C . TYR A 1 386 ? -33.443 0.062 -18.618 1.00 97.25 443 TYR A C 1
ATOM 2656 O O . TYR A 1 386 ? -33.879 0.727 -17.673 1.00 96.97 443 TYR A O 1
ATOM 2665 N N . ASN A 1 387 ? -34.232 -0.407 -19.616 1.00 94.98 444 ASN A N 1
ATOM 2666 C CA . ASN A 1 387 ? -35.676 -0.146 -19.800 1.00 95.09 444 ASN A CA 1
ATOM 2667 C C . ASN A 1 387 ? -36.529 -0.117 -18.504 1.00 98.89 444 ASN A C 1
ATOM 2668 O O . ASN A 1 387 ? -37.398 0.753 -18.369 1.00 98.81 444 ASN A O 1
ATOM 2673 N N . ASN A 1 388 ? -36.266 -1.039 -17.559 1.00 94.41 445 ASN A N 1
ATOM 2674 C CA . ASN A 1 388 ? -37.032 -1.167 -16.314 1.00 93.61 445 ASN A CA 1
ATOM 2675 C C . ASN A 1 388 ? -36.380 -0.567 -15.072 1.00 95.57 445 ASN A C 1
ATOM 2676 O O . ASN A 1 388 ? -37.074 -0.317 -14.084 1.00 95.62 445 ASN A O 1
ATOM 2681 N N . THR A 1 389 ? -35.063 -0.358 -15.107 1.00 90.15 446 THR A N 1
ATOM 2682 C CA . THR A 1 389 ? -34.313 0.182 -13.975 1.00 88.95 446 THR A CA 1
ATOM 2683 C C . THR A 1 389 ? -34.100 1.693 -14.058 1.00 90.81 446 THR A C 1
ATOM 2684 O O . THR A 1 389 ? -34.088 2.354 -13.014 1.00 89.65 446 THR A O 1
ATOM 2688 N N . HIS A 1 390 ? -33.914 2.236 -15.292 1.00 86.06 447 HIS A N 1
ATOM 2689 C CA . HIS A 1 390 ? -33.603 3.656 -15.524 1.00 85.02 447 HIS A CA 1
ATOM 2690 C C . HIS A 1 390 ? -34.431 4.303 -16.633 1.00 88.66 447 HIS A C 1
ATOM 2691 O O . HIS A 1 390 ? -35.290 3.669 -17.246 1.00 88.14 447 HIS A O 1
ATOM 2698 N N . VAL A 1 391 ? -34.108 5.571 -16.907 1.00 86.00 448 VAL A N 1
ATOM 2699 C CA . VAL A 1 391 ? -34.671 6.431 -17.943 1.00 87.17 448 VAL A CA 1
ATOM 2700 C C . VAL A 1 391 ? -33.520 7.286 -18.535 1.00 92.49 448 VAL A C 1
ATOM 2701 O O . VAL A 1 391 ? -32.627 7.696 -17.792 1.00 93.31 448 VAL A O 1
ATOM 2705 N N . LEU A 1 392 ? -33.533 7.550 -19.850 1.00 88.85 449 LEU A N 1
ATOM 2706 C CA . LEU A 1 392 ? -32.496 8.384 -20.481 1.00 88.57 449 LEU A CA 1
ATOM 2707 C C . LEU A 1 392 ? -32.676 9.855 -20.125 1.00 92.52 449 LEU A C 1
ATOM 2708 O O . LEU A 1 392 ? -33.743 10.216 -19.643 1.00 93.47 449 LEU A O 1
ATOM 2713 N N . ALA A 1 393 ? -31.651 10.698 -20.324 1.00 88.88 450 ALA A N 1
ATOM 2714 C CA . ALA A 1 393 ? -31.740 12.116 -19.967 1.00 89.13 450 ALA A CA 1
ATOM 2715 C C . ALA A 1 393 ? -31.567 13.108 -21.108 1.00 96.41 450 ALA A C 1
ATOM 2716 O O . ALA A 1 393 ? -30.629 12.995 -21.912 1.00 97.15 450 ALA A O 1
ATOM 2718 N N . GLY A 1 394 ? -32.450 14.107 -21.117 1.00 93.97 451 GLY A N 1
ATOM 2719 C CA . GLY A 1 394 ? -32.412 15.267 -22.002 1.00 94.26 451 GLY A CA 1
ATOM 2720 C C . GLY A 1 394 ? -32.886 15.173 -23.435 1.00 100.26 451 GLY A C 1
ATOM 2721 O O . GLY A 1 394 ? -32.428 15.976 -24.258 1.00 100.09 451 GLY A O 1
ATOM 2722 N N . ASP A 1 395 ? -33.809 14.225 -23.753 1.00 98.21 452 ASP A N 1
ATOM 2723 C CA . ASP A 1 395 ? -34.431 14.042 -25.088 1.00 99.00 452 ASP A CA 1
ATOM 2724 C C . ASP A 1 395 ? -33.454 13.932 -26.313 1.00 101.92 452 ASP A C 1
ATOM 2725 O O . ASP A 1 395 ? -33.927 13.907 -27.455 1.00 100.78 452 ASP A O 1
ATOM 2730 N N . ARG A 1 396 ? -32.113 13.852 -26.068 1.00 97.78 453 ARG A N 1
ATOM 2731 C CA . ARG A 1 396 ? -31.034 13.795 -27.076 1.00 96.37 453 ARG A CA 1
ATOM 2732 C C . ARG A 1 396 ? -29.665 13.448 -26.439 1.00 97.19 453 ARG A C 1
ATOM 2733 O O . ARG A 1 396 ? -29.412 13.882 -25.297 1.00 96.68 453 ARG A O 1
ATOM 2741 N N . PRO A 1 397 ? -28.736 12.771 -27.192 1.00 90.25 454 PRO A N 1
ATOM 2742 C CA . PRO A 1 397 ? -27.395 12.511 -26.647 1.00 87.89 454 PRO A CA 1
ATOM 2743 C C . PRO A 1 397 ? -26.483 13.738 -26.745 1.00 85.31 454 PRO A C 1
ATOM 2744 O O . PRO A 1 397 ? -26.626 14.559 -27.648 1.00 84.31 454 PRO A O 1
ATOM 2748 N N . GLU A 1 398 ? -25.573 13.870 -25.783 1.00 78.53 455 GLU A N 1
ATOM 2749 C CA . GLU A 1 398 ? -24.594 14.950 -25.700 1.00 77.46 455 GLU A CA 1
ATOM 2750 C C . GLU A 1 398 ? -23.367 14.519 -26.524 1.00 76.94 455 GLU A C 1
ATOM 2751 O O . GLU A 1 398 ? -23.090 13.325 -26.617 1.00 77.01 455 GLU A O 1
ATOM 2757 N N . VAL A 1 399 ? -22.659 15.474 -27.145 1.00 68.03 456 VAL A N 1
ATOM 2758 C CA . VAL A 1 399 ? -21.538 15.173 -28.026 1.00 65.94 456 VAL A CA 1
ATOM 2759 C C . VAL A 1 399 ? -20.298 15.965 -27.622 1.00 67.57 456 VAL A C 1
ATOM 2760 O O . VAL A 1 399 ? -20.369 17.189 -27.474 1.00 65.86 456 VAL A O 1
ATOM 2764 N N . TYR A 1 400 ? -19.154 15.255 -27.455 1.00 62.98 457 TYR A N 1
ATOM 2765 C CA . TYR A 1 400 ? -17.883 15.847 -27.024 1.00 62.75 457 TYR A CA 1
ATOM 2766 C C . TYR A 1 400 ? -16.713 15.438 -27.911 1.00 66.73 457 TYR A C 1
ATOM 2767 O O . TYR A 1 400 ? -16.722 14.364 -28.508 1.00 67.37 457 TYR A O 1
ATOM 2776 N N . LEU A 1 401 ? -15.691 16.286 -27.956 1.00 61.37 458 LEU A N 1
ATOM 2777 C CA . LEU A 1 401 ? -14.492 16.037 -28.712 1.00 60.58 458 LEU A CA 1
ATOM 2778 C C . LEU A 1 401 ? -13.419 15.613 -27.723 1.00 67.98 458 LEU A C 1
ATOM 2779 O O . LEU A 1 401 ? -12.856 16.445 -26.989 1.00 69.67 458 LEU A O 1
ATOM 2784 N N . ALA A 1 402 ? -13.169 14.301 -27.679 1.00 63.20 459 ALA A N 1
ATOM 2785 C CA . ALA A 1 402 ? -12.171 13.717 -26.809 1.00 61.46 459 ALA A CA 1
ATOM 2786 C C . ALA A 1 402 ? -10.773 13.770 -27.430 1.00 61.34 459 ALA A C 1
ATOM 2787 O O . ALA A 1 402 ? -10.614 13.956 -28.641 1.00 60.21 459 ALA A O 1
ATOM 2789 N N . ARG A 1 403 ? -9.761 13.636 -26.554 1.00 55.28 460 ARG A N 1
ATOM 2790 C CA . ARG A 1 403 ? -8.338 13.612 -26.834 1.00 53.51 460 ARG A CA 1
ATOM 2791 C C . ARG A 1 403 ? -8.005 12.478 -27.809 1.00 57.82 460 ARG A C 1
ATOM 2792 O O . ARG A 1 403 ? -8.519 11.385 -27.648 1.00 58.78 460 ARG A O 1
ATOM 2800 N N . GLY A 1 404 ? -7.185 12.769 -28.816 1.00 55.03 461 GLY A N 1
ATOM 2801 C CA . GLY A 1 404 ? -6.745 11.830 -29.850 1.00 54.81 461 GLY A CA 1
ATOM 2802 C C . GLY A 1 404 ? -7.701 11.631 -31.023 1.00 59.74 461 GLY A C 1
ATOM 2803 O O . GLY A 1 404 ? -7.640 10.593 -31.709 1.00 59.73 461 GLY A O 1
ATOM 2804 N N . GLY A 1 405 ? -8.591 12.609 -31.236 1.00 54.16 462 GLY A N 1
ATOM 2805 C CA . GLY A 1 405 ? -9.568 12.592 -32.318 1.00 53.67 462 GLY A CA 1
ATOM 2806 C C . GLY A 1 405 ? -10.755 11.654 -32.172 1.00 57.02 462 GLY A C 1
ATOM 2807 O O . GLY A 1 405 ? -11.239 11.114 -33.163 1.00 56.13 462 GLY A O 1
ATOM 2808 N N . PHE A 1 406 ? -11.242 11.445 -30.963 1.00 54.80 463 PHE A N 1
ATOM 2809 C CA . PHE A 1 406 ? -12.419 10.605 -30.764 1.00 55.28 463 PHE A CA 1
ATOM 2810 C C . PHE A 1 406 ? -13.581 11.486 -30.400 1.00 63.50 463 PHE A C 1
ATOM 2811 O O . PHE A 1 406 ? -13.428 12.371 -29.561 1.00 63.00 463 PHE A O 1
ATOM 2819 N N . VAL A 1 407 ? -14.729 11.260 -31.054 1.00 62.88 464 VAL A N 1
ATOM 2820 C CA . VAL A 1 407 ? -15.986 11.965 -30.818 1.00 63.51 464 VAL A CA 1
ATOM 2821 C C . VAL A 1 407 ? -16.813 11.073 -29.898 1.00 68.30 464 VAL A C 1
ATOM 2822 O O . VAL A 1 407 ? -17.061 9.901 -30.206 1.00 67.60 464 VAL A O 1
ATOM 2826 N N . VAL A 1 408 ? -17.188 11.609 -28.739 1.00 66.70 465 VAL A N 1
ATOM 2827 C CA . VAL A 1 408 ? -17.965 10.847 -27.757 1.00 66.60 465 VAL A CA 1
ATOM 2828 C C . VAL A 1 408 ? -19.386 11.361 -27.711 1.00 73.40 465 VAL A C 1
ATOM 2829 O O . VAL A 1 408 ? -19.602 12.531 -27.401 1.00 74.52 465 VAL A O 1
ATOM 2833 N N . ALA A 1 409 ? -20.348 10.488 -28.023 1.00 69.62 466 ALA A N 1
ATOM 2834 C CA . ALA A 1 409 ? -21.766 10.781 -27.954 1.00 68.41 466 ALA A CA 1
ATOM 2835 C C . ALA A 1 409 ? -22.221 10.033 -26.734 1.00 72.43 466 ALA A C 1
ATOM 2836 O O . ALA A 1 409 ? -22.262 8.808 -26.731 1.00 71.62 466 ALA A O 1
ATOM 2838 N N . PHE A 1 410 ? -22.474 10.777 -25.666 1.00 70.96 467 PHE A N 1
ATOM 2839 C CA . PHE A 1 410 ? -22.868 10.285 -24.338 1.00 70.56 467 PHE A CA 1
ATOM 2840 C C . PHE A 1 410 ? -24.281 10.733 -23.972 1.00 74.26 467 PHE A C 1
ATOM 2841 O O . PHE A 1 410 ? -24.619 11.904 -24.166 1.00 75.22 467 PHE A O 1
ATOM 2849 N N . ARG A 1 411 ? -25.080 9.831 -23.389 1.00 68.31 468 ARG A N 1
ATOM 2850 C CA . ARG A 1 411 ? -26.416 10.165 -22.897 1.00 67.53 468 ARG A CA 1
ATOM 2851 C C . ARG A 1 411 ? -26.522 9.671 -21.434 1.00 70.56 468 ARG A C 1
ATOM 2852 O O . ARG A 1 411 ? -26.407 8.461 -21.202 1.00 69.63 468 ARG A O 1
ATOM 2860 N N . PRO A 1 412 ? -26.703 10.573 -20.431 1.00 67.10 469 PRO A N 1
ATOM 2861 C CA . PRO A 1 412 ? -26.761 10.104 -19.043 1.00 67.29 469 PRO A CA 1
ATOM 2862 C C . PRO A 1 412 ? -27.953 9.201 -18.748 1.00 75.44 469 PRO A C 1
ATOM 2863 O O . PRO A 1 412 ? -29.000 9.334 -19.381 1.00 75.74 469 PRO A O 1
ATOM 2867 N N . LEU A 1 413 ? -27.758 8.235 -17.839 1.00 74.79 470 LEU A N 1
ATOM 2868 C CA . LEU A 1 413 ? -28.803 7.333 -17.375 1.00 76.64 470 LEU A CA 1
ATOM 2869 C C . LEU A 1 413 ? -29.297 7.831 -16.025 1.00 86.73 470 LEU A C 1
ATOM 2870 O O . LEU A 1 413 ? -28.496 7.994 -15.087 1.00 86.79 470 LEU A O 1
ATOM 2875 N N . ILE A 1 414 ? -30.609 8.101 -15.937 1.00 87.21 471 ILE A N 1
ATOM 2876 C CA . ILE A 1 414 ? -31.260 8.548 -14.706 1.00 88.75 471 ILE A CA 1
ATOM 2877 C C . ILE A 1 414 ? -32.068 7.392 -14.132 1.00 96.27 471 ILE A C 1
ATOM 2878 O O . ILE A 1 414 ? -33.005 6.927 -14.783 1.00 95.26 471 ILE A O 1
ATOM 2883 N N . SER A 1 415 ? -31.706 6.936 -12.914 1.00 96.26 472 SER A N 1
ATOM 2884 C CA . SER A 1 415 ? -32.421 5.857 -12.225 1.00 98.06 472 SER A CA 1
ATOM 2885 C C . SER A 1 415 ? -33.859 6.291 -11.937 1.00 104.95 472 SER A C 1
ATOM 2886 O O . SER A 1 415 ? -34.099 7.487 -11.742 1.00 105.27 472 SER A O 1
ATOM 2889 N N . ASN A 1 416 ? -34.813 5.335 -11.954 1.00 102.97 473 ASN A N 1
ATOM 2890 C CA . ASN A 1 416 ? -36.241 5.592 -11.701 1.00 103.33 473 ASN A CA 1
ATOM 2891 C C . ASN A 1 416 ? -36.469 6.397 -10.405 1.00 109.16 473 ASN A C 1
ATOM 2892 O O . ASN A 1 416 ? -37.192 7.398 -10.419 1.00 108.55 473 ASN A O 1
ATOM 2897 N N . GLU A 1 417 ? -35.768 5.999 -9.325 1.00 107.00 474 GLU A N 1
ATOM 2898 C CA . GLU A 1 417 ? -35.771 6.615 -7.996 1.00 107.56 474 GLU A CA 1
ATOM 2899 C C . GLU A 1 417 ? -35.333 8.095 -8.035 1.00 114.15 474 GLU A C 1
ATOM 2900 O O . GLU A 1 417 ? -35.978 8.931 -7.401 1.00 114.28 474 GLU A O 1
ATOM 2906 N N . LEU A 1 418 ? -34.268 8.418 -8.799 1.00 112.53 475 LEU A N 1
ATOM 2907 C CA . LEU A 1 418 ? -33.740 9.782 -8.948 1.00 113.18 475 LEU A CA 1
ATOM 2908 C C . LEU A 1 418 ? -34.554 10.617 -9.964 1.00 118.60 475 LEU A C 1
ATOM 2909 O O . LEU A 1 418 ? -34.463 11.849 -9.956 1.00 117.88 475 LEU A O 1
ATOM 2914 N N . ALA A 1 419 ? -35.364 9.942 -10.815 1.00 116.95 476 ALA A N 1
ATOM 2915 C CA . ALA A 1 419 ? -36.217 10.579 -11.835 1.00 117.37 476 ALA A CA 1
ATOM 2916 C C . ALA A 1 419 ? -37.471 11.203 -11.206 1.00 122.14 476 ALA A C 1
ATOM 2917 O O . ALA A 1 419 ? -37.893 12.287 -11.627 1.00 121.75 476 ALA A O 1
ATOM 2919 N N . GLN A 1 420 ? -38.044 10.512 -10.187 1.00 118.73 477 GLN A N 1
ATOM 2920 C CA . GLN A 1 420 ? -39.227 10.908 -9.416 1.00 140.96 477 GLN A CA 1
ATOM 2921 C C . GLN A 1 420 ? -39.000 12.239 -8.683 1.00 142.45 477 GLN A C 1
ATOM 2922 O O . GLN A 1 420 ? -37.957 12.436 -8.056 1.00 93.03 477 GLN A O 1
ATOM 2928 N N . GLY A 1 465 ? -15.393 28.207 -35.996 1.00 101.43 522 GLY A N 1
ATOM 2929 C CA . GLY A 1 465 ? -14.352 27.727 -36.896 1.00 101.91 522 GLY A CA 1
ATOM 2930 C C . GLY A 1 465 ? -14.497 26.265 -37.276 1.00 108.41 522 GLY A C 1
ATOM 2931 O O . GLY A 1 465 ? -14.747 25.427 -36.402 1.00 109.34 522 GLY A O 1
ATOM 2932 N N . HIS A 1 466 ? -14.305 25.941 -38.587 1.00 104.62 523 HIS A N 1
ATOM 2933 C CA . HIS A 1 466 ? -14.426 24.580 -39.148 1.00 103.68 523 HIS A CA 1
ATOM 2934 C C . HIS A 1 466 ? -13.396 23.556 -38.591 1.00 102.75 523 HIS A C 1
ATOM 2935 O O . HIS A 1 466 ? -12.203 23.858 -38.498 1.00 101.03 523 HIS A O 1
ATOM 2942 N N . LEU A 1 467 ? -13.888 22.335 -38.244 1.00 96.56 524 LEU A N 1
ATOM 2943 C CA . LEU A 1 467 ? -13.120 21.223 -37.671 1.00 94.44 524 LEU A CA 1
ATOM 2944 C C . LEU A 1 467 ? -12.896 20.020 -38.578 1.00 92.91 524 LEU A C 1
ATOM 2945 O O . LEU A 1 467 ? -13.840 19.479 -39.184 1.00 90.53 524 LEU A O 1
ATOM 2950 N N . ARG A 1 468 ? -11.620 19.585 -38.630 1.00 87.42 525 ARG A N 1
ATOM 2951 C CA . ARG A 1 468 ? -11.195 18.368 -39.327 1.00 86.38 525 ARG A CA 1
ATOM 2952 C C . ARG A 1 468 ? -10.576 17.461 -38.270 1.00 82.92 525 ARG A C 1
ATOM 2953 O O . ARG A 1 468 ? -9.499 17.765 -37.738 1.00 82.76 525 ARG A O 1
ATOM 2961 N N . ILE A 1 469 ? -11.338 16.418 -37.888 1.00 72.85 526 ILE A N 1
ATOM 2962 C CA . ILE A 1 469 ? -11.000 15.473 -36.831 1.00 69.47 526 ILE A CA 1
ATOM 2963 C C . ILE A 1 469 ? -10.080 14.375 -37.351 1.00 72.32 526 ILE A C 1
ATOM 2964 O O . ILE A 1 469 ? -10.432 13.652 -38.279 1.00 72.67 526 ILE A O 1
ATOM 2969 N N . THR A 1 470 ? -8.879 14.298 -36.770 1.00 67.73 527 THR A N 1
ATOM 2970 C CA . THR A 1 470 ? -7.836 13.344 -37.134 1.00 67.20 527 THR A CA 1
ATOM 2971 C C . THR A 1 470 ? -7.699 12.311 -36.011 1.00 68.00 527 THR A C 1
ATOM 2972 O O . THR A 1 470 ? -7.524 12.684 -34.858 1.00 69.86 527 THR A O 1
ATOM 2976 N N . THR A 1 471 ? -7.784 11.034 -36.335 1.00 59.65 528 THR A N 1
ATOM 2977 C CA . THR A 1 471 ? -7.648 9.999 -35.322 1.00 58.06 528 THR A CA 1
ATOM 2978 C C . THR A 1 471 ? -6.433 9.145 -35.616 1.00 61.10 528 THR A C 1
ATOM 2979 O O . THR A 1 471 ? -6.178 8.844 -36.771 1.00 61.33 528 THR A O 1
ATOM 2983 N N . GLY A 1 472 ? -5.744 8.713 -34.566 1.00 57.32 529 GLY A N 1
ATOM 2984 C CA . GLY A 1 472 ? -4.621 7.797 -34.634 1.00 57.34 529 GLY A CA 1
ATOM 2985 C C . GLY A 1 472 ? -4.961 6.516 -33.902 1.00 64.99 529 GLY A C 1
ATOM 2986 O O . GLY A 1 472 ? -5.902 5.803 -34.273 1.00 67.13 529 GLY A O 1
ATOM 2987 N N . SER A 1 473 ? -4.230 6.247 -32.824 1.00 60.98 530 SER A N 1
ATOM 2988 C CA . SER A 1 473 ? -4.390 5.067 -31.966 1.00 59.63 530 SER A CA 1
ATOM 2989 C C . SER A 1 473 ? -5.209 5.422 -30.714 1.00 60.88 530 SER A C 1
ATOM 2990 O O . SER A 1 473 ? -5.338 6.593 -30.384 1.00 61.19 530 SER A O 1
ATOM 2993 N N . ALA A 1 474 ? -5.687 4.425 -29.986 1.00 56.16 531 ALA A N 1
ATOM 2994 C CA . ALA A 1 474 ? -6.386 4.615 -28.711 1.00 56.50 531 ALA A CA 1
ATOM 2995 C C . ALA A 1 474 ? -5.495 4.068 -27.551 1.00 60.48 531 ALA A C 1
ATOM 2996 O O . ALA A 1 474 ? -5.973 3.744 -26.462 1.00 61.38 531 ALA A O 1
ATOM 2998 N N . GLU A 1 475 ? -4.195 3.944 -27.829 1.00 55.48 532 GLU A N 1
ATOM 2999 C CA . GLU A 1 475 ? -3.157 3.424 -26.950 1.00 54.02 532 GLU A CA 1
ATOM 3000 C C . GLU A 1 475 ? -3.047 4.272 -25.672 1.00 55.97 532 GLU A C 1
ATOM 3001 O O . GLU A 1 475 ? -2.890 3.701 -24.600 1.00 54.89 532 GLU A O 1
ATOM 3007 N N . PHE A 1 476 ? -3.099 5.629 -25.798 1.00 50.78 533 PHE A N 1
ATOM 3008 C CA . PHE A 1 476 ? -2.986 6.571 -24.676 1.00 49.58 533 PHE A CA 1
ATOM 3009 C C . PHE A 1 476 ? -4.166 6.399 -23.725 1.00 54.47 533 PHE A C 1
ATOM 3010 O O . PHE A 1 476 ? -4.022 6.620 -22.510 1.00 56.21 533 PHE A O 1
ATOM 3018 N N . ALA A 1 477 ? -5.331 6.028 -24.283 1.00 48.84 534 ALA A N 1
ATOM 3019 C CA . ALA A 1 477 ? -6.579 5.944 -23.534 1.00 49.27 534 ALA A CA 1
ATOM 3020 C C . ALA A 1 477 ? -6.677 4.714 -22.657 1.00 54.94 534 ALA A C 1
ATOM 3021 O O . ALA A 1 477 ? -7.386 4.715 -21.645 1.00 55.75 534 ALA A O 1
ATOM 3023 N N . ARG A 1 478 ? -5.962 3.664 -23.045 1.00 49.35 535 ARG A N 1
ATOM 3024 C CA . ARG A 1 478 ? -5.970 2.421 -22.309 1.00 47.34 535 ARG A CA 1
ATOM 3025 C C . ARG A 1 478 ? -4.995 2.579 -21.187 1.00 50.44 535 ARG A C 1
ATOM 3026 O O . ARG A 1 478 ? -5.224 2.058 -20.085 1.00 50.31 535 ARG A O 1
ATOM 3034 N N . LEU A 1 479 ? -3.917 3.346 -21.451 1.00 45.91 536 LEU A N 1
ATOM 3035 C CA . LEU A 1 479 ? -2.880 3.659 -20.473 1.00 46.01 536 LEU A CA 1
ATOM 3036 C C . LEU A 1 479 ? -3.473 4.582 -19.412 1.00 52.45 536 LEU A C 1
ATOM 3037 O O . LEU A 1 479 ? -3.290 4.326 -18.219 1.00 53.94 536 LEU A O 1
ATOM 3042 N N . GLN A 1 480 ? -4.268 5.597 -19.850 1.00 47.88 537 GLN A N 1
ATOM 3043 C CA . GLN A 1 480 ? -4.978 6.521 -18.968 1.00 46.46 537 GLN A CA 1
ATOM 3044 C C . GLN A 1 480 ? -5.839 5.685 -18.036 1.00 51.69 537 GLN A C 1
ATOM 3045 O O . GLN A 1 480 ? -5.713 5.798 -16.832 1.00 50.01 537 GLN A O 1
ATOM 3051 N N . PHE A 1 481 ? -6.642 4.770 -18.606 1.00 50.42 538 PHE A N 1
ATOM 3052 C CA . PHE A 1 481 ? -7.510 3.859 -17.877 1.00 49.24 538 PHE A CA 1
ATOM 3053 C C . PHE A 1 481 ? -6.780 3.080 -16.794 1.00 53.68 538 PHE A C 1
ATOM 3054 O O . PHE A 1 481 ? -7.204 3.138 -15.653 1.00 53.01 538 PHE A O 1
ATOM 3062 N N . THR A 1 482 ? -5.746 2.297 -17.176 1.00 52.39 539 THR A N 1
ATOM 3063 C CA . THR A 1 482 ? -4.907 1.418 -16.331 1.00 52.12 539 THR A CA 1
ATOM 3064 C C . THR A 1 482 ? -4.349 2.207 -15.142 1.00 57.63 539 THR A C 1
ATOM 3065 O O . THR A 1 482 ? -4.636 1.899 -13.969 1.00 58.62 539 THR A O 1
ATOM 3069 N N . TYR A 1 483 ? -3.587 3.265 -15.472 1.00 52.00 540 TYR A N 1
ATOM 3070 C CA . TYR A 1 483 ? -3.004 4.153 -14.507 1.00 50.42 540 TYR A CA 1
ATOM 3071 C C . TYR A 1 483 ? -4.031 4.680 -13.514 1.00 56.23 540 TYR A C 1
ATOM 3072 O O . TYR A 1 483 ? -3.863 4.497 -12.316 1.00 59.31 540 TYR A O 1
ATOM 3081 N N . ASP A 1 484 ? -5.083 5.310 -13.995 1.00 52.10 541 ASP A N 1
ATOM 3082 C CA . ASP A 1 484 ? -6.126 5.890 -13.160 1.00 51.78 541 ASP A CA 1
ATOM 3083 C C . ASP A 1 484 ? -6.784 4.853 -12.218 1.00 59.07 541 ASP A C 1
ATOM 3084 O O . ASP A 1 484 ? -6.840 5.091 -11.007 1.00 58.67 541 ASP A O 1
ATOM 3089 N N . HIS A 1 485 ? -7.159 3.673 -12.746 1.00 58.18 542 HIS A N 1
ATOM 3090 C CA . HIS A 1 485 ? -7.749 2.593 -11.953 1.00 59.44 542 HIS A CA 1
ATOM 3091 C C . HIS A 1 485 ? -6.871 2.201 -10.766 1.00 60.73 542 HIS A C 1
ATOM 3092 O O . HIS A 1 485 ? -7.384 2.185 -9.650 1.00 59.78 542 HIS A O 1
ATOM 3099 N N . ILE A 1 486 ? -5.535 1.983 -10.995 1.00 55.11 543 ILE A N 1
ATOM 3100 C CA . ILE A 1 486 ? -4.542 1.686 -9.954 1.00 53.75 543 ILE A CA 1
ATOM 3101 C C . ILE A 1 486 ? -4.333 2.883 -9.008 1.00 57.82 543 ILE A C 1
ATOM 3102 O O . ILE A 1 486 ? -4.463 2.711 -7.798 1.00 59.90 543 ILE A O 1
ATOM 3107 N N . GLN A 1 487 ? -3.991 4.083 -9.549 1.00 51.47 544 GLN A N 1
ATOM 3108 C CA . GLN A 1 487 ? -3.768 5.307 -8.760 1.00 49.38 544 GLN A CA 1
ATOM 3109 C C . GLN A 1 487 ? -4.905 5.558 -7.764 1.00 52.98 544 GLN A C 1
ATOM 3110 O O . GLN A 1 487 ? -4.635 5.825 -6.605 1.00 56.70 544 GLN A O 1
ATOM 3116 N N . ALA A 1 488 ? -6.154 5.438 -8.197 1.00 45.36 545 ALA A N 1
ATOM 3117 C CA . ALA A 1 488 ? -7.295 5.720 -7.353 1.00 43.85 545 ALA A CA 1
ATOM 3118 C C . ALA A 1 488 ? -7.389 4.736 -6.202 1.00 51.53 545 ALA A C 1
ATOM 3119 O O . ALA A 1 488 ? -7.633 5.168 -5.062 1.00 53.51 545 ALA A O 1
ATOM 3121 N N . HIS A 1 489 ? -7.105 3.439 -6.487 1.00 45.58 546 HIS A N 1
ATOM 3122 C CA . HIS A 1 489 ? -7.156 2.382 -5.515 1.00 45.69 546 HIS A CA 1
ATOM 3123 C C . HIS A 1 489 ? -6.079 2.506 -4.458 1.00 53.31 546 HIS A C 1
ATOM 3124 O O . HIS A 1 489 ? -6.389 2.445 -3.259 1.00 52.77 546 HIS A O 1
ATOM 3131 N N . VAL A 1 490 ? -4.809 2.626 -4.892 1.00 50.67 547 VAL A N 1
ATOM 3132 C CA . VAL A 1 490 ? -3.720 2.725 -3.947 1.00 50.39 547 VAL A CA 1
ATOM 3133 C C . VAL A 1 490 ? -3.834 4.033 -3.162 1.00 56.69 547 VAL A C 1
ATOM 3134 O O . VAL A 1 490 ? -3.520 4.041 -1.966 1.00 56.48 547 VAL A O 1
ATOM 3138 N N . ASN A 1 491 ? -4.372 5.119 -3.797 1.00 52.46 548 ASN A N 1
ATOM 3139 C CA . ASN A 1 491 ? -4.527 6.394 -3.081 1.00 50.93 548 ASN A CA 1
ATOM 3140 C C . ASN A 1 491 ? -5.569 6.294 -1.980 1.00 57.30 548 ASN A C 1
ATOM 3141 O O . ASN A 1 491 ? -5.339 6.741 -0.854 1.00 58.44 548 ASN A O 1
ATOM 3146 N N . ASP A 1 492 ? -6.684 5.645 -2.291 1.00 53.59 549 ASP A N 1
ATOM 3147 C CA . ASP A 1 492 ? -7.783 5.364 -1.384 1.00 53.49 549 ASP A CA 1
ATOM 3148 C C . ASP A 1 492 ? -7.273 4.522 -0.206 1.00 57.54 549 ASP A C 1
ATOM 3149 O O . ASP A 1 492 ? -7.475 4.905 0.952 1.00 56.99 549 ASP A O 1
ATOM 3154 N N . MET A 1 493 ? -6.578 3.392 -0.508 1.00 54.21 550 MET A N 1
ATOM 3155 C CA . MET A 1 493 ? -6.060 2.466 0.501 1.00 52.96 550 MET A CA 1
ATOM 3156 C C . MET A 1 493 ? -4.998 3.068 1.426 1.00 57.59 550 MET A C 1
ATOM 3157 O O . MET A 1 493 ? -5.084 2.814 2.625 1.00 58.86 550 MET A O 1
ATOM 3162 N N . LEU A 1 494 ? -4.036 3.879 0.912 1.00 53.03 551 LEU A N 1
ATOM 3163 C CA . LEU A 1 494 ? -3.027 4.532 1.766 1.00 52.09 551 LEU A CA 1
ATOM 3164 C C . LEU A 1 494 ? -3.681 5.610 2.620 1.00 55.20 551 LEU A C 1
ATOM 3165 O O . LEU A 1 494 ? -3.245 5.857 3.738 1.00 57.65 551 LEU A O 1
ATOM 3170 N N . GLY A 1 495 ? -4.701 6.265 2.078 1.00 48.61 552 GLY A N 1
ATOM 3171 C CA . GLY A 1 495 ? -5.488 7.241 2.806 1.00 47.40 552 GLY A CA 1
ATOM 3172 C C . GLY A 1 495 ? -6.010 6.549 4.040 1.00 52.12 552 GLY A C 1
ATOM 3173 O O . GLY A 1 495 ? -5.712 6.952 5.159 1.00 52.65 552 GLY A O 1
ATOM 3174 N N . ARG A 1 496 ? -6.651 5.408 3.826 1.00 49.91 553 ARG A N 1
ATOM 3175 C CA . ARG A 1 496 ? -7.214 4.554 4.857 1.00 50.59 553 ARG A CA 1
ATOM 3176 C C . ARG A 1 496 ? -6.172 4.117 5.911 1.00 56.79 553 ARG A C 1
ATOM 3177 O O . ARG A 1 496 ? -6.483 4.165 7.111 1.00 57.26 553 ARG A O 1
ATOM 3185 N N . ILE A 1 497 ? -4.922 3.792 5.480 1.00 51.78 554 ILE A N 1
ATOM 3186 C CA . ILE A 1 497 ? -3.848 3.432 6.405 1.00 50.16 554 ILE A CA 1
ATOM 3187 C C . ILE A 1 497 ? -3.450 4.619 7.238 1.00 55.01 554 ILE A C 1
ATOM 3188 O O . ILE A 1 497 ? -3.380 4.494 8.459 1.00 55.92 554 ILE A O 1
ATOM 3193 N N . ALA A 1 498 ? -3.222 5.783 6.582 1.00 52.27 555 ALA A N 1
ATOM 3194 C CA . ALA A 1 498 ? -2.851 7.073 7.202 1.00 51.22 555 ALA A CA 1
ATOM 3195 C C . ALA A 1 498 ? -3.813 7.448 8.320 1.00 55.57 555 ALA A C 1
ATOM 3196 O O . ALA A 1 498 ? -3.365 7.721 9.416 1.00 55.90 555 ALA A O 1
ATOM 3198 N N . THR A 1 499 ? -5.132 7.401 8.067 1.00 52.45 556 THR A N 1
ATOM 3199 C CA . THR A 1 499 ? -6.162 7.728 9.055 1.00 51.96 556 THR A CA 1
ATOM 3200 C C . THR A 1 499 ? -6.135 6.794 10.255 1.00 57.75 556 THR A C 1
ATOM 3201 O O . THR A 1 499 ? -6.193 7.269 11.384 1.00 60.24 556 THR A O 1
ATOM 3205 N N . ALA A 1 500 ? -6.030 5.483 10.016 1.00 52.73 557 ALA A N 1
ATOM 3206 C CA . ALA A 1 500 ? -6.014 4.454 11.041 1.00 51.37 557 ALA A CA 1
ATOM 3207 C C . ALA A 1 500 ? -4.751 4.548 11.881 1.00 56.86 557 ALA A C 1
ATOM 3208 O O . ALA A 1 500 ? -4.824 4.399 13.112 1.00 57.16 557 ALA A O 1
ATOM 3210 N N . TRP A 1 501 ? -3.613 4.868 11.239 1.00 51.40 558 TRP A N 1
ATOM 3211 C CA . TRP A 1 501 ? -2.362 5.105 11.951 1.00 51.68 558 TRP A CA 1
ATOM 3212 C C . TRP A 1 501 ? -2.534 6.270 12.927 1.00 57.79 558 TRP A C 1
ATOM 3213 O O . TRP A 1 501 ? -2.099 6.180 14.067 1.00 60.93 558 TRP A O 1
ATOM 3224 N N . CYS A 1 502 ? -3.175 7.350 12.494 1.00 53.63 559 CYS A N 1
ATOM 3225 C CA . CYS A 1 502 ? -3.429 8.510 13.329 1.00 54.65 559 CYS A CA 1
ATOM 3226 C C . CYS A 1 502 ? -4.389 8.135 14.456 1.00 55.92 559 CYS A C 1
ATOM 3227 O O . CYS A 1 502 ? -4.065 8.341 15.646 1.00 55.59 559 CYS A O 1
ATOM 3230 N N . GLU A 1 503 ? -5.531 7.519 14.082 1.00 49.65 560 GLU A N 1
ATOM 3231 C CA . GLU A 1 503 ? -6.559 7.064 15.014 1.00 48.86 560 GLU A CA 1
ATOM 3232 C C . GLU A 1 503 ? -6.038 6.127 16.081 1.00 52.00 560 GLU A C 1
ATOM 3233 O O . GLU A 1 503 ? -6.390 6.312 17.237 1.00 51.57 560 GLU A O 1
ATOM 32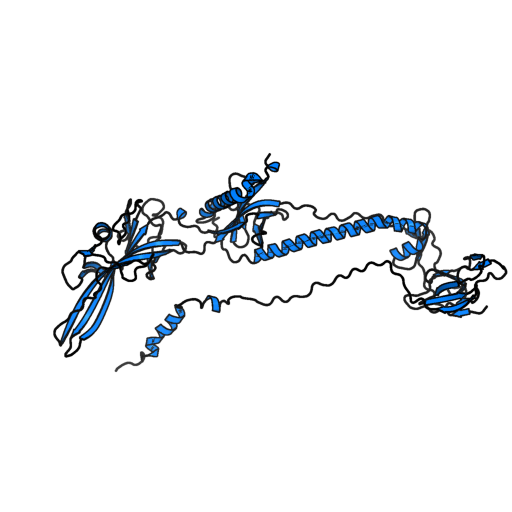39 N N . LEU A 1 504 ? -5.184 5.149 15.707 1.00 51.04 561 LEU A N 1
ATOM 3240 C CA . LEU A 1 504 ? -4.565 4.172 16.611 1.00 52.23 561 LEU A CA 1
ATOM 3241 C C . LEU A 1 504 ? -3.677 4.834 17.618 1.00 55.06 561 LEU A C 1
ATOM 3242 O O . LEU A 1 504 ? -3.717 4.485 18.790 1.00 55.87 561 LEU A O 1
ATOM 3247 N N . GLN A 1 505 ? -2.842 5.758 17.166 1.00 49.54 562 GLN A N 1
ATOM 3248 C CA . GLN A 1 505 ? -1.916 6.461 18.049 1.00 48.51 562 GLN A CA 1
ATOM 3249 C C . GLN A 1 505 ? -2.644 7.330 19.037 1.00 50.95 562 GLN A C 1
ATOM 3250 O O . GLN A 1 505 ? -2.283 7.345 20.206 1.00 52.39 562 GLN A O 1
ATOM 3256 N N . ASN A 1 506 ? -3.725 7.996 18.575 1.00 47.77 563 ASN A N 1
ATOM 3257 C CA . ASN A 1 506 ? -4.653 8.846 19.333 1.00 46.12 563 ASN A CA 1
ATOM 3258 C C . ASN A 1 506 ? -5.275 8.025 20.466 1.00 51.22 563 ASN A C 1
ATOM 3259 O O . ASN A 1 506 ? -5.313 8.493 21.592 1.00 51.45 563 ASN A O 1
ATOM 3264 N N . LYS A 1 507 ? -5.763 6.799 20.168 1.00 48.13 564 LYS A N 1
ATOM 3265 C CA . LYS A 1 507 ? -6.361 5.900 21.156 1.00 47.55 564 LYS A CA 1
ATOM 3266 C C . LYS A 1 507 ? -5.287 5.486 22.143 1.00 55.46 564 LYS A C 1
ATOM 3267 O O . LYS A 1 507 ? -5.434 5.734 23.339 1.00 57.87 564 LYS A O 1
ATOM 3273 N N . ASP A 1 508 ? -4.171 4.936 21.633 1.00 51.64 565 ASP A N 1
ATOM 3274 C CA . ASP A 1 508 ? -3.058 4.450 22.423 1.00 51.99 565 ASP A CA 1
ATOM 3275 C C . ASP A 1 508 ? -2.445 5.538 23.353 1.00 56.20 565 ASP A C 1
ATOM 3276 O O . ASP A 1 508 ? -1.707 5.161 24.278 1.00 57.22 565 ASP A O 1
ATOM 3281 N N . ARG A 1 509 ? -2.836 6.836 23.215 1.00 50.45 566 ARG A N 1
ATOM 3282 C CA . ARG A 1 509 ? -2.400 7.902 24.172 1.00 50.40 566 ARG A CA 1
ATOM 3283 C C . ARG A 1 509 ? -2.945 7.655 25.590 1.00 57.17 566 ARG A C 1
ATOM 3284 O O . ARG A 1 509 ? -2.352 8.122 26.561 1.00 58.66 566 ARG A O 1
ATOM 3292 N N . THR A 1 510 ? -4.075 6.928 25.715 1.00 54.05 567 THR A N 1
ATOM 3293 C CA . THR A 1 510 ? -4.687 6.596 27.010 1.00 53.21 567 THR A CA 1
ATOM 3294 C C . THR A 1 510 ? -3.734 5.747 27.827 1.00 58.44 567 THR A C 1
ATOM 3295 O O . THR A 1 510 ? -3.639 5.948 29.037 1.00 60.42 567 THR A O 1
ATOM 3299 N N . LEU A 1 511 ? -3.011 4.817 27.150 1.00 52.44 568 LEU A N 1
ATOM 3300 C CA . LEU A 1 511 ? -2.016 3.938 27.742 1.00 49.68 568 LEU A CA 1
ATOM 3301 C C . LEU A 1 511 ? -0.791 4.704 28.174 1.00 52.56 568 LEU A C 1
ATOM 3302 O O . LEU A 1 511 ? -0.301 4.477 29.268 1.00 53.15 568 LEU A O 1
ATOM 3307 N N . TRP A 1 512 ? -0.333 5.664 27.360 1.00 50.84 569 TRP A N 1
ATOM 3308 C CA . TRP A 1 512 ? 0.854 6.473 27.655 1.00 51.02 569 TRP A CA 1
ATOM 3309 C C . TRP A 1 512 ? 0.689 7.441 28.777 1.00 57.27 569 TRP A C 1
ATOM 3310 O O . TRP A 1 512 ? 1.634 7.572 29.559 1.00 58.30 569 TRP A O 1
ATOM 3321 N N . SER A 1 513 ? -0.496 8.119 28.883 1.00 54.16 570 SER A N 1
ATOM 3322 C CA . SER A 1 513 ? -0.859 9.039 29.994 1.00 52.99 570 SER A CA 1
ATOM 3323 C C . SER A 1 513 ? -0.903 8.259 31.260 1.00 55.60 570 SER A C 1
ATOM 3324 O O . SER A 1 513 ? -0.322 8.677 32.248 1.00 55.89 570 SER A O 1
ATOM 3327 N N . GLU A 1 514 ? -1.592 7.111 31.245 1.00 53.15 571 GLU A N 1
ATOM 3328 C CA . GLU A 1 514 ? -1.655 6.250 32.411 1.00 54.35 571 GLU A CA 1
ATOM 3329 C C . GLU A 1 514 ? -0.257 5.880 32.884 1.00 60.32 571 GLU A C 1
ATOM 3330 O O . GLU A 1 514 ? -0.009 6.026 34.070 1.00 63.04 571 GLU A O 1
ATOM 3336 N N . MET A 1 515 ? 0.668 5.496 31.971 1.00 55.64 572 MET A N 1
ATOM 3337 C CA . MET A 1 515 ? 2.023 5.188 32.384 1.00 55.82 572 MET A CA 1
ATOM 3338 C C . MET A 1 515 ? 2.782 6.378 32.883 1.00 60.32 572 MET A C 1
ATOM 3339 O O . MET A 1 515 ? 3.503 6.254 33.852 1.00 60.87 572 MET A O 1
ATOM 3344 N N . SER A 1 516 ? 2.583 7.535 32.280 1.00 58.83 573 SER A N 1
ATOM 3345 C CA . SER A 1 516 ? 3.216 8.786 32.695 1.00 59.37 573 SER A CA 1
ATOM 3346 C C . SER A 1 516 ? 2.927 9.160 34.162 1.00 66.90 573 SER A C 1
ATOM 3347 O O . SER A 1 516 ? 3.724 9.853 34.756 1.00 66.59 573 SER A O 1
ATOM 3350 N N . ARG A 1 517 ? 1.823 8.696 34.751 1.00 68.24 574 ARG A N 1
ATOM 3351 C CA . ARG A 1 517 ? 1.512 8.969 36.170 1.00 69.86 574 ARG A CA 1
ATOM 3352 C C . ARG A 1 517 ? 2.402 8.127 37.097 1.00 75.09 574 ARG A C 1
ATOM 3353 O O . ARG A 1 517 ? 2.852 8.604 38.146 1.00 75.34 574 ARG A O 1
ATOM 3361 N N . LEU A 1 518 ? 2.605 6.862 36.704 1.00 71.75 575 LEU A N 1
ATOM 3362 C CA . LEU A 1 518 ? 3.339 5.801 37.387 1.00 72.24 575 LEU A CA 1
ATOM 3363 C C . LEU A 1 518 ? 4.866 5.822 37.160 1.00 72.56 575 LEU A C 1
ATOM 3364 O O . LEU A 1 518 ? 5.643 5.662 38.103 1.00 72.25 575 LEU A O 1
ATOM 3369 N N . ASN A 1 519 ? 5.278 5.910 35.886 1.00 64.30 576 ASN A N 1
ATOM 3370 C CA . ASN A 1 519 ? 6.649 5.927 35.481 1.00 60.99 576 ASN A CA 1
ATOM 3371 C C . ASN A 1 519 ? 6.870 7.050 34.469 1.00 65.06 576 ASN A C 1
ATOM 3372 O O . ASN A 1 519 ? 7.120 6.783 33.278 1.00 65.91 576 ASN A O 1
ATOM 3377 N N . PRO A 1 520 ? 6.852 8.336 34.921 1.00 58.88 577 PRO A N 1
ATOM 3378 C CA . PRO A 1 520 ? 7.113 9.436 33.963 1.00 56.74 577 PRO A CA 1
ATOM 3379 C C . PRO A 1 520 ? 8.482 9.370 33.282 1.00 60.55 577 PRO A C 1
ATOM 3380 O O . PRO A 1 520 ? 8.627 9.893 32.185 1.00 62.67 577 PRO A O 1
ATOM 3384 N N . SER A 1 521 ? 9.477 8.720 33.897 1.00 55.19 578 SER A N 1
ATOM 3385 C CA . SER A 1 521 ? 10.827 8.646 33.329 1.00 53.56 578 SER A CA 1
ATOM 3386 C C . SER A 1 521 ? 10.900 7.755 32.104 1.00 59.32 578 SER A C 1
ATOM 3387 O O . SER A 1 521 ? 11.431 8.207 31.072 1.00 59.05 578 SER A O 1
ATOM 3390 N N . ALA A 1 522 ? 10.348 6.496 32.198 1.00 53.90 579 ALA A N 1
ATOM 3391 C CA . ALA A 1 522 ? 10.375 5.546 31.088 1.00 52.80 579 ALA A CA 1
ATOM 3392 C C . ALA A 1 522 ? 9.529 6.046 29.873 1.00 59.30 579 ALA A C 1
ATOM 3393 O O . ALA A 1 522 ? 9.910 5.841 28.711 1.00 61.04 579 ALA A O 1
ATOM 3395 N N . VAL A 1 523 ? 8.443 6.787 30.154 1.00 53.87 580 VAL A N 1
ATOM 3396 C CA . VAL A 1 523 ? 7.631 7.426 29.138 1.00 52.66 580 VAL A CA 1
ATOM 3397 C C . VAL A 1 523 ? 8.452 8.533 28.442 1.00 57.40 580 VAL A C 1
ATOM 3398 O O . VAL A 1 523 ? 8.546 8.534 27.209 1.00 58.07 580 VAL A O 1
ATOM 3402 N N . ALA A 1 524 ? 9.064 9.450 29.226 1.00 53.12 581 ALA A N 1
ATOM 3403 C CA . ALA A 1 524 ? 9.859 10.557 28.676 1.00 52.74 581 ALA A CA 1
ATOM 3404 C C . ALA A 1 524 ? 11.125 10.112 27.943 1.00 54.92 581 ALA A C 1
ATOM 3405 O O . ALA A 1 524 ? 11.550 10.785 27.006 1.00 54.68 581 ALA A O 1
ATOM 3407 N N . THR A 1 525 ? 11.712 8.975 28.346 1.00 51.16 582 THR A N 1
ATOM 3408 C CA . THR A 1 525 ? 12.905 8.381 27.704 1.00 50.20 582 THR A CA 1
ATOM 3409 C C . THR A 1 525 ? 12.499 7.825 26.314 1.00 52.91 582 THR A C 1
ATOM 3410 O O . THR A 1 525 ? 13.236 7.992 25.331 1.00 51.59 582 THR A O 1
ATOM 3414 N N . ALA A 1 526 ? 11.310 7.155 26.252 1.00 48.06 583 ALA A N 1
ATOM 3415 C CA . ALA A 1 526 ? 10.758 6.620 25.016 1.00 46.46 583 ALA A CA 1
ATOM 3416 C C . ALA A 1 526 ? 10.513 7.817 24.108 1.00 51.10 583 ALA A C 1
ATOM 3417 O O . ALA A 1 526 ? 11.174 7.903 23.078 1.00 51.54 583 ALA A O 1
ATOM 3419 N N . ALA A 1 527 ? 9.668 8.802 24.550 1.00 47.07 584 ALA A N 1
ATOM 3420 C CA . ALA A 1 527 ? 9.366 10.059 23.845 1.00 46.01 584 ALA A CA 1
ATOM 3421 C C . ALA A 1 527 ? 10.620 10.814 23.390 1.00 50.29 584 ALA A C 1
ATOM 3422 O O . ALA A 1 527 ? 10.807 10.961 22.197 1.00 51.19 584 ALA A O 1
ATOM 3424 N N . LEU A 1 528 ? 11.512 11.222 24.300 1.00 48.07 585 LEU A N 1
ATOM 3425 C CA . LEU A 1 528 ? 12.720 11.981 23.903 1.00 48.80 585 LEU A CA 1
ATOM 3426 C C . LEU A 1 528 ? 13.788 11.202 23.123 1.00 53.38 585 LEU A C 1
ATOM 3427 O O . LEU A 1 528 ? 14.651 11.833 22.495 1.00 52.82 585 LEU A O 1
ATOM 3432 N N . GLY A 1 529 ? 13.748 9.867 23.215 1.00 49.67 586 GLY A N 1
ATOM 3433 C CA . GLY A 1 529 ? 14.694 8.988 22.559 1.00 49.97 586 GLY A CA 1
ATOM 3434 C C . GLY A 1 529 ? 16.077 9.072 23.158 1.00 58.61 586 GLY A C 1
ATOM 3435 O O . GLY A 1 529 ? 17.064 8.754 22.489 1.00 60.46 586 GLY A O 1
ATOM 3436 N N . GLN A 1 530 ? 16.150 9.521 24.420 1.00 55.97 587 GLN A N 1
ATOM 3437 C CA . GLN A 1 530 ? 17.369 9.657 25.206 1.00 55.77 587 GLN A CA 1
ATOM 3438 C C . GLN A 1 530 ? 17.027 9.477 26.681 1.00 61.21 587 GLN A C 1
ATOM 3439 O O . GLN A 1 530 ? 15.903 9.782 27.112 1.00 62.72 587 GLN A O 1
ATOM 3445 N N . ARG A 1 531 ? 17.992 8.948 27.443 1.00 55.85 588 ARG A N 1
ATOM 3446 C CA . ARG A 1 531 ? 17.825 8.625 28.849 1.00 53.93 588 ARG A CA 1
ATOM 3447 C C . ARG A 1 531 ? 17.605 9.867 29.727 1.00 57.63 588 ARG A C 1
ATOM 3448 O O . ARG A 1 531 ? 18.477 10.739 29.841 1.00 58.05 588 ARG A O 1
ATOM 3456 N N . VAL A 1 532 ? 16.380 9.973 30.261 1.00 52.48 589 VAL A N 1
ATOM 3457 C CA . VAL A 1 532 ? 15.947 11.071 31.114 1.00 51.31 589 VAL A CA 1
ATOM 3458 C C . VAL A 1 532 ? 15.269 10.526 32.359 1.00 56.55 589 VAL A C 1
ATOM 3459 O O . VAL A 1 532 ? 14.749 9.413 32.370 1.00 56.35 589 VAL A O 1
ATOM 3463 N N . SER A 1 533 ? 15.318 11.335 33.405 1.00 54.70 590 SER A N 1
ATOM 3464 C CA . SER A 1 533 ? 14.718 11.194 34.715 1.00 55.38 590 SER A CA 1
ATOM 3465 C C . SER A 1 533 ? 13.495 12.166 34.692 1.00 59.12 590 SER A C 1
ATOM 3466 O O . SER A 1 533 ? 13.587 13.260 34.129 1.00 57.93 590 SER A O 1
ATOM 3469 N N . ALA A 1 534 ? 12.360 11.761 35.284 1.00 55.53 591 ALA A N 1
ATOM 3470 C CA . ALA A 1 534 ? 11.163 12.586 35.299 1.00 55.01 591 ALA A CA 1
ATOM 3471 C C . ALA A 1 534 ? 10.349 12.435 36.567 1.00 58.60 591 ALA A C 1
ATOM 3472 O O . ALA A 1 534 ? 10.332 11.366 37.172 1.00 57.52 591 ALA A O 1
ATOM 3474 N N . ARG A 1 535 ? 9.697 13.528 36.971 1.00 56.40 592 ARG A N 1
ATOM 3475 C CA . ARG A 1 535 ? 8.869 13.597 38.173 1.00 58.44 592 ARG A CA 1
ATOM 3476 C C . ARG A 1 535 ? 7.551 14.278 37.844 1.00 61.86 592 ARG A C 1
ATOM 3477 O O . ARG A 1 535 ? 7.538 15.307 37.180 1.00 60.32 592 ARG A O 1
ATOM 3485 N N . MET A 1 536 ? 6.447 13.743 38.345 1.00 60.25 593 MET A N 1
ATOM 3486 C CA . MET A 1 536 ? 5.148 14.367 38.116 1.00 60.18 593 MET A CA 1
ATOM 3487 C C . MET A 1 536 ? 4.982 15.476 39.160 1.00 63.52 593 MET A C 1
ATOM 3488 O O . MET A 1 536 ? 5.067 15.202 40.361 1.00 64.22 593 MET A O 1
ATOM 3493 N N . LEU A 1 537 ? 4.796 16.722 38.700 1.00 58.30 594 LEU A N 1
ATOM 3494 C CA . LEU A 1 537 ? 4.532 17.905 39.531 1.00 57.27 594 LEU A CA 1
ATOM 3495 C C . LEU A 1 537 ? 3.046 18.183 39.385 1.00 62.04 594 LEU A C 1
ATOM 3496 O O . LEU A 1 537 ? 2.646 19.235 38.877 1.00 61.15 594 LEU A O 1
ATOM 3501 N N . GLY A 1 538 ? 2.250 17.194 39.767 1.00 60.14 595 GLY A N 1
ATOM 3502 C CA . GLY A 1 538 ? 0.802 17.241 39.639 1.00 60.75 595 GLY A CA 1
ATOM 3503 C C . GLY A 1 538 ? 0.282 16.664 38.334 1.00 65.31 595 GLY A C 1
ATOM 3504 O O . GLY A 1 538 ? -0.036 15.471 38.264 1.00 66.72 595 GLY A O 1
ATOM 3505 N N . ASP A 1 539 ? 0.149 17.510 37.305 1.00 60.24 596 ASP A N 1
ATOM 3506 C CA . ASP A 1 539 ? -0.416 17.101 36.016 1.00 59.95 596 ASP A CA 1
ATOM 3507 C C . ASP A 1 539 ? 0.565 17.350 34.870 1.00 65.41 596 ASP A C 1
ATOM 3508 O O . ASP A 1 539 ? 0.206 17.261 33.688 1.00 65.29 596 ASP A O 1
ATOM 3513 N N . VAL A 1 540 ? 1.823 17.597 35.241 1.00 60.71 597 VAL A N 1
ATOM 3514 C CA . VAL A 1 540 ? 2.922 17.946 34.350 1.00 58.82 597 VAL A CA 1
ATOM 3515 C C . VAL A 1 540 ? 4.213 17.278 34.842 1.00 61.84 597 VAL A C 1
ATOM 3516 O O . VAL A 1 540 ? 4.363 17.092 36.042 1.00 61.72 597 VAL A O 1
ATOM 3520 N N . MET A 1 541 ? 5.122 16.899 33.927 1.00 58.52 598 MET A N 1
ATOM 3521 C CA . MET A 1 541 ? 6.384 16.253 34.289 1.00 58.39 598 MET A CA 1
ATOM 3522 C C . MET A 1 541 ? 7.555 17.209 34.289 1.00 57.71 598 MET A C 1
ATOM 3523 O O . MET A 1 541 ? 7.754 17.946 33.313 1.00 53.97 598 MET A O 1
ATOM 3528 N N . ALA A 1 542 ? 8.390 17.111 35.334 1.00 55.39 599 ALA A N 1
ATOM 3529 C CA . ALA A 1 542 ? 9.679 17.799 35.462 1.00 55.91 599 ALA A CA 1
ATOM 3530 C C . ALA A 1 542 ? 10.727 16.833 34.837 1.00 60.96 599 ALA A C 1
ATOM 3531 O O . ALA A 1 542 ? 10.722 15.639 35.142 1.00 59.55 599 ALA A O 1
ATOM 3533 N N . ILE A 1 543 ? 11.572 17.338 33.927 1.00 58.80 600 ILE A N 1
ATOM 3534 C CA . ILE A 1 543 ? 12.577 16.563 33.210 1.00 58.32 600 ILE A CA 1
ATOM 3535 C C . ILE A 1 543 ? 13.978 16.992 33.571 1.00 64.83 600 ILE A C 1
ATOM 3536 O O . ILE A 1 543 ? 14.293 18.191 33.631 1.00 66.81 600 ILE A O 1
ATOM 3541 N N . SER A 1 544 ? 14.823 15.986 33.748 1.00 61.35 601 SER A N 1
ATOM 3542 C CA . SER A 1 544 ? 16.258 16.064 33.963 1.00 62.01 601 SER A CA 1
ATOM 3543 C C . SER A 1 544 ? 16.849 14.978 33.085 1.00 63.01 601 SER A C 1
ATOM 3544 O O . SER A 1 544 ? 16.286 13.898 32.984 1.00 61.94 601 SER A O 1
ATOM 3547 N N . ARG A 1 545 ? 17.946 15.282 32.415 1.00 60.25 602 ARG A N 1
ATOM 3548 C CA . ARG A 1 545 ? 18.671 14.371 31.539 1.00 59.59 602 ARG A CA 1
ATOM 3549 C C . ARG A 1 545 ? 19.552 13.471 32.364 1.00 65.11 602 ARG A C 1
ATOM 3550 O O . ARG A 1 545 ? 20.034 13.874 33.416 1.00 64.18 602 ARG A O 1
ATOM 3558 N N . CYS A 1 546 ? 19.798 12.266 31.874 1.00 64.81 603 CYS A N 1
ATOM 3559 C CA . CYS A 1 546 ? 20.696 11.343 32.541 1.00 65.56 603 CYS A CA 1
ATOM 3560 C C . CYS A 1 546 ? 22.052 11.346 31.870 1.00 71.60 603 CYS A C 1
ATOM 3561 O O . CYS A 1 546 ? 22.163 11.430 30.642 1.00 70.39 603 CYS A O 1
ATOM 3564 N N . VAL A 1 547 ? 23.092 11.313 32.702 1.00 70.47 604 VAL A N 1
ATOM 3565 C CA . VAL A 1 547 ? 24.487 11.390 32.283 1.00 69.91 604 VAL A CA 1
ATOM 3566 C C . VAL A 1 547 ? 25.189 10.023 32.382 1.00 72.85 604 VAL A C 1
ATOM 3567 O O . VAL A 1 547 ? 24.886 9.237 33.275 1.00 72.66 604 VAL A O 1
ATOM 3571 N N . GLU A 1 548 ? 26.094 9.733 31.432 1.00 69.22 605 GLU A N 1
ATOM 3572 C CA . GLU A 1 548 ? 26.874 8.494 31.401 1.00 68.59 605 GLU A CA 1
ATOM 3573 C C . GLU A 1 548 ? 27.908 8.442 32.559 1.00 72.38 605 GLU A C 1
ATOM 3574 O O . GLU A 1 548 ? 28.490 9.475 32.913 1.00 72.02 605 GLU A O 1
ATOM 3580 N N . VAL A 1 549 ? 28.097 7.232 33.155 1.00 68.66 606 VAL A N 1
ATOM 3581 C CA . VAL A 1 549 ? 29.071 6.916 34.215 1.00 67.67 606 VAL A CA 1
ATOM 3582 C C . VAL A 1 549 ? 30.225 6.294 33.475 1.00 75.65 606 VAL A C 1
ATOM 3583 O O . VAL A 1 549 ? 30.093 5.179 32.953 1.00 73.62 606 VAL A O 1
ATOM 3587 N N . ARG A 1 550 ? 31.332 7.054 33.372 1.00 77.46 607 ARG A N 1
ATOM 3588 C CA . ARG A 1 550 ? 32.532 6.657 32.642 1.00 79.24 607 ARG A CA 1
ATOM 3589 C C . ARG A 1 550 ? 33.537 5.928 33.544 1.00 88.82 607 ARG A C 1
ATOM 3590 O O . ARG A 1 550 ? 34.158 4.951 33.102 1.00 90.08 607 ARG A O 1
ATOM 3598 N N . GLY A 1 551 ? 33.636 6.346 34.804 1.00 87.66 608 GLY A N 1
ATOM 3599 C CA . GLY A 1 551 ? 34.530 5.696 35.759 1.00 88.62 608 GLY A CA 1
ATOM 3600 C C . GLY A 1 551 ? 34.035 4.323 36.188 1.00 93.05 608 GLY A C 1
ATOM 3601 O O . GLY A 1 551 ? 32.927 4.218 36.733 1.00 93.51 608 GLY A O 1
ATOM 3602 N N . GLY A 1 552 ? 34.858 3.291 35.937 1.00 87.31 609 GLY A N 1
ATOM 3603 C CA . GLY A 1 552 ? 34.608 1.887 36.271 1.00 86.65 609 GLY A CA 1
ATOM 3604 C C . GLY A 1 552 ? 33.746 1.616 37.495 1.00 89.68 609 GLY A C 1
ATOM 3605 O O . GLY A 1 552 ? 34.011 2.155 38.573 1.00 88.92 609 GLY A O 1
ATOM 3606 N N . VAL A 1 553 ? 32.690 0.781 37.317 1.00 85.75 610 VAL A N 1
ATOM 3607 C CA . VAL A 1 553 ? 31.671 0.395 38.311 1.00 85.04 610 VAL A CA 1
ATOM 3608 C C . VAL A 1 553 ? 31.938 -0.998 38.880 1.00 88.32 610 VAL A C 1
ATOM 3609 O O . VAL A 1 553 ? 32.343 -1.890 38.137 1.00 87.32 610 VAL A O 1
ATOM 3613 N N . TYR A 1 554 ? 31.666 -1.185 40.194 1.00 85.66 611 TYR A N 1
ATOM 3614 C CA . TYR A 1 554 ? 31.893 -2.430 40.936 1.00 86.05 611 TYR A CA 1
ATOM 3615 C C . TYR A 1 554 ? 30.682 -2.830 41.754 1.00 88.75 611 TYR A C 1
ATOM 3616 O O . TYR A 1 554 ? 30.185 -2.018 42.536 1.00 88.08 611 TYR A O 1
ATOM 3625 N N . VAL A 1 555 ? 30.238 -4.096 41.607 1.00 85.50 612 VAL A N 1
ATOM 3626 C CA . VAL A 1 555 ? 29.102 -4.677 42.340 1.00 85.82 612 VAL A CA 1
ATOM 3627 C C . VAL A 1 555 ? 29.552 -5.327 43.646 1.00 91.56 612 VAL A C 1
ATOM 3628 O O . VAL A 1 555 ? 30.546 -6.061 43.665 1.00 91.25 612 VAL A O 1
ATOM 3632 N N . GLN A 1 556 ? 28.809 -5.064 44.732 1.00 88.73 613 GLN A N 1
ATOM 3633 C CA . GLN A 1 556 ? 29.090 -5.625 46.054 1.00 88.22 613 GLN A CA 1
ATOM 3634 C C . GLN A 1 556 ? 28.443 -6.995 46.251 1.00 90.53 613 GLN A C 1
ATOM 3635 O O . GLN A 1 556 ? 27.221 -7.146 46.124 1.00 89.99 613 GLN A O 1
ATOM 3641 N N . ASN A 1 557 ? 29.297 -7.979 46.588 1.00 85.96 614 ASN A N 1
ATOM 3642 C CA . ASN A 1 557 ? 28.996 -9.387 46.857 1.00 84.50 614 ASN A CA 1
ATOM 3643 C C . ASN A 1 557 ? 27.807 -9.649 47.793 1.00 84.80 614 ASN A C 1
ATOM 3644 O O . ASN A 1 557 ? 27.147 -10.653 47.597 1.00 83.98 614 ASN A O 1
ATOM 3649 N N . SER A 1 558 ? 27.502 -8.765 48.758 1.00 80.35 615 SER A N 1
ATOM 3650 C CA . SER A 1 558 ? 26.352 -8.981 49.649 1.00 80.97 615 SER A CA 1
ATOM 3651 C C . SER A 1 558 ? 25.218 -7.948 49.486 1.00 86.26 615 SER A C 1
ATOM 3652 O O . SER A 1 558 ? 25.464 -6.787 49.150 1.00 86.54 615 SER A O 1
ATOM 3655 N N . MET A 1 559 ? 23.978 -8.392 49.763 1.00 82.74 616 MET A N 1
ATOM 3656 C CA . MET A 1 559 ? 22.726 -7.629 49.706 1.00 82.17 616 MET A CA 1
ATOM 3657 C C . MET A 1 559 ? 22.048 -7.578 51.093 1.00 89.72 616 MET A C 1
ATOM 3658 O O . MET A 1 559 ? 20.817 -7.496 51.196 1.00 89.28 616 MET A O 1
ATOM 3663 N N . ARG A 1 560 ? 22.866 -7.620 52.160 1.00 88.56 617 ARG A N 1
ATOM 3664 C CA . ARG A 1 560 ? 22.385 -7.565 53.538 1.00 89.01 617 ARG A CA 1
ATOM 3665 C C . ARG A 1 560 ? 22.631 -6.189 54.125 1.00 96.52 617 ARG A C 1
ATOM 3666 O O . ARG A 1 560 ? 23.691 -5.604 53.885 1.00 95.09 617 ARG A O 1
ATOM 3674 N N . VAL A 1 561 ? 21.646 -5.656 54.866 1.00 97.42 618 VAL A N 1
ATOM 3675 C CA . VAL A 1 561 ? 21.770 -4.343 55.505 1.00 99.82 618 VAL A CA 1
ATOM 3676 C C . VAL A 1 561 ? 22.816 -4.426 56.664 1.00 109.13 618 VAL A C 1
ATOM 3677 O O . VAL A 1 561 ? 22.543 -5.094 57.672 1.00 108.46 618 VAL A O 1
ATOM 3681 N N . PRO A 1 562 ? 24.030 -3.816 56.521 1.00 109.62 619 PRO A N 1
ATOM 3682 C CA . PRO A 1 562 ? 25.008 -3.893 57.620 1.00 110.62 619 PRO A CA 1
ATOM 3683 C C . PRO A 1 562 ? 24.522 -3.147 58.867 1.00 117.22 619 PRO A C 1
ATOM 3684 O O . PRO A 1 562 ? 24.362 -1.917 58.863 1.00 116.68 619 PRO A O 1
ATOM 3688 N N . GLY A 1 563 ? 24.225 -3.939 59.898 1.00 115.23 620 GLY A N 1
ATOM 3689 C CA . GLY A 1 563 ? 23.721 -3.471 61.183 1.00 115.23 620 GLY A CA 1
ATOM 3690 C C . GLY A 1 563 ? 22.304 -3.915 61.470 1.00 119.50 620 GLY A C 1
ATOM 3691 O O . GLY A 1 563 ? 21.786 -3.640 62.556 1.00 119.48 620 GLY A O 1
ATOM 3692 N N . GLU A 1 564 ? 21.660 -4.596 60.498 1.00 115.87 621 GLU A N 1
ATOM 3693 C CA . GLU A 1 564 ? 20.280 -5.064 60.618 1.00 115.57 621 GLU A CA 1
ATOM 3694 C C . GLU A 1 564 ? 20.060 -6.451 60.035 1.00 121.05 621 GLU A C 1
ATOM 3695 O O . GLU A 1 564 ? 20.279 -6.675 58.838 1.00 120.91 621 GLU A O 1
ATOM 3701 N N . ARG A 1 565 ? 19.599 -7.378 60.880 1.00 117.84 622 ARG A N 1
ATOM 3702 C CA . ARG A 1 565 ? 19.262 -8.726 60.443 1.00 117.60 622 ARG A CA 1
ATOM 3703 C C . ARG A 1 565 ? 17.757 -8.711 60.152 1.00 119.87 622 ARG A C 1
ATOM 3704 O O . ARG A 1 565 ? 17.008 -7.981 60.816 1.00 118.81 622 ARG A O 1
ATOM 3712 N N . GLY A 1 566 ? 17.343 -9.451 59.127 1.00 115.21 623 GLY A N 1
ATOM 3713 C CA . GLY A 1 566 ? 15.942 -9.492 58.719 1.00 114.45 623 GLY A CA 1
ATOM 3714 C C . GLY A 1 566 ? 15.584 -8.528 57.599 1.00 116.28 623 GLY A C 1
ATOM 3715 O O . GLY A 1 566 ? 14.583 -8.746 56.907 1.00 115.72 623 GLY A O 1
ATOM 3716 N N . THR A 1 567 ? 16.383 -7.442 57.423 1.00 110.80 624 THR A N 1
ATOM 3717 C CA . THR A 1 567 ? 16.209 -6.462 56.343 1.00 109.72 624 THR A CA 1
ATOM 3718 C C . THR A 1 567 ? 17.396 -6.523 55.393 1.00 111.64 624 THR A C 1
ATOM 3719 O O . THR A 1 567 ? 18.553 -6.573 55.826 1.00 111.48 624 THR A O 1
ATOM 3723 N N . CYS A 1 568 ? 17.082 -6.621 54.091 1.00 105.53 625 CYS A N 1
ATOM 3724 C CA . CYS A 1 568 ? 18.033 -6.746 52.987 1.00 103.44 625 CYS A CA 1
ATOM 3725 C C . CYS A 1 568 ? 17.761 -5.646 51.961 1.00 100.87 625 CYS A C 1
ATOM 3726 O O . CYS A 1 568 ? 16.684 -5.048 51.980 1.00 99.48 625 CYS A O 1
ATOM 3729 N N . TYR A 1 569 ? 18.720 -5.411 51.042 1.00 93.59 626 TYR A N 1
ATOM 3730 C CA . TYR A 1 569 ? 18.562 -4.494 49.910 1.00 91.13 626 TYR A CA 1
ATOM 3731 C C . TYR A 1 569 ? 17.917 -5.322 48.795 1.00 88.74 626 TYR A C 1
ATOM 3732 O O . TYR A 1 569 ? 18.349 -6.449 48.545 1.00 86.89 626 TYR A O 1
ATOM 3741 N N . SER A 1 570 ? 16.883 -4.775 48.143 1.00 82.83 627 SER A N 1
ATOM 3742 C CA . SER A 1 570 ? 16.141 -5.449 47.065 1.00 81.63 627 SER A CA 1
ATOM 3743 C C . SER A 1 570 ? 16.959 -5.667 45.769 1.00 82.68 627 SER A C 1
ATOM 3744 O O . SER A 1 570 ? 16.774 -6.686 45.092 1.00 81.45 627 SER A O 1
ATOM 3747 N N . ARG A 1 571 ? 17.858 -4.711 45.446 1.00 77.49 628 ARG A N 1
ATOM 3748 C CA . ARG A 1 571 ? 18.740 -4.704 44.270 1.00 76.40 628 ARG A CA 1
ATOM 3749 C C . ARG A 1 571 ? 20.199 -4.585 44.746 1.00 79.12 628 ARG A C 1
ATOM 3750 O O . ARG A 1 571 ? 20.424 -4.019 45.819 1.00 79.05 628 ARG A O 1
ATOM 3758 N N . PRO A 1 572 ? 21.202 -5.086 43.989 1.00 74.42 629 PRO A N 1
ATOM 3759 C CA . PRO A 1 572 ? 22.597 -5.033 44.461 1.00 73.99 629 PRO A CA 1
ATOM 3760 C C . PRO A 1 572 ? 23.203 -3.669 44.684 1.00 78.55 629 PRO A C 1
ATOM 3761 O O . PRO A 1 572 ? 22.782 -2.682 44.089 1.00 77.25 629 PRO A O 1
ATOM 3765 N N . LEU A 1 573 ? 24.246 -3.643 45.522 1.00 77.12 630 LEU A N 1
ATOM 3766 C CA . LEU A 1 573 ? 24.991 -2.427 45.820 1.00 76.66 630 LEU A CA 1
ATOM 3767 C C . LEU A 1 573 ? 26.131 -2.301 44.843 1.00 78.72 630 LEU A C 1
ATOM 3768 O O . LEU A 1 573 ? 26.696 -3.315 44.409 1.00 77.07 630 LEU A O 1
ATOM 3773 N N . VAL A 1 574 ? 26.427 -1.043 44.461 1.00 75.16 631 VAL A N 1
ATOM 3774 C CA . VAL A 1 574 ? 27.501 -0.654 43.538 1.00 74.51 631 VAL A CA 1
ATOM 3775 C C . VAL A 1 574 ? 28.381 0.492 44.136 1.00 78.74 631 VAL A C 1
ATOM 3776 O O . VAL A 1 574 ? 27.965 1.201 45.067 1.00 76.88 631 VAL A O 1
ATOM 3780 N N . THR A 1 575 ? 29.580 0.670 43.550 1.00 76.15 632 THR A N 1
ATOM 3781 C CA . THR A 1 575 ? 30.526 1.743 43.849 1.00 76.87 632 THR A CA 1
ATOM 3782 C C . THR A 1 575 ? 30.922 2.360 42.487 1.00 82.68 632 THR A C 1
ATOM 3783 O O . THR A 1 575 ? 31.154 1.614 41.520 1.00 83.21 632 THR A O 1
ATOM 3787 N N . PHE A 1 576 ? 30.901 3.706 42.385 1.00 78.45 633 PHE A N 1
ATOM 3788 C CA . PHE A 1 576 ? 31.202 4.390 41.124 1.00 77.95 633 PHE A CA 1
ATOM 3789 C C . PHE A 1 576 ? 31.643 5.839 41.331 1.00 84.95 633 PHE A C 1
ATOM 3790 O O . PHE A 1 576 ? 31.522 6.385 42.436 1.00 83.61 633 PHE A O 1
ATOM 3798 N N . GLU A 1 577 ? 32.131 6.442 40.230 1.00 84.94 634 GLU A N 1
ATOM 3799 C CA . GLU A 1 577 ? 32.670 7.795 40.089 1.00 86.75 634 GLU A CA 1
ATOM 3800 C C . GLU A 1 577 ? 31.745 8.676 39.216 1.00 91.33 634 GLU A C 1
ATOM 3801 O O . GLU A 1 577 ? 31.627 8.456 37.996 1.00 90.75 634 GLU A O 1
ATOM 3807 N N . HIS A 1 578 ? 31.140 9.700 39.834 1.00 87.47 635 HIS A N 1
ATOM 3808 C CA . HIS A 1 578 ? 30.310 10.679 39.142 1.00 87.31 635 HIS A CA 1
ATOM 3809 C C . HIS A 1 578 ? 30.531 12.092 39.698 1.00 94.00 635 HIS A C 1
ATOM 3810 O O . HIS A 1 578 ? 30.431 12.315 40.917 1.00 92.38 635 HIS A O 1
ATOM 3817 N N . ASN A 1 579 ? 30.793 13.045 38.768 1.00 94.55 636 ASN A N 1
ATOM 3818 C CA . ASN A 1 579 ? 31.066 14.467 39.017 1.00 96.72 636 ASN A CA 1
ATOM 3819 C C . ASN A 1 579 ? 32.412 14.580 39.799 1.00 106.59 636 ASN A C 1
ATOM 3820 O O . ASN A 1 579 ? 33.437 14.043 39.346 1.00 106.79 636 ASN A O 1
ATOM 3825 N N . GLY A 1 580 ? 32.388 15.234 40.957 1.00 106.28 637 GLY A N 1
ATOM 3826 C CA . GLY A 1 580 ? 33.571 15.438 41.780 1.00 107.53 637 GLY A CA 1
ATOM 3827 C C . GLY A 1 580 ? 33.904 14.265 42.669 1.00 114.12 637 GLY A C 1
ATOM 3828 O O . GLY A 1 580 ? 35.020 13.741 42.599 1.00 114.23 637 GLY A O 1
ATOM 3829 N N . THR A 1 581 ? 32.932 13.862 43.526 1.00 112.09 638 THR A N 1
ATOM 3830 C CA . THR A 1 581 ? 33.042 12.755 44.491 1.00 112.55 638 THR A CA 1
ATOM 3831 C C . THR A 1 581 ? 33.486 11.444 43.799 1.00 117.26 638 THR A C 1
ATOM 3832 O O . THR A 1 581 ? 32.729 10.842 43.018 1.00 117.24 638 THR A O 1
ATOM 3836 N N . GLY A 1 582 ? 34.743 11.074 44.065 1.00 112.91 639 GLY A N 1
ATOM 3837 C CA . GLY A 1 582 ? 35.417 9.904 43.506 1.00 111.87 639 GLY A CA 1
ATOM 3838 C C . GLY A 1 582 ? 34.769 8.565 43.797 1.00 112.83 639 GLY A C 1
ATOM 3839 O O . GLY A 1 582 ? 34.918 7.636 43.001 1.00 112.38 639 GLY A O 1
ATOM 3840 N N . VAL A 1 583 ? 34.080 8.434 44.954 1.00 106.52 640 VAL A N 1
ATOM 3841 C CA . VAL A 1 583 ? 33.392 7.195 45.337 1.00 104.81 640 VAL A CA 1
ATOM 3842 C C . VAL A 1 583 ? 31.983 7.507 45.805 1.00 106.18 640 VAL A C 1
ATOM 3843 O O . VAL A 1 583 ? 31.776 8.406 46.635 1.00 106.73 640 VAL A O 1
ATOM 3847 N N . ILE A 1 584 ? 31.014 6.764 45.241 1.00 98.56 641 ILE A N 1
ATOM 3848 C CA . ILE A 1 584 ? 29.603 6.875 45.572 1.00 95.71 641 ILE A CA 1
ATOM 3849 C C . ILE A 1 584 ? 29.116 5.526 46.091 1.00 94.04 641 ILE A C 1
ATOM 3850 O O . ILE A 1 584 ? 29.300 4.503 45.427 1.00 91.73 641 ILE A O 1
ATOM 3855 N N . GLU A 1 585 ? 28.495 5.531 47.280 1.00 89.11 642 GLU A N 1
ATOM 3856 C CA . GLU A 1 585 ? 27.909 4.324 47.868 1.00 87.99 642 GLU A CA 1
ATOM 3857 C C . GLU A 1 585 ? 26.494 4.202 47.255 1.00 90.71 642 GLU A C 1
ATOM 3858 O O . G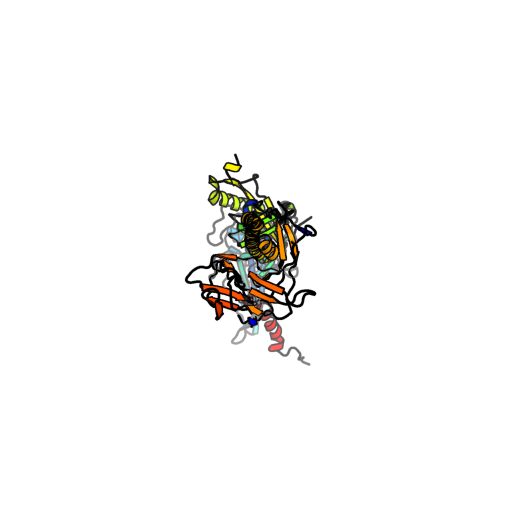LU A 1 585 ? 25.504 4.692 47.818 1.00 89.78 642 GLU A O 1
ATOM 3864 N N . GLY A 1 586 ? 26.448 3.602 46.058 1.00 86.15 643 GLY A N 1
ATOM 3865 C CA . GLY A 1 586 ? 25.230 3.455 45.270 1.00 85.04 643 GLY A CA 1
ATOM 3866 C C . GLY A 1 586 ? 24.580 2.089 45.144 1.00 85.41 643 GLY A C 1
ATOM 3867 O O . GLY A 1 586 ? 25.063 1.090 45.687 1.00 85.19 643 GLY A O 1
ATOM 3868 N N . GLN A 1 587 ? 23.464 2.057 44.388 1.00 78.60 644 GLN A N 1
ATOM 3869 C CA . GLN A 1 587 ? 22.644 0.862 44.134 1.00 76.21 644 GLN A CA 1
ATOM 3870 C C . GLN A 1 587 ? 22.361 0.636 42.641 1.00 75.19 644 GLN A C 1
ATOM 3871 O O . GLN A 1 587 ? 22.229 1.603 41.888 1.00 74.20 644 GLN A O 1
ATOM 3877 N N . LEU A 1 588 ? 22.274 -0.643 42.221 1.00 67.51 645 LEU A N 1
ATOM 3878 C CA . LEU A 1 588 ? 21.977 -0.988 40.837 1.00 65.04 645 LEU A CA 1
ATOM 3879 C C . LEU A 1 588 ? 20.481 -0.841 40.568 1.00 70.48 645 LEU A C 1
ATOM 3880 O O . LEU A 1 588 ? 19.680 -1.669 41.000 1.00 69.80 645 LEU A O 1
ATOM 3885 N N . GLY A 1 589 ? 20.127 0.213 39.838 1.00 67.75 646 GLY A N 1
ATOM 3886 C CA . GLY A 1 589 ? 18.750 0.508 39.476 1.00 67.22 646 GLY A CA 1
ATOM 3887 C C . GLY A 1 589 ? 18.305 -0.262 38.256 1.00 71.56 646 GLY A C 1
ATOM 3888 O O . GLY A 1 589 ? 18.873 -1.302 37.907 1.00 71.45 646 GLY A O 1
ATOM 3889 N N . ASP A 1 590 ? 17.269 0.241 37.608 1.00 68.75 647 ASP A N 1
ATOM 3890 C CA . ASP A 1 590 ? 16.714 -0.396 36.426 1.00 68.44 647 ASP A CA 1
ATOM 3891 C C . ASP A 1 590 ? 17.426 -0.017 35.149 1.00 70.15 647 ASP A C 1
ATOM 3892 O O . ASP A 1 590 ? 17.862 1.119 35.002 1.00 69.15 647 ASP A O 1
ATOM 3897 N N . ASP A 1 591 ? 17.532 -0.971 34.215 1.00 66.79 648 ASP A N 1
ATOM 3898 C CA . ASP A 1 591 ? 18.110 -0.780 32.874 1.00 66.60 648 ASP A CA 1
ATOM 3899 C C . ASP A 1 591 ? 19.378 0.108 32.906 1.00 69.38 648 ASP A C 1
ATOM 3900 O O . ASP A 1 591 ? 19.450 1.179 32.289 1.00 68.15 648 ASP A O 1
ATOM 3905 N N . ASN A 1 592 ? 20.350 -0.350 33.715 1.00 65.18 649 ASN A N 1
ATOM 3906 C CA . ASN A 1 592 ? 21.694 0.181 33.908 1.00 63.20 649 ASN A CA 1
ATOM 3907 C C . ASN A 1 592 ? 21.758 1.572 34.505 1.00 64.40 649 ASN A C 1
ATOM 3908 O O . ASN A 1 592 ? 22.783 2.243 34.371 1.00 63.92 649 ASN A O 1
ATOM 3913 N N . GLU A 1 593 ? 20.718 1.969 35.247 1.00 60.50 650 GLU A N 1
ATOM 3914 C CA . GLU A 1 593 ? 20.748 3.229 35.988 1.00 61.04 650 GLU A CA 1
ATOM 3915 C C . GLU A 1 593 ? 21.434 2.886 37.306 1.00 67.39 650 GLU A C 1
ATOM 3916 O O . GLU A 1 593 ? 21.140 1.850 37.885 1.00 65.74 650 GLU A O 1
ATOM 3922 N N . LEU A 1 594 ? 22.393 3.716 37.730 1.00 66.93 651 LEU A N 1
ATOM 3923 C CA . LEU A 1 594 ? 23.087 3.551 38.998 1.00 67.66 651 LEU A CA 1
ATOM 3924 C C . LEU A 1 594 ? 22.501 4.628 39.898 1.00 75.82 651 LEU A C 1
ATOM 3925 O O . LEU A 1 594 ? 22.350 5.783 39.475 1.00 77.97 651 LEU A O 1
ATOM 3930 N N . LEU A 1 595 ? 22.083 4.232 41.098 1.00 72.40 652 LEU A N 1
ATOM 3931 C CA . LEU A 1 595 ? 21.440 5.124 42.048 1.00 72.09 652 LEU A CA 1
ATOM 3932 C C . LEU A 1 595 ? 22.423 5.784 43.008 1.00 80.78 652 LEU A C 1
ATOM 3933 O O . LEU A 1 595 ? 23.257 5.115 43.610 1.00 80.56 652 LEU A O 1
ATOM 3938 N N . ILE A 1 596 ? 22.341 7.122 43.094 1.00 80.21 653 ILE A N 1
ATOM 3939 C CA . ILE A 1 596 ? 23.126 8.039 43.933 1.00 80.20 653 ILE A CA 1
ATOM 3940 C C . ILE A 1 596 ? 23.139 7.507 45.389 1.00 84.88 653 ILE A C 1
ATOM 3941 O O . ILE A 1 596 ? 24.190 7.515 46.027 1.00 84.96 653 ILE A O 1
ATOM 3946 N N . SER A 1 597 ? 21.991 6.977 45.871 1.00 82.08 654 SER A N 1
ATOM 3947 C CA . SER A 1 597 ? 21.797 6.453 47.230 1.00 81.98 654 SER A CA 1
ATOM 3948 C C . SER A 1 597 ? 21.691 4.895 47.311 1.00 87.43 654 SER A C 1
ATOM 3949 O O . SER A 1 597 ? 22.089 4.201 46.367 1.00 86.24 654 SER A O 1
ATOM 3952 N N . ARG A 1 598 ? 21.192 4.368 48.473 1.00 84.49 655 ARG A N 1
ATOM 3953 C CA . ARG A 1 598 ? 21.025 2.944 48.801 1.00 84.31 655 ARG A CA 1
ATOM 3954 C C . ARG A 1 598 ? 19.743 2.733 49.650 1.00 90.64 655 ARG A C 1
ATOM 3955 O O . ARG A 1 598 ? 19.799 2.134 50.733 1.00 90.65 655 ARG A O 1
ATOM 3963 N N . ASP A 1 599 ? 18.583 3.215 49.136 1.00 87.81 656 ASP A N 1
ATOM 3964 C CA . ASP A 1 599 ? 17.295 3.194 49.844 1.00 87.33 656 ASP A CA 1
ATOM 3965 C C . ASP A 1 599 ? 16.304 2.092 49.394 1.00 91.16 656 ASP A C 1
ATOM 3966 O O . ASP A 1 599 ? 15.197 2.005 49.946 1.00 89.89 656 ASP A O 1
ATOM 3971 N N . LEU A 1 600 ? 16.692 1.247 48.417 1.00 88.26 657 LEU A N 1
ATOM 3972 C CA . LEU A 1 600 ? 15.812 0.171 47.970 1.00 88.37 657 LEU A CA 1
ATOM 3973 C C . LEU A 1 600 ? 15.966 -1.001 48.917 1.00 94.87 657 LEU A C 1
ATOM 3974 O O . LEU A 1 600 ? 17.030 -1.627 48.955 1.00 94.65 657 LEU A O 1
ATOM 3979 N N . ILE A 1 601 ? 14.912 -1.269 49.718 1.00 92.82 658 ILE A N 1
ATOM 3980 C CA . ILE A 1 601 ? 14.946 -2.286 50.766 1.00 92.73 658 ILE A CA 1
ATOM 3981 C C . ILE A 1 601 ? 13.786 -3.292 50.719 1.00 98.26 658 ILE A C 1
ATOM 3982 O O . ILE A 1 601 ? 12.735 -3.011 50.143 1.00 98.50 658 ILE A O 1
ATOM 3987 N N . GLU A 1 602 ? 14.008 -4.480 51.313 1.00 96.11 659 GLU A N 1
ATOM 3988 C CA . GLU A 1 602 ? 13.027 -5.566 51.416 1.00 96.64 659 GLU A CA 1
ATOM 3989 C C . GLU A 1 602 ? 13.332 -6.492 52.601 1.00 104.06 659 GLU A C 1
ATOM 3990 O O . GLU A 1 602 ? 14.510 -6.798 52.833 1.00 104.10 659 GLU A O 1
ATOM 3996 N N . PRO A 1 603 ? 12.307 -6.983 53.346 1.00 102.18 660 PRO A N 1
ATOM 3997 C CA . PRO A 1 603 ? 12.588 -7.967 54.403 1.00 102.09 660 PRO A CA 1
ATOM 3998 C C . PRO A 1 603 ? 13.115 -9.244 53.733 1.00 105.20 660 PRO A C 1
ATOM 3999 O O . PRO A 1 603 ? 12.527 -9.700 52.748 1.00 103.42 660 PRO A O 1
ATOM 4003 N N . CYS A 1 604 ? 14.273 -9.759 54.206 1.00 102.97 661 CYS A N 1
ATOM 4004 C CA . CYS A 1 604 ? 14.944 -10.942 53.647 1.00 102.97 661 CYS A CA 1
ATOM 4005 C C . CYS A 1 604 ? 14.018 -12.133 53.552 1.00 105.01 661 CYS A C 1
ATOM 4006 O O . CYS A 1 604 ? 13.171 -12.319 54.426 1.00 104.57 661 CYS A O 1
ATOM 4009 N N . THR A 1 605 ? 14.122 -12.884 52.444 1.00 100.46 662 THR A N 1
ATOM 4010 C CA . THR A 1 605 ? 13.299 -14.062 52.165 1.00 99.77 662 THR A CA 1
ATOM 4011 C C . THR A 1 605 ? 14.163 -15.303 51.934 1.00 104.50 662 THR A C 1
ATOM 4012 O O . THR A 1 605 ? 15.313 -15.211 51.469 1.00 104.19 662 THR A O 1
ATOM 4016 N N . GLY A 1 606 ? 13.586 -16.452 52.267 1.00 101.11 663 GLY A N 1
ATOM 4017 C CA . GLY A 1 606 ? 14.211 -17.751 52.073 1.00 100.76 663 GLY A CA 1
ATOM 4018 C C . GLY A 1 606 ? 14.105 -18.121 50.614 1.00 103.61 663 GLY A C 1
ATOM 4019 O O . GLY A 1 606 ? 13.113 -17.764 49.959 1.00 103.15 663 GLY A O 1
ATOM 4020 N N . ASN A 1 607 ? 15.130 -18.830 50.098 1.00 99.79 664 ASN A N 1
ATOM 4021 C CA . ASN A 1 607 ? 15.234 -19.223 48.687 1.00 99.63 664 ASN A CA 1
ATOM 4022 C C . ASN A 1 607 ? 15.062 -17.962 47.788 1.00 99.90 664 ASN A C 1
ATOM 4023 O O . ASN A 1 607 ? 13.998 -17.718 47.197 1.00 100.51 664 ASN A O 1
ATOM 4028 N N . HIS A 1 608 ? 16.101 -17.110 47.816 1.00 91.06 665 HIS A N 1
ATOM 4029 C CA . HIS A 1 608 ? 16.184 -15.847 47.106 1.00 88.15 665 HIS A CA 1
ATOM 4030 C C . HIS A 1 608 ? 17.040 -16.041 45.869 1.00 88.20 665 HIS A C 1
ATOM 4031 O O . HIS A 1 608 ? 18.229 -16.346 45.980 1.00 88.33 665 HIS A O 1
ATOM 4038 N N . ARG A 1 609 ? 16.414 -15.921 44.692 1.00 80.86 666 ARG A N 1
ATOM 4039 C CA . ARG A 1 609 ? 17.099 -16.039 43.410 1.00 78.93 666 ARG A CA 1
ATOM 4040 C C . ARG A 1 609 ? 16.824 -14.775 42.618 1.00 77.18 666 ARG A C 1
ATOM 4041 O O . ARG A 1 609 ? 15.680 -14.308 42.561 1.00 76.06 666 ARG A O 1
ATOM 4049 N N . ARG A 1 610 ? 17.890 -14.179 42.071 1.00 69.78 667 ARG A N 1
ATOM 4050 C CA . ARG A 1 610 ? 17.793 -12.936 41.333 1.00 67.42 667 ARG A CA 1
ATOM 4051 C C . ARG A 1 610 ? 18.762 -12.816 40.188 1.00 71.34 667 ARG A C 1
ATOM 4052 O O . ARG A 1 610 ? 19.948 -13.129 40.318 1.00 71.45 667 ARG A O 1
ATOM 4060 N N . TYR A 1 611 ? 18.246 -12.269 39.082 1.00 66.38 668 TYR A N 1
ATOM 4061 C CA . TYR A 1 611 ? 18.963 -11.907 37.881 1.00 65.20 668 TYR A CA 1
ATOM 4062 C C . TYR A 1 611 ? 18.793 -10.400 37.758 1.00 68.62 668 TYR A C 1
ATOM 4063 O O . TYR A 1 611 ? 17.661 -9.925 37.647 1.00 67.98 668 TYR A O 1
ATOM 4072 N N . PHE A 1 612 ? 19.892 -9.643 37.818 1.00 65.83 669 PHE A N 1
ATOM 4073 C CA . PHE A 1 612 ? 19.859 -8.181 37.651 1.00 65.22 669 PHE A CA 1
ATOM 4074 C C . PHE A 1 612 ? 20.635 -7.763 36.411 1.00 68.46 669 PHE A C 1
ATOM 4075 O O . PHE A 1 612 ? 21.743 -8.249 36.216 1.00 68.42 669 PHE A O 1
ATOM 4083 N N . LYS A 1 613 ? 20.066 -6.871 35.567 1.00 65.68 670 LYS A N 1
ATOM 4084 C CA . LYS A 1 613 ? 20.765 -6.359 34.371 1.00 65.27 670 LYS A CA 1
ATOM 4085 C C . LYS A 1 613 ? 21.974 -5.532 34.783 1.00 67.16 670 LYS A C 1
ATOM 4086 O O . LYS A 1 613 ? 21.875 -4.663 35.658 1.00 64.31 670 LYS A O 1
ATOM 4092 N N . LEU A 1 614 ? 23.128 -5.868 34.195 1.00 64.37 671 LEU A N 1
ATOM 4093 C CA . LEU A 1 614 ? 24.382 -5.195 34.459 1.00 64.63 671 LEU A CA 1
ATOM 4094 C C . LEU A 1 614 ? 25.176 -5.172 33.177 1.00 71.85 671 LEU A C 1
ATOM 4095 O O . LEU A 1 614 ? 25.824 -6.165 32.821 1.00 73.58 671 LEU A O 1
ATOM 4100 N N . GLY A 1 615 ? 25.087 -4.040 32.485 1.00 68.00 672 GLY A N 1
ATOM 4101 C CA . GLY A 1 615 ? 25.758 -3.807 31.220 1.00 68.09 672 GLY A CA 1
ATOM 4102 C C . GLY A 1 615 ? 25.119 -4.633 30.132 1.00 73.94 672 GLY A C 1
ATOM 4103 O O . GLY A 1 615 ? 23.889 -4.698 30.046 1.00 74.66 672 GLY A O 1
ATOM 4104 N N . SER A 1 616 ? 25.953 -5.282 29.306 1.00 70.98 673 SER A N 1
ATOM 4105 C CA . SER A 1 616 ? 25.517 -6.123 28.202 1.00 71.51 673 SER A CA 1
ATOM 4106 C C . SER A 1 616 ? 24.789 -7.395 28.683 1.00 76.28 673 SER A C 1
ATOM 4107 O O . SER A 1 616 ? 24.006 -7.966 27.911 1.00 77.98 673 SER A O 1
ATOM 4110 N N . GLY A 1 617 ? 25.016 -7.791 29.946 1.00 70.01 674 GLY A N 1
ATOM 4111 C CA . GLY A 1 617 ? 24.451 -8.999 30.526 1.00 68.30 674 GLY A CA 1
ATOM 4112 C C . GLY A 1 617 ? 23.798 -8.880 31.884 1.00 70.42 674 GLY A C 1
ATOM 4113 O O . GLY A 1 617 ? 23.208 -7.845 32.228 1.00 69.60 674 GLY A O 1
ATOM 4114 N N . TYR A 1 618 ? 23.863 -9.997 32.645 1.00 66.12 675 TYR A N 1
ATOM 4115 C CA . TYR A 1 618 ? 23.211 -10.144 33.958 1.00 65.31 675 TYR A CA 1
ATOM 4116 C C . TYR A 1 618 ? 24.151 -10.594 35.098 1.00 70.27 675 TYR A C 1
ATOM 4117 O O . TYR A 1 618 ? 25.167 -11.255 34.874 1.00 69.52 675 TYR A O 1
ATOM 4126 N N . VAL A 1 619 ? 23.776 -10.242 36.320 1.00 67.08 676 VAL A N 1
ATOM 4127 C CA . VAL A 1 619 ? 24.476 -10.664 37.505 1.00 67.55 676 VAL A CA 1
ATOM 4128 C C . VAL A 1 619 ? 23.532 -11.568 38.294 1.00 72.80 676 VAL A C 1
ATOM 4129 O O . VAL A 1 619 ? 22.373 -11.209 38.526 1.00 70.57 676 VAL A O 1
ATOM 4133 N N . TYR A 1 620 ? 24.003 -12.773 38.630 1.00 73.18 677 TYR A N 1
ATOM 4134 C CA . TYR A 1 620 ? 23.197 -13.730 39.384 1.00 74.04 677 TYR A CA 1
ATOM 4135 C C . TYR A 1 620 ? 23.473 -13.670 40.888 1.00 78.30 677 TYR A C 1
ATOM 4136 O O . TYR A 1 620 ? 24.623 -13.750 41.322 1.00 77.38 677 TYR A O 1
ATOM 4145 N N . TYR A 1 621 ? 22.410 -13.500 41.669 1.00 76.10 678 TYR A N 1
ATOM 4146 C CA . TYR A 1 621 ? 22.467 -13.410 43.129 1.00 76.67 678 TYR A CA 1
ATOM 4147 C C . TYR A 1 621 ? 21.627 -14.511 43.781 1.00 83.90 678 TYR A C 1
ATOM 4148 O O . TYR A 1 621 ? 20.474 -14.723 43.396 1.00 82.54 678 TYR A O 1
ATOM 4157 N N . GLU A 1 622 ? 22.226 -15.228 44.751 1.00 83.81 679 GLU A N 1
ATOM 4158 C CA . GLU A 1 622 ? 21.555 -16.292 45.494 1.00 84.40 679 GLU A CA 1
ATOM 4159 C C . GLU A 1 622 ? 21.675 -16.051 46.978 1.00 90.99 679 GLU A C 1
ATOM 4160 O O . GLU A 1 622 ? 22.781 -15.910 47.510 1.00 90.14 679 GLU A O 1
ATOM 4166 N N . ASP A 1 623 ? 20.511 -15.972 47.632 1.00 90.07 680 ASP A N 1
ATOM 4167 C CA . ASP A 1 623 ? 20.325 -15.707 49.056 1.00 90.88 680 ASP A CA 1
ATOM 4168 C C . ASP A 1 623 ? 21.159 -14.499 49.504 1.00 92.37 680 ASP A C 1
ATOM 4169 O O . ASP A 1 623 ? 22.019 -14.586 50.379 1.00 93.15 680 ASP A O 1
ATOM 4174 N N . TYR A 1 624 ? 20.902 -13.373 48.831 1.00 86.17 681 TYR A N 1
ATOM 4175 C CA . TYR A 1 624 ? 21.468 -12.039 49.042 1.00 84.99 681 TYR A CA 1
ATOM 4176 C C . TYR A 1 624 ? 23.000 -11.983 48.856 1.00 85.36 681 TYR A C 1
ATOM 4177 O O . TYR A 1 624 ? 23.652 -11.042 49.311 1.00 83.80 681 TYR A O 1
ATOM 4186 N N . SER A 1 625 ? 23.548 -12.943 48.087 1.00 80.30 682 SER A N 1
ATOM 4187 C CA . SER A 1 625 ? 24.972 -12.998 47.798 1.00 79.00 682 SER A CA 1
ATOM 4188 C C . SER A 1 625 ? 25.266 -13.289 46.342 1.00 78.15 682 SER A C 1
ATOM 4189 O O . SER A 1 625 ? 24.645 -14.178 45.732 1.00 75.87 682 SER A O 1
ATOM 4192 N N . TYR A 1 626 ? 26.249 -12.532 4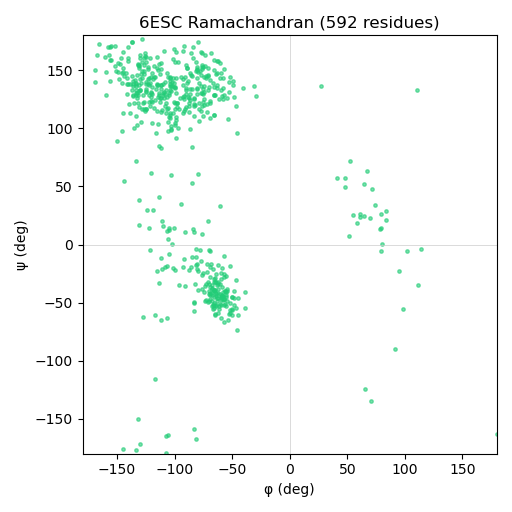5.802 1.00 73.09 683 TYR A N 1
ATOM 4193 C CA . TYR A 1 626 ? 26.780 -12.647 44.452 1.00 72.51 683 TYR A CA 1
ATOM 4194 C C . TYR A 1 626 ? 27.169 -14.109 44.193 1.00 76.09 683 TYR A C 1
ATOM 4195 O O . TYR A 1 626 ? 27.659 -14.785 45.101 1.00 76.58 683 TYR A O 1
ATOM 4204 N N . VAL A 1 627 ? 26.975 -14.573 42.953 1.00 71.49 684 VAL A N 1
ATOM 4205 C CA . VAL A 1 627 ? 27.301 -15.924 42.540 1.00 70.96 684 VAL A CA 1
ATOM 4206 C C . VAL A 1 627 ? 28.176 -15.933 41.286 1.00 78.92 684 VAL A C 1
ATOM 4207 O O . VAL A 1 627 ? 29.311 -16.417 41.310 1.00 79.18 684 VAL A O 1
ATOM 4211 N N . ARG A 1 628 ? 27.621 -15.408 40.187 1.00 77.17 685 ARG A N 1
ATOM 4212 C CA . ARG A 1 628 ? 28.152 -15.494 38.835 1.00 76.41 685 ARG A CA 1
ATOM 4213 C C . ARG A 1 628 ? 27.622 -14.348 38.004 1.00 77.33 685 ARG A C 1
ATOM 4214 O O . ARG A 1 628 ? 26.657 -13.689 38.392 1.00 76.49 685 ARG A O 1
ATOM 4222 N N . MET A 1 629 ? 28.204 -14.196 36.809 1.00 72.70 686 MET A N 1
ATOM 4223 C CA . MET A 1 629 ? 27.796 -13.291 35.747 1.00 71.46 686 MET A CA 1
ATOM 4224 C C . MET A 1 629 ? 27.157 -14.198 34.699 1.00 74.16 686 MET A C 1
ATOM 4225 O O . MET A 1 629 ? 27.854 -14.866 33.931 1.00 73.61 686 MET A O 1
ATOM 4230 N N . VAL A 1 630 ? 25.829 -14.285 34.731 1.00 70.59 687 VAL A N 1
ATOM 4231 C CA . VAL A 1 630 ? 25.055 -15.125 33.823 1.00 69.93 687 VAL A CA 1
ATOM 4232 C C . VAL A 1 630 ? 24.598 -14.369 32.598 1.00 75.11 687 VAL A C 1
ATOM 4233 O O . VAL A 1 630 ? 24.655 -13.138 32.544 1.00 76.50 687 VAL A O 1
ATOM 4237 N N . GLU A 1 631 ? 24.146 -15.127 31.617 1.00 70.66 688 GLU A N 1
ATOM 4238 C CA . GLU A 1 631 ? 23.531 -14.632 30.412 1.00 70.22 688 GLU A CA 1
ATOM 4239 C C . GLU A 1 631 ? 22.090 -15.180 30.368 1.00 73.52 688 GLU A C 1
ATOM 4240 O O . GLU A 1 631 ? 21.838 -16.291 30.848 1.00 73.99 688 GLU A O 1
ATOM 4246 N N . VAL A 1 632 ? 21.134 -14.362 29.879 1.00 67.49 689 VAL A N 1
ATOM 4247 C CA . VAL A 1 632 ? 19.723 -14.742 29.739 1.00 64.80 689 VAL A CA 1
ATOM 4248 C C . VAL A 1 632 ? 19.443 -14.815 28.221 1.00 64.28 689 VAL A C 1
ATOM 4249 O O . VAL A 1 632 ? 19.059 -13.818 27.613 1.00 64.36 689 VAL A O 1
ATOM 4253 N N . PRO A 1 633 ? 19.763 -15.941 27.551 1.00 56.50 690 PRO A N 1
ATOM 4254 C CA . PRO A 1 633 ? 19.609 -15.973 26.086 1.00 55.14 690 PRO A CA 1
ATOM 4255 C C . PRO A 1 633 ? 18.187 -16.158 25.576 1.00 59.96 690 PRO A C 1
ATOM 4256 O O . PRO A 1 633 ? 17.986 -16.184 24.359 1.00 61.94 690 PRO A O 1
ATOM 4260 N N . GLU A 1 634 ? 17.221 -16.370 26.477 1.00 54.76 691 GLU A N 1
ATOM 4261 C CA . GLU A 1 634 ? 15.868 -16.663 26.048 1.00 53.70 691 GLU A CA 1
ATOM 4262 C C . GLU A 1 634 ? 15.045 -15.453 26.120 1.00 56.08 691 GLU A C 1
ATOM 4263 O O . GLU A 1 634 ? 15.090 -14.712 27.091 1.00 53.93 691 GLU A O 1
ATOM 4269 N N . THR A 1 635 ? 14.276 -15.230 25.068 1.00 56.26 692 THR A N 1
ATOM 4270 C CA . THR A 1 635 ? 13.435 -14.050 24.990 1.00 55.89 692 THR A CA 1
ATOM 4271 C C . THR A 1 635 ? 11.992 -14.375 24.711 1.00 60.96 692 THR A C 1
ATOM 4272 O O . THR A 1 635 ? 11.643 -15.451 24.217 1.00 60.46 692 THR A O 1
ATOM 4276 N N . ILE A 1 636 ? 11.159 -13.396 25.041 1.00 58.37 693 ILE A N 1
ATOM 4277 C CA . ILE A 1 636 ? 9.740 -13.362 24.827 1.00 57.41 693 ILE A CA 1
ATOM 4278 C C . ILE A 1 636 ? 9.448 -12.048 24.024 1.00 58.12 693 ILE A C 1
ATOM 4279 O O . ILE A 1 636 ? 10.049 -11.012 24.292 1.00 55.99 693 ILE A O 1
ATOM 4284 N N . SER A 1 637 ? 8.665 -12.149 22.948 1.00 54.14 694 SER A N 1
ATOM 4285 C CA . SER A 1 637 ? 8.325 -11.027 22.070 1.00 53.42 694 SER A CA 1
ATOM 4286 C C . SER A 1 637 ? 6.797 -10.842 21.905 1.00 56.00 694 SER A C 1
ATOM 4287 O O . SER A 1 637 ? 6.080 -11.800 21.643 1.00 52.13 694 SER A O 1
ATOM 4290 N N . THR A 1 638 ? 6.315 -9.595 22.023 1.00 57.36 695 THR A N 1
ATOM 4291 C CA . THR A 1 638 ? 4.897 -9.241 21.808 1.00 58.08 695 THR A CA 1
ATOM 4292 C C . THR A 1 638 ? 4.772 -8.528 20.426 1.00 64.85 695 THR A C 1
ATOM 4293 O O . THR A 1 638 ? 3.747 -7.896 20.137 1.00 67.41 695 THR A O 1
ATOM 4297 N N . ARG A 1 639 ? 5.824 -8.622 19.591 1.00 59.12 696 ARG A N 1
ATOM 4298 C CA . ARG A 1 639 ? 5.863 -7.984 18.272 1.00 58.91 696 ARG A CA 1
ATOM 4299 C C . ARG A 1 639 ? 5.025 -8.730 17.281 1.00 62.14 696 ARG A C 1
ATOM 4300 O O . ARG A 1 639 ? 4.924 -9.957 17.356 1.00 62.20 696 ARG A O 1
ATOM 4308 N N . VAL A 1 640 ? 4.525 -7.997 16.276 1.00 57.34 697 VAL A N 1
ATOM 4309 C CA . VAL A 1 640 ? 3.760 -8.544 15.162 1.00 56.19 697 VAL A CA 1
ATOM 4310 C C . VAL A 1 640 ? 4.601 -8.375 13.880 1.00 61.48 697 VAL A C 1
ATOM 4311 O O . VAL A 1 640 ? 5.048 -7.286 13.536 1.00 60.01 697 VAL A O 1
ATOM 4315 N N . THR A 1 641 ? 4.861 -9.472 13.221 1.00 60.32 698 THR A N 1
ATOM 4316 C CA . THR A 1 641 ? 5.662 -9.461 12.009 1.00 61.13 698 THR A CA 1
ATOM 4317 C C . THR A 1 641 ? 4.908 -8.826 10.825 1.00 65.12 698 THR A C 1
ATOM 4318 O O . THR A 1 641 ? 3.752 -9.160 10.577 1.00 66.35 698 THR A O 1
ATOM 4322 N N . LEU A 1 642 ? 5.566 -7.928 10.098 1.00 58.77 699 LEU A N 1
ATOM 4323 C CA . LEU A 1 642 ? 4.985 -7.359 8.889 1.00 57.30 699 LEU A CA 1
ATOM 4324 C C . LEU A 1 642 ? 6.074 -7.459 7.852 1.00 64.19 699 LEU A C 1
ATOM 4325 O O . LEU A 1 642 ? 7.033 -6.663 7.885 1.00 64.45 699 LEU A O 1
ATOM 4330 N N . ASN A 1 643 ? 5.948 -8.462 6.944 1.00 60.05 700 ASN A N 1
ATOM 4331 C CA . ASN A 1 643 ? 6.930 -8.697 5.892 1.00 58.50 700 ASN A CA 1
ATOM 4332 C C . ASN A 1 643 ? 6.468 -8.105 4.611 1.00 60.64 700 ASN A C 1
ATOM 4333 O O . ASN A 1 643 ? 5.811 -8.799 3.836 1.00 60.34 700 ASN A O 1
ATOM 4338 N N . LEU A 1 644 ? 6.846 -6.847 4.332 1.00 56.71 701 LEU A N 1
ATOM 4339 C CA . LEU A 1 644 ? 6.474 -6.265 3.030 1.00 56.38 701 LEU A CA 1
ATOM 4340 C C . LEU A 1 644 ? 7.645 -6.388 2.061 1.00 63.52 701 LEU A C 1
ATOM 4341 O O . LEU A 1 644 ? 8.739 -5.920 2.375 1.00 64.80 701 LEU A O 1
ATOM 4346 N N . THR A 1 645 ? 7.443 -7.064 0.919 1.00 60.64 702 THR A N 1
ATOM 4347 C CA . THR A 1 645 ? 8.487 -7.203 -0.114 1.00 59.95 702 THR A CA 1
ATOM 4348 C C . THR A 1 645 ? 8.311 -6.162 -1.233 1.00 62.83 702 THR A C 1
ATOM 4349 O O . THR A 1 645 ? 7.212 -5.659 -1.472 1.00 60.98 702 THR A O 1
ATOM 4353 N N . LEU A 1 646 ? 9.394 -5.860 -1.940 1.00 60.28 703 LEU A N 1
ATOM 4354 C CA . LEU A 1 646 ? 9.313 -4.873 -3.001 1.00 59.31 703 LEU A CA 1
ATOM 4355 C C . LEU A 1 646 ? 8.754 -5.414 -4.301 1.00 62.45 703 LEU A C 1
ATOM 4356 O O . LEU A 1 646 ? 8.898 -6.601 -4.622 1.00 62.66 703 LEU A O 1
ATOM 4361 N N . LEU A 1 647 ? 8.102 -4.516 -5.047 1.00 56.68 704 LEU A N 1
ATOM 4362 C CA . LEU A 1 647 ? 7.611 -4.768 -6.381 1.00 55.48 704 LEU A CA 1
ATOM 4363 C C . LEU A 1 647 ? 8.847 -4.685 -7.250 1.00 61.08 704 LEU A C 1
ATOM 4364 O O . LEU A 1 647 ? 9.530 -3.654 -7.273 1.00 57.77 704 LEU A O 1
ATOM 4369 N N . GLU A 1 648 ? 9.191 -5.847 -7.855 1.00 60.79 705 GLU A N 1
ATOM 4370 C CA . GLU A 1 648 ? 10.343 -6.120 -8.717 1.00 59.01 705 GLU A CA 1
ATOM 4371 C C . GLU A 1 648 ? 10.375 -5.284 -9.973 1.00 58.86 705 GLU A C 1
ATOM 4372 O O . GLU A 1 648 ? 9.332 -4.835 -10.454 1.00 56.77 705 GLU A O 1
ATOM 4378 N N . ASP A 1 649 ? 11.592 -5.108 -10.530 1.00 53.68 706 ASP A N 1
ATOM 4379 C CA . ASP A 1 649 ? 11.811 -4.394 -11.777 1.00 51.12 706 ASP A CA 1
ATOM 4380 C C . ASP A 1 649 ? 11.275 -5.261 -12.878 1.00 54.24 706 ASP A C 1
ATOM 4381 O O . ASP A 1 649 ? 11.366 -6.485 -12.800 1.00 54.52 706 ASP A O 1
ATOM 4386 N N . ARG A 1 650 ? 10.727 -4.640 -13.906 1.00 51.32 707 ARG A N 1
ATOM 4387 C CA . ARG A 1 650 ? 10.209 -5.373 -15.054 1.00 51.57 707 ARG A CA 1
ATOM 4388 C C . ARG A 1 650 ? 10.765 -4.725 -16.288 1.00 57.04 707 ARG A C 1
ATOM 4389 O O . ARG A 1 650 ? 10.839 -3.502 -16.336 1.00 57.87 707 ARG A O 1
ATOM 4397 N N . GLU A 1 651 ? 11.206 -5.509 -17.268 1.00 55.27 708 GLU A N 1
ATOM 4398 C CA . GLU A 1 651 ? 11.711 -4.898 -18.513 1.00 55.01 708 GLU A CA 1
ATOM 4399 C C . GLU A 1 651 ? 10.682 -5.139 -19.596 1.00 59.01 708 GLU A C 1
ATOM 4400 O O . GLU A 1 651 ? 10.265 -6.287 -19.839 1.00 58.57 708 GLU A O 1
ATOM 4406 N N . PHE A 1 652 ? 10.202 -4.041 -20.183 1.00 54.90 709 PHE A N 1
ATOM 4407 C CA . PHE A 1 652 ? 9.235 -4.104 -21.270 1.00 53.49 709 PHE A CA 1
ATOM 4408 C C . PHE A 1 652 ? 10.051 -3.915 -22.538 1.00 57.72 709 PHE A C 1
ATOM 4409 O O . PHE A 1 652 ? 10.572 -2.832 -22.807 1.00 57.85 709 PHE A O 1
ATOM 4417 N N . LEU A 1 653 ? 10.264 -5.008 -23.242 1.00 54.22 710 LEU A N 1
ATOM 4418 C CA . LEU A 1 653 ? 11.042 -4.979 -24.460 1.00 54.80 710 LEU A CA 1
ATOM 4419 C C . LEU A 1 653 ? 10.148 -4.696 -25.629 1.00 61.43 710 LEU A C 1
ATOM 4420 O O . LEU A 1 653 ? 8.975 -5.070 -25.595 1.00 60.95 710 LEU A O 1
ATOM 4425 N N . PRO A 1 654 ? 10.684 -4.077 -26.707 1.00 59.58 711 PRO A N 1
ATOM 4426 C CA . PRO A 1 654 ? 9.843 -3.828 -27.880 1.00 59.21 711 PRO A CA 1
ATOM 4427 C C . PRO A 1 654 ? 9.151 -5.109 -28.343 1.00 63.53 711 PRO A C 1
ATOM 4428 O O . PRO A 1 654 ? 9.792 -6.155 -28.385 1.00 65.14 711 PRO A O 1
ATOM 4432 N N . LEU A 1 655 ? 7.835 -5.049 -28.578 1.00 58.84 712 LEU A N 1
ATOM 4433 C CA . LEU A 1 655 ? 7.069 -6.209 -29.020 1.00 58.62 712 LEU A CA 1
ATOM 4434 C C . LEU A 1 655 ? 6.110 -5.851 -30.153 1.00 64.00 712 LEU A C 1
ATOM 4435 O O . LEU A 1 655 ? 5.280 -4.961 -29.996 1.00 64.91 712 LEU A O 1
ATOM 4440 N N . GLU A 1 656 ? 6.242 -6.518 -31.302 1.00 60.62 713 GLU A N 1
ATOM 4441 C CA . GLU A 1 656 ? 5.334 -6.319 -32.432 1.00 59.70 713 GLU A CA 1
ATOM 4442 C C . GLU A 1 656 ? 4.866 -7.630 -33.037 1.00 60.50 713 GLU A C 1
ATOM 4443 O O . GLU A 1 656 ? 5.707 -8.484 -33.338 1.00 59.14 713 GLU A O 1
ATOM 4449 N N . VAL A 1 657 ? 3.526 -7.782 -33.228 1.00 55.02 714 VAL A N 1
ATOM 4450 C CA . VAL A 1 657 ? 2.925 -8.947 -33.884 1.00 53.53 714 VAL A CA 1
ATOM 4451 C C . VAL A 1 657 ? 3.408 -8.936 -35.338 1.00 57.85 714 VAL A C 1
ATOM 4452 O O . VAL A 1 657 ? 4.147 -9.839 -35.746 1.00 59.69 714 VAL A O 1
ATOM 4456 N N . TYR A 1 658 ? 3.103 -7.856 -36.080 1.00 52.25 715 TYR A N 1
ATOM 4457 C CA . TYR A 1 658 ? 3.574 -7.711 -37.458 1.00 50.00 715 TYR A CA 1
ATOM 4458 C C . TYR A 1 658 ? 4.367 -6.438 -37.603 1.00 53.47 715 TYR A C 1
ATOM 4459 O O . TYR A 1 658 ? 3.951 -5.387 -37.073 1.00 54.11 715 TYR A O 1
ATOM 4468 N N . THR A 1 659 ? 5.507 -6.522 -38.322 1.00 48.06 716 THR A N 1
ATOM 4469 C CA . THR A 1 659 ? 6.350 -5.349 -38.590 1.00 48.28 716 THR A CA 1
ATOM 4470 C C . THR A 1 659 ? 5.789 -4.498 -39.749 1.00 54.33 716 THR A C 1
ATOM 4471 O O . THR A 1 659 ? 4.843 -4.900 -40.440 1.00 55.54 716 THR A O 1
ATOM 4475 N N . ARG A 1 660 ? 6.425 -3.342 -39.993 1.00 48.85 717 ARG A N 1
ATOM 4476 C CA . ARG A 1 660 ? 6.110 -2.455 -41.091 1.00 47.65 717 ARG A CA 1
ATOM 4477 C C . ARG A 1 660 ? 6.361 -3.228 -42.406 1.00 54.78 717 ARG A C 1
ATOM 4478 O O . ARG A 1 660 ? 5.554 -3.171 -43.334 1.00 55.23 717 ARG A O 1
ATOM 4486 N N . GLU A 1 661 ? 7.460 -3.979 -42.452 1.00 51.88 718 GLU A N 1
ATOM 4487 C CA . GLU A 1 661 ? 7.821 -4.790 -43.604 1.00 52.36 718 GLU A CA 1
ATOM 4488 C C . GLU A 1 661 ? 6.748 -5.851 -43.900 1.00 55.40 718 GLU A C 1
ATOM 4489 O O . GLU A 1 661 ? 6.273 -5.940 -45.041 1.00 55.36 718 GLU A O 1
ATOM 4495 N N . GLU A 1 662 ? 6.359 -6.633 -42.863 1.00 49.88 719 GLU A N 1
ATOM 4496 C CA . GLU A 1 662 ? 5.376 -7.716 -42.948 1.00 48.15 719 GLU A CA 1
ATOM 4497 C C . GLU A 1 662 ? 4.013 -7.215 -43.458 1.00 54.84 719 GLU A C 1
ATOM 4498 O O . GLU A 1 662 ? 3.382 -7.887 -44.290 1.00 57.40 719 GLU A O 1
ATOM 4504 N N . LEU A 1 663 ? 3.588 -6.010 -42.977 1.00 48.25 720 LEU A N 1
ATOM 4505 C CA . LEU A 1 663 ? 2.329 -5.358 -43.295 1.00 45.02 720 LEU A CA 1
ATOM 4506 C C . LEU A 1 663 ? 2.274 -4.792 -44.717 1.00 51.28 720 LEU A C 1
ATOM 4507 O O . LEU A 1 663 ? 1.169 -4.648 -45.270 1.00 54.60 720 LEU A O 1
ATOM 4512 N N . ALA A 1 664 ? 3.451 -4.506 -45.323 1.00 44.12 721 ALA A N 1
ATOM 4513 C CA . ALA A 1 664 ? 3.604 -3.969 -46.691 1.00 41.60 721 ALA A CA 1
ATOM 4514 C C . ALA A 1 664 ? 3.776 -5.098 -47.721 1.00 48.50 721 ALA A C 1
ATOM 4515 O O . ALA A 1 664 ? 3.598 -4.910 -48.924 1.00 47.40 721 ALA A O 1
ATOM 4517 N N . ASP A 1 665 ? 4.012 -6.307 -47.222 1.00 47.20 722 ASP A N 1
ATOM 4518 C CA . ASP A 1 665 ? 4.240 -7.478 -48.042 1.00 46.56 722 ASP A CA 1
ATOM 4519 C C . ASP A 1 665 ? 3.036 -8.439 -48.218 1.00 48.51 722 ASP A C 1
ATOM 4520 O O . ASP A 1 665 ? 3.208 -9.560 -48.712 1.00 45.48 722 ASP A O 1
ATOM 4525 N N . THR A 1 666 ? 1.821 -8.002 -47.858 1.00 46.16 723 THR A N 1
ATOM 4526 C CA . THR A 1 666 ? 0.637 -8.878 -47.924 1.00 45.83 723 THR A CA 1
ATOM 4527 C C . THR A 1 666 ? -0.027 -9.021 -49.311 1.00 51.88 723 THR A C 1
ATOM 4528 O O . THR A 1 666 ? -0.828 -9.950 -49.520 1.00 52.94 723 THR A O 1
ATOM 4532 N N . GLY A 1 667 ? 0.285 -8.096 -50.214 1.00 46.79 724 GLY A N 1
ATOM 4533 C CA . GLY A 1 667 ? -0.324 -8.006 -51.530 1.00 45.63 724 GLY A CA 1
ATOM 4534 C C . GLY A 1 667 ? 0.199 -8.934 -52.585 1.00 52.18 724 GLY A C 1
ATOM 4535 O O . GLY A 1 667 ? 1.386 -9.301 -52.571 1.00 54.23 724 GLY A O 1
ATOM 4536 N N . LEU A 1 668 ? -0.680 -9.262 -53.556 1.00 48.79 725 LEU A N 1
ATOM 4537 C CA . LEU A 1 668 ? -0.305 -10.115 -54.680 1.00 48.25 725 LEU A CA 1
ATOM 4538 C C . LEU A 1 668 ? 0.745 -9.439 -55.589 1.00 51.67 725 LEU A C 1
ATOM 4539 O O . LEU A 1 668 ? 1.679 -10.100 -56.067 1.00 51.98 725 LEU A O 1
ATOM 4544 N N . LEU A 1 669 ? 0.594 -8.123 -55.803 1.00 45.84 726 LEU A N 1
ATOM 4545 C CA . LEU A 1 669 ? 1.524 -7.352 -56.598 1.00 45.07 726 LEU A CA 1
ATOM 4546 C C . LEU A 1 669 ? 1.875 -6.118 -55.845 1.00 50.32 726 LEU A C 1
ATOM 4547 O O . LEU A 1 669 ? 1.080 -5.647 -55.032 1.00 50.82 726 LEU A O 1
ATOM 4552 N N . ASP A 1 670 ? 3.046 -5.554 -56.150 1.00 48.06 727 ASP A N 1
ATOM 4553 C CA . ASP A 1 670 ? 3.516 -4.269 -55.613 1.00 47.92 727 ASP A CA 1
ATOM 4554 C C . ASP A 1 670 ? 3.854 -3.424 -56.806 1.00 52.26 727 ASP A C 1
ATOM 4555 O O . ASP A 1 670 ? 4.739 -3.805 -57.574 1.00 52.69 727 ASP A O 1
ATOM 4560 N N . TYR A 1 671 ? 3.115 -2.327 -57.011 1.00 49.14 728 TYR A N 1
ATOM 4561 C CA . TYR A 1 671 ? 3.268 -1.447 -58.178 1.00 47.97 728 TYR A CA 1
ATOM 4562 C C . TYR A 1 671 ? 4.701 -1.049 -58.402 1.00 52.63 728 TYR A C 1
ATOM 4563 O O . TYR A 1 671 ? 5.232 -1.343 -59.474 1.00 54.47 728 TYR A O 1
ATOM 4572 N N . SER A 1 672 ? 5.346 -0.447 -57.387 1.00 47.95 729 SER A N 1
ATOM 4573 C CA . SER A 1 672 ? 6.742 0.018 -57.436 1.00 47.68 729 SER A CA 1
ATOM 4574 C C . SER A 1 672 ? 7.747 -1.082 -57.817 1.00 56.13 729 SER A C 1
ATOM 4575 O O . SER A 1 672 ? 8.670 -0.809 -58.572 1.00 58.10 729 SER A O 1
ATOM 4578 N N . GLU A 1 673 ? 7.581 -2.306 -57.284 1.00 52.86 730 GLU A N 1
ATOM 4579 C CA . GLU A 1 673 ? 8.453 -3.449 -57.527 1.00 52.04 730 GLU A CA 1
ATOM 4580 C C . GLU A 1 673 ? 8.356 -3.917 -58.968 1.00 56.25 730 GLU A C 1
ATOM 4581 O O . GLU A 1 673 ? 9.376 -4.238 -59.583 1.00 57.30 730 GLU A O 1
ATOM 4587 N N . ILE A 1 674 ? 7.125 -3.959 -59.505 1.00 51.10 731 ILE A N 1
ATOM 4588 C CA . ILE A 1 674 ? 6.804 -4.386 -60.871 1.00 49.47 731 ILE A CA 1
ATOM 4589 C C . ILE A 1 674 ? 7.408 -3.379 -61.836 1.00 55.50 731 ILE A C 1
ATOM 4590 O O . ILE A 1 674 ? 8.086 -3.782 -62.791 1.00 56.90 731 ILE A O 1
ATOM 4595 N N . GLN A 1 675 ? 7.139 -2.074 -61.599 1.00 50.32 732 GLN A N 1
ATOM 4596 C CA . GLN A 1 675 ? 7.629 -0.977 -62.427 1.00 49.59 732 GLN A CA 1
ATOM 4597 C C . GLN A 1 675 ? 9.155 -0.976 -62.472 1.00 56.47 732 GLN A C 1
ATOM 4598 O O . GLN A 1 675 ? 9.719 -0.865 -63.559 1.00 59.79 732 GLN A O 1
ATOM 4604 N N . ARG A 1 676 ? 9.825 -1.148 -61.315 1.00 49.68 733 ARG A N 1
ATOM 4605 C CA . ARG A 1 676 ? 11.276 -1.214 -61.241 1.00 48.97 733 ARG A CA 1
ATOM 4606 C C . ARG A 1 676 ? 11.809 -2.195 -62.240 1.00 54.72 733 ARG A C 1
ATOM 4607 O O . ARG A 1 676 ? 12.602 -1.819 -63.074 1.00 56.53 733 ARG A O 1
ATOM 4615 N N . ARG A 1 677 ? 11.345 -3.453 -62.192 1.00 52.71 734 ARG A N 1
ATOM 4616 C CA . ARG A 1 677 ? 11.747 -4.539 -63.092 1.00 51.84 734 ARG A CA 1
ATOM 4617 C C . ARG A 1 677 ? 11.352 -4.254 -64.545 1.00 58.39 734 ARG A C 1
ATOM 4618 O O . ARG A 1 677 ? 12.203 -4.363 -65.440 1.00 60.34 734 ARG A O 1
ATOM 4626 N N . ASN A 1 678 ? 10.068 -3.922 -64.773 1.00 53.78 735 ASN A N 1
ATOM 4627 C CA . ASN A 1 678 ? 9.513 -3.687 -66.096 1.00 54.28 735 ASN A CA 1
ATOM 4628 C C . ASN A 1 678 ? 10.218 -2.599 -66.885 1.00 58.85 735 ASN A C 1
ATOM 4629 O O . ASN A 1 678 ? 10.567 -2.839 -68.035 1.00 60.03 735 ASN A O 1
ATOM 4634 N N . GLN A 1 679 ? 10.485 -1.445 -66.271 1.00 53.42 736 GLN A N 1
ATOM 4635 C CA . GLN A 1 679 ? 11.119 -0.327 -66.956 1.00 52.58 736 GLN A CA 1
ATOM 4636 C C . GLN A 1 679 ? 12.607 -0.565 -67.306 1.00 57.91 736 GLN A C 1
ATOM 4637 O O . GLN A 1 679 ? 13.228 0.268 -67.993 1.00 57.86 736 GLN A O 1
ATOM 4643 N N . LEU A 1 680 ? 13.159 -1.709 -66.869 1.00 53.73 737 LEU A N 1
ATOM 4644 C CA . LEU A 1 680 ? 14.529 -2.109 -67.165 1.00 52.77 737 LEU A CA 1
ATOM 4645 C C . LEU A 1 680 ? 14.534 -2.966 -68.396 1.00 56.53 737 LEU A C 1
ATOM 4646 O O . LEU A 1 680 ? 15.591 -3.179 -68.955 1.00 57.56 737 LEU A O 1
ATOM 4651 N N . HIS A 1 681 ? 13.397 -3.543 -68.766 1.00 52.65 738 HIS A N 1
ATOM 4652 C CA . HIS A 1 681 ? 13.307 -4.514 -69.859 1.00 54.08 738 HIS A CA 1
ATOM 4653 C C . HIS A 1 681 ? 14.086 -4.116 -71.137 1.00 60.58 738 HIS A C 1
ATOM 4654 O O . HIS A 1 681 ? 14.823 -4.963 -71.664 1.00 61.96 738 HIS A O 1
ATOM 4661 N N . ALA A 1 682 ? 13.960 -2.854 -71.596 1.00 56.87 739 ALA A N 1
ATOM 4662 C CA . ALA A 1 682 ? 14.649 -2.342 -72.787 1.00 57.67 739 ALA A CA 1
ATOM 4663 C C . ALA A 1 682 ? 16.170 -2.324 -72.616 1.00 66.88 739 ALA A C 1
ATOM 4664 O O . ALA A 1 682 ? 16.906 -2.725 -73.511 1.00 67.64 739 ALA A O 1
ATOM 4666 N N . LEU A 1 683 ? 16.637 -1.892 -71.452 1.00 66.60 740 LEU A N 1
ATOM 4667 C CA . LEU A 1 683 ? 18.059 -1.864 -71.140 1.00 67.86 740 LEU A CA 1
ATOM 4668 C C . LEU A 1 683 ? 18.591 -3.293 -70.894 1.00 70.98 740 LEU A C 1
ATOM 4669 O O . LEU A 1 683 ? 19.746 -3.583 -71.223 1.00 72.66 740 LEU A O 1
ATOM 4674 N N . LYS A 1 684 ? 17.749 -4.174 -70.318 1.00 63.29 741 LYS A N 1
ATOM 4675 C CA . LYS A 1 684 ? 18.115 -5.540 -69.973 1.00 61.40 741 LYS A CA 1
ATOM 4676 C C . LYS A 1 684 ? 18.251 -6.446 -71.200 1.00 62.79 741 LYS A C 1
ATOM 4677 O O . LYS A 1 684 ? 19.275 -7.097 -71.336 1.00 62.90 741 LYS A O 1
ATOM 4683 N N . PHE A 1 685 ? 17.274 -6.435 -72.123 1.00 56.42 742 PHE A N 1
ATOM 4684 C CA . PHE A 1 685 ? 17.303 -7.342 -73.265 1.00 54.46 742 PHE A CA 1
ATOM 4685 C C . PHE A 1 685 ? 17.642 -6.706 -74.656 1.00 61.07 742 PHE A C 1
ATOM 4686 O O . PHE A 1 685 ? 17.474 -7.379 -75.690 1.00 61.59 742 PHE A O 1
ATOM 4694 N N . TYR A 1 686 ? 18.112 -5.442 -74.686 1.00 58.11 743 TYR A N 1
ATOM 4695 C CA . TYR A 1 686 ? 18.470 -4.744 -75.929 1.00 60.03 743 TYR A CA 1
ATOM 4696 C C . TYR A 1 686 ? 19.637 -3.770 -75.750 1.00 70.79 743 TYR A C 1
ATOM 4697 O O . TYR A 1 686 ? 19.923 -3.318 -74.628 1.00 71.57 743 TYR A O 1
ATOM 4706 N N . ASP A 1 687 ? 20.280 -3.404 -76.876 1.00 69.91 744 ASP A N 1
ATOM 4707 C CA . ASP A 1 687 ? 21.317 -2.379 -76.856 1.00 71.12 744 ASP A CA 1
ATOM 4708 C C . ASP A 1 687 ? 20.630 -1.146 -77.420 1.00 76.66 744 ASP A C 1
ATOM 4709 O O . ASP A 1 687 ? 20.407 -1.057 -78.621 1.00 76.53 744 ASP A O 1
ATOM 4714 N N . ILE A 1 688 ? 20.202 -0.247 -76.546 1.00 74.52 745 ILE A N 1
ATOM 4715 C CA . ILE A 1 688 ? 19.462 0.934 -76.992 1.00 75.04 745 ILE A CA 1
ATOM 4716 C C . ILE A 1 688 ? 20.420 2.075 -77.396 1.00 80.22 745 ILE A C 1
ATOM 4717 O O . ILE A 1 688 ? 20.062 2.951 -78.190 1.00 79.62 745 ILE A O 1
ATOM 4722 N N . ASP A 1 689 ? 21.663 1.991 -76.913 1.00 78.09 746 ASP A N 1
ATOM 4723 C CA . ASP A 1 689 ? 22.722 2.975 -77.108 1.00 78.22 746 ASP A CA 1
ATOM 4724 C C . ASP A 1 689 ? 23.474 2.922 -78.458 1.00 81.86 746 ASP A C 1
ATOM 4725 O O . ASP A 1 689 ? 24.096 3.917 -78.827 1.00 81.88 746 ASP A O 1
ATOM 4730 N N . ARG A 1 690 ? 23.439 1.787 -79.163 1.00 78.42 747 ARG A N 1
ATOM 4731 C CA . ARG A 1 690 ? 24.101 1.599 -80.456 1.00 78.34 747 ARG A CA 1
ATOM 4732 C C . ARG A 1 690 ? 23.345 2.363 -81.526 1.00 85.21 747 ARG A C 1
ATOM 4733 O O . ARG A 1 690 ? 22.115 2.455 -81.458 1.00 84.90 747 ARG A O 1
ATOM 4741 N N . VAL A 1 691 ? 24.072 2.918 -82.513 1.00 83.73 748 VAL A N 1
ATOM 4742 C CA . VAL A 1 691 ? 23.450 3.625 -83.640 1.00 84.59 748 VAL A CA 1
ATOM 4743 C C . VAL A 1 691 ? 24.093 3.153 -84.933 1.00 91.31 748 VAL A C 1
ATOM 4744 O O . VAL A 1 691 ? 25.324 3.051 -85.010 1.00 91.78 748 VAL A O 1
ATOM 4748 N N . VAL A 1 692 ? 23.243 2.840 -85.934 1.00 88.79 749 VAL A N 1
ATOM 4749 C CA . VAL A 1 692 ? 23.632 2.403 -87.277 1.00 88.82 749 VAL A CA 1
ATOM 4750 C C . VAL A 1 692 ? 24.100 3.642 -88.074 1.00 95.47 749 VAL A C 1
ATOM 4751 O O . VAL A 1 692 ? 23.385 4.661 -88.105 1.00 95.04 749 VAL A O 1
ATOM 4755 N N . LYS A 1 693 ? 25.298 3.545 -88.719 1.00 93.27 750 LYS A N 1
ATOM 4756 C CA . LYS A 1 693 ? 25.853 4.606 -89.578 1.00 111.42 750 LYS A CA 1
ATOM 4757 C C . LYS A 1 693 ? 25.522 4.346 -91.057 1.00 104.23 750 LYS A C 1
ATOM 4758 O O . LYS A 1 693 ? 25.226 3.212 -91.446 1.00 64.05 750 LYS A O 1
#

InterPro domains:
  IPR000234 Herpesvirus Glycoprotein B [MF_04032] (33-913)
  IPR035377 Herpesvirus Glycoprotein B, PH-like domain 1 [PF17416] (166-377)
  IPR035381 Herpesvirus Glycoprotein B, PH-like domain 2 [PF17417] (379-478)
  IPR038631 Herpesvirus Glycoprotein B, PH-like domain 2 superfamily [G3DSA:2.30.29.100] (363-505)
  IPR055341 Herpesvirus glyc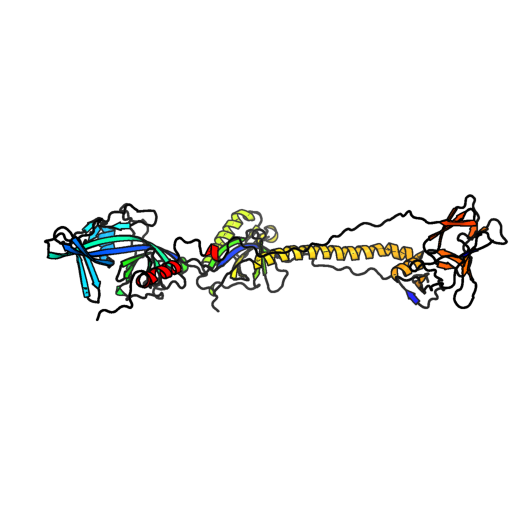oprotein B ectodomain C-terminal [PF00606] (531-746)

CATH classification: 2.30.30.1230 (+3 more: 1.20.5.1890, 2.30.29.100, 6.10.250.3280)

Radius of gyration: 50.99 Å; Cα contacts (8 Å, |Δi|>4): 1146; chains: 1; bounding box: 75×48×162 Å

Sequence (594 aa):
RTAVRAAATERDRFYVCPPPSGSTVVRLEPEQACPEYSQGRNFTEGIAVLFKENIAPHKFKAHIYYKNVIVTTVWSGSTYAAITNRFTDRVPVPVQEITDVIDRRGKCVSKAEYVRNNHKVTAFDRDENPVEVDLRPSRLNALGTRGWHTTNDTYTKIGAAGFYHTGTSVNCIVEEVEARSVYPYDSFALSTGDIVYMSPFYGLREGAHGEHIGYAPGRFQQVEHYYPIDLDSRLRASESVTRNFLRTPHFTVAWDWAPKTRRVCSLAKWREAEEMIRDETRDGSFRFTSRALGASFVSDVTQLDLQRVHLGDCVLREASEAIDAIYRRRYNNTHVLAGDRPEVYLARGGFVVAFRPLISNELAQGHLRITTGSAEFARLQFTYDHIQAHVNDMLGRIATAWCELQNKDRTLWSEMSRLNPSAVATAALGQRVSARMLGDVMAISRCVEVRGGVYVQNSMRVPGERGTCYSRPLVTFEHNGTGVIEGQLGDDNELLISRDLIEPCTGNHRRYFKLGSGYVYYEDYSYVRMVEVPETISTRVTLNLTLLEDREFLPLEVYTREELADTGLLDYSEIQRRNQLHALKFYDIDRVVK

Secondary structure (DSSP, 8-state):
--EEE---BTTB--EE-PPPPTTSEE-PPPPPPPP----S--EEEEEEEEEEE--SPEEEEEEEEEEEEEEEEEEE-SS-EEEEEEEEEEEEPPHHHIIIIIIHHSEEESEEEEEETTEEEEEEGGG----EEE-EEPTT--TT--EEES-S--------TTEEEEEEEEEEEEEEEEEEE-TT-S-EEETTS-EE-B-TT--SSTTGGGS-B-S-GGGEEEEEEE--B-SSS-PBPSS-EEEEEEEETTEEEEEE---HHHH--SEEEEEEETT-EEE-SSTTEEEEEETTTTEEEEEESSPP-GGGBTT-HHHHHHHHHHHHHHHHHHTTTTEEESSSS-EEEEETTTEEEEEEEEEEHHHH---B------SHHHHHHHHHHHHHHHHHHHHHHHHHHHHHHHHHHHHHHHHHHHH-HHHHHHHHHTS-EEEEE-SSSEEEEE-EE--EEEEEESB-B-TT-SSEEESS-EEEEE-SS-S-EEEEE-STTEEESS---EEE--SS-EEEEEETTEEEEEETTEEEEEE-------------PPP----------SS-HHHHHS-SS--HHHHHHHHTTHHHHHS--S----

Nearest PDB structures (foldseek):
  6esc-assembly1_A  TM=1.002E+00  e=0.000E+00  Suid alphaherpesvirus 1
  8rh0-assembly1_C  TM=9.641E-01  e=2.561E-76  Human alphaherpesvirus 1
  3nw8-assembly1_B  TM=9.579E-01  e=3.496E-75  Human alphaherpesvirus 1 strain KOS
  3nwa-assembly4_D  TM=9.436E-01  e=1.890E-75  Human alphaherpesvirus 1 strain KOS
  4bom-assembly1_C  TM=9.112E-01  e=5.075E-71  Human alphaherpesvirus 1

B-factor: mean 73.49, std 20.41, range [35.51, 179.23]

Foldseek 3Di:
DDWDFFDFDVVQFFWAADDFDQPDWFADDAADDFDDDDDDFDWFWFKKWKKFFDPFWQKFKKKWWWKWKWKWKWADADPDIDTPDIDIATAADDPCQCVPQCLVPQWGKQKGFADDPNDTDMFGAQPDDIDTAHWDWDPPDDDQWIKTKRDPDAFDDDDDHPDMDMGMHIIIMMTIWMWTADPVQQWIAIPVGDIARGHLQADDPPPNVPHHHPDDPVQKDWDFQAFGADSVRRDTHPGGFTKIWGGDRRIIMIGGHDHDLVRDARMGTDDIQLTWMWGPRDPQWTWTDGPPVLFIWIFGPDFDDCVLEDNHVVPQVVGCVVSVVSCVVPPVPFWDWPDPGWTWTQTPQQMIMTIIGTGGPVNVCNHDRGHHDDRVVGSVVSVVVVVCVVVVVVVSVVSRVVSVVVNVCVVVLQVVCQVQVQVSVCVVVVAHWDWDDPDNMIRITHMDGFPFIKIWDFFQQDVPDAQKGAPFTWMWGCDDPPGTARWTQDASNHIYSDRPRMDGFDPFDWDWGDGHPATWIDTRRGTDDTDHDPDDDDPDDDDDDDDDDDDDDDDDDPADPVRVQPPDPDDPVVCCVVVVCVCVVPHDPPDDDD